Protein AF-A0A958VM41-F1 (afdb_monomer_lite)

Radius of gyration: 33.28 Å; chains: 1; bounding box: 67×52×119 Å

Foldseek 3Di:
DEKEKDFQWLAQFLDPPDDLQPLVRATATQKIWIWAADLLLHTDDTDIFGEQDDPFFRFQQSCVLQVAGNLNCNVGGDHPVVVVVVVVVRVVVHQEYEAAVCVSVLSNVQSVCVVVVHHSPSVVHQYHHCFDLLLQVQLVDPDDPPPGGDGDDLQSLLCSQPVDGDPSLSHRRSRSQSRSLSRLQCLLVVSDDCVRSVHDPVSSVSSNVSDVDRRDGPPDVDDRNPPVNSVVSVPVVDDPLQAFQDDPPDDDDLVPFAFEAAAAEDCVLPLQFPHDLLVQLLLCLVLVHQAYEYARALDQVCVQVNCVNNVVSNHFYWYKYFAKEFACLQDADADSSRHGDIFTKIKIALEPLSVVLRVQQSVCQVPRRDYPNHRYGYPVSCLVSVPRIAIEAFDCRGPLNVCNNRTHLVVSLVVLVSVCVSNPLSYAYEQECPPDPSSVVRVVSSSNSSSVPVHGYAYHHNAREADLVCQVVSLVSQCVVVVHDSPQDDDDDPSHGHGDPGSRRHPDRSVVSSVRCVSHSSNRNVNVVNVVSRDDDHPDDPDDFDDDDDDPPDPDLLRVLLVVLVVVCVVVDVDCDPVNVVVSVVVSVVCVVVVNSSVVVVD

Secondary structure (DSSP, 8-state):
-EEEEEEEESS--S-TTS-TT-TTTSPPEEEEEEEEE-TTS-EEEEEEEEBPPSS----HHHHHHH---HHHHHHHPBPHHHHHHHHHHHHTT-SEEEESSHHHHHHHHHHHHHHTT----GGGS-EEESSSHHHHHHH-BS--GGGPPBPPPHHHHHHHHHSSPPP----HHHHHHHHHHHHHHHHHTT-S-HHHH---HHHHHHHHHH--SPPPP---------HHHHHHHHHHT----PPPP--TT----GGG------SB--TTSTTT----HHHHHHHHHHTT-SEEEE--BT--TTHHHHHHHHHHTT-EEEEEEEEEE-TTTT-----SSS----EEEEEEESSHHHHHHHHHHHHHHHHTS-BTTB-EE-HHHHHHT-TTEEEEEETTTSHHHHHHHHT-HHHHHHHHHHHHHHHGGGEEEEEE-SS-HHHHHHHHHHHHHHHHHT--EEEE--BSBSSGGGHHHHHHHHHHHHT--TTSPBSSSTT-B---SSS--B---HHHHHHHTTT-HHHHHHHHHHHHHS----------PPPP-PPTT-SSHHHHHHHHHHHHHHHH-SS--HHHHHHHHHHHHHHHHHT-HHHHHH-

Sequence (603 aa):
MFLIFDTETTGLPQKYDAPLTDFDNWPRVVQLAWQLHDSAGGLLSVHNYIIKPDGFDIPFNASKIHGITTERAMQQGLPLKEVLEKFLTDVDKAGILAGHNVGFDINIVGCELLRLERKNILAEFPVLDSNGEKTAELCRLPGGRGGKFKFPKLNELHEHLFGEKFGEAHNAAADVEATARCILELIRQDVFTSKETGLSKPELAAFKVANPLPVVAIGLNVKSYDDAELEESEAKTGGNSYSIPVDPSYDKPLDDLSFVHLHNHSRFSVLQSTTDLKQLAQTAAKMEMGAVALTDNGNMFAVFQFMKVAIEEGVKPIVGCEVMVADHYEQLQFTREAPDRRFPLVLLARNKQGYHNLVKIVSVGFMKGYYGGIPRVGEDVIRQYSDNLICLCGGTRSEVGFLALNVGEAQAEECLLKWRTIFGEDFYIELVDHGLDDEKHLNEFLVRMAHKHGIKAVATNDTFYLREDNANAHDILLCVKDGEKQKTPIGRGYGHRNGMPNSNYYFKPPDEMKALFARWPQAIANTMEVADKVEPYQLSRPPILPLFKLPEGFEDQNDYLRHLTFEGARQRYKEITKELEDRLDYELKVIKDTGYPGYFLIV

pLDDT: mean 91.53, std 10.57, range [37.38, 98.94]

Structure (mmCIF, N/CA/C/O backbone):
data_AF-A0A958VM41-F1
#
_entry.id   AF-A0A958VM41-F1
#
loop_
_atom_site.group_PDB
_atom_site.id
_atom_site.type_symbol
_atom_site.label_atom_id
_atom_site.label_alt_id
_atom_site.label_comp_id
_atom_site.label_asym_id
_atom_site.label_entity_id
_atom_site.label_seq_id
_atom_site.pdbx_PDB_ins_code
_atom_site.Cartn_x
_atom_site.Cartn_y
_atom_site.Cartn_z
_atom_site.occupancy
_atom_site.B_iso_or_equiv
_atom_site.auth_seq_id
_atom_site.auth_comp_id
_atom_site.auth_asym_id
_atom_site.auth_atom_id
_atom_site.pdbx_PDB_model_num
ATOM 1 N N . MET A 1 1 ? 29.829 -0.016 -37.681 1.00 92.38 1 MET A N 1
ATOM 2 C CA . MET A 1 1 ? 28.435 -0.505 -37.650 1.00 92.38 1 MET A CA 1
ATOM 3 C C . MET A 1 1 ? 27.844 -0.129 -36.311 1.00 92.38 1 MET A C 1
ATOM 5 O O . MET A 1 1 ? 28.568 -0.215 -35.322 1.00 92.38 1 MET A O 1
ATOM 9 N N . PHE A 1 2 ? 26.589 0.302 -36.300 1.00 93.69 2 PHE A N 1
ATOM 10 C CA . PHE A 1 2 ? 25.868 0.730 -35.104 1.00 93.69 2 PHE A CA 1
ATOM 11 C C . PHE A 1 2 ? 24.863 -0.352 -34.731 1.00 93.69 2 PHE A C 1
ATOM 13 O O . PHE A 1 2 ? 24.063 -0.730 -35.583 1.00 93.69 2 PHE A O 1
ATOM 20 N N . LEU A 1 3 ? 24.900 -0.848 -33.495 1.00 97.31 3 LEU A N 1
ATOM 21 C CA . LEU A 1 3 ? 23.833 -1.694 -32.966 1.00 97.31 3 LEU A CA 1
ATOM 22 C C . LEU A 1 3 ? 23.008 -0.872 -31.986 1.00 97.31 3 LEU A C 1
ATOM 24 O O . LEU A 1 3 ? 23.527 -0.422 -30.966 1.00 97.31 3 LEU A O 1
ATOM 28 N N . ILE A 1 4 ? 21.745 -0.653 -32.333 1.00 97.12 4 ILE A N 1
ATOM 29 C CA . ILE A 1 4 ? 20.803 0.157 -31.567 1.00 97.12 4 ILE A CA 1
ATOM 30 C C . ILE A 1 4 ? 19.801 -0.793 -30.938 1.00 97.12 4 ILE A C 1
ATOM 32 O O . ILE A 1 4 ? 19.184 -1.565 -31.666 1.00 97.12 4 ILE A O 1
ATOM 36 N N . PHE A 1 5 ? 19.670 -0.786 -29.616 1.00 96.88 5 PHE A N 1
ATOM 37 C CA . PHE A 1 5 ? 18.826 -1.745 -28.908 1.00 96.88 5 PHE A CA 1
ATOM 38 C C . PHE A 1 5 ? 18.153 -1.123 -27.691 1.00 96.88 5 PHE A C 1
ATOM 40 O O . PHE A 1 5 ? 18.613 -0.100 -27.187 1.00 96.88 5 PHE A O 1
ATOM 47 N N . ASP A 1 6 ? 17.074 -1.764 -27.260 1.00 95.50 6 ASP A N 1
ATOM 48 C CA . ASP A 1 6 ? 16.254 -1.357 -26.125 1.00 95.50 6 ASP A CA 1
ATOM 49 C C . ASP A 1 6 ? 15.650 -2.599 -25.455 1.00 95.50 6 ASP A C 1
ATOM 51 O O . ASP A 1 6 ? 15.495 -3.654 -26.098 1.00 95.50 6 ASP A O 1
ATOM 55 N N . THR A 1 7 ? 15.352 -2.490 -24.160 1.00 95.69 7 THR A N 1
ATOM 56 C CA . THR A 1 7 ? 14.774 -3.573 -23.364 1.00 95.69 7 THR A CA 1
ATOM 57 C C . THR A 1 7 ? 13.510 -3.160 -22.626 1.00 95.69 7 THR A C 1
ATOM 59 O O . THR A 1 7 ? 13.513 -2.215 -21.844 1.00 95.69 7 THR A O 1
ATOM 62 N N . GLU A 1 8 ? 12.470 -3.990 -22.739 1.00 94.69 8 GLU A N 1
ATOM 63 C CA . GLU A 1 8 ? 11.393 -3.991 -21.746 1.00 94.69 8 GLU A CA 1
ATOM 64 C C . GLU A 1 8 ? 11.768 -4.910 -20.594 1.00 94.69 8 GLU A C 1
ATOM 66 O O . GLU A 1 8 ? 12.386 -5.965 -20.788 1.00 94.69 8 GLU A O 1
ATOM 71 N N . THR A 1 9 ? 11.376 -4.534 -19.382 1.00 95.31 9 THR A N 1
ATOM 72 C CA . THR A 1 9 ? 11.792 -5.233 -18.166 1.00 95.31 9 THR A CA 1
ATOM 73 C C . THR A 1 9 ? 10.648 -5.388 -17.177 1.00 95.31 9 THR A C 1
ATOM 75 O O . THR A 1 9 ? 9.646 -4.685 -17.239 1.00 95.31 9 THR A O 1
ATOM 78 N N . THR A 1 10 ? 10.819 -6.279 -16.202 1.00 93.88 10 THR A N 1
ATOM 79 C CA . THR A 1 10 ? 9.838 -6.482 -15.123 1.00 93.88 10 THR A CA 1
ATOM 80 C C . THR A 1 10 ? 9.709 -5.293 -14.162 1.00 93.88 10 THR A C 1
ATOM 82 O O . THR A 1 10 ? 8.951 -5.372 -13.201 1.00 93.88 10 THR A O 1
ATOM 85 N N . GLY A 1 11 ? 10.453 -4.201 -14.360 1.00 91.62 11 GLY A N 1
ATOM 86 C CA . GLY A 1 11 ? 10.406 -3.016 -13.509 1.00 91.62 11 GLY A CA 1
ATOM 87 C C . GLY A 1 11 ? 11.726 -2.252 -13.496 1.00 91.62 11 GLY A C 1
ATOM 88 O O . GLY A 1 11 ? 12.527 -2.332 -14.416 1.00 91.62 11 GLY A O 1
ATOM 89 N N . LEU A 1 12 ? 11.984 -1.505 -12.426 1.00 89.94 12 LEU A N 1
ATOM 90 C CA . LEU A 1 12 ? 13.236 -0.762 -12.251 1.00 89.94 12 LEU A CA 1
ATOM 91 C C . LEU A 1 12 ? 14.129 -1.438 -11.202 1.00 89.94 12 LEU A C 1
ATOM 93 O O . LEU A 1 12 ? 13.606 -2.057 -10.272 1.00 89.94 12 LEU A O 1
ATOM 97 N N . PRO A 1 13 ? 15.465 -1.303 -11.300 1.00 88.88 13 PRO A N 1
ATOM 98 C CA . PRO A 1 13 ? 16.367 -1.825 -10.288 1.00 88.88 13 PRO A CA 1
ATOM 99 C C . PRO A 1 13 ? 16.129 -1.135 -8.946 1.00 88.88 13 PRO A C 1
ATOM 101 O O . PRO A 1 13 ? 15.888 0.074 -8.885 1.00 88.88 13 PRO A O 1
ATOM 104 N N . GLN A 1 14 ? 16.255 -1.892 -7.856 1.00 82.25 14 GLN A N 1
ATOM 105 C CA . GLN A 1 14 ? 16.081 -1.341 -6.506 1.00 82.25 14 GLN A CA 1
ATOM 106 C C . GLN A 1 14 ? 17.169 -0.298 -6.187 1.00 82.25 14 GLN A C 1
ATOM 108 O O . GLN A 1 14 ? 16.907 0.720 -5.545 1.00 82.25 14 GLN A O 1
ATOM 113 N N . LYS A 1 15 ? 18.386 -0.545 -6.681 1.00 83.25 15 LYS A N 1
ATOM 114 C CA . LYS A 1 15 ? 19.585 0.289 -6.588 1.00 83.25 15 LYS A CA 1
ATOM 115 C C . LYS A 1 15 ? 20.289 0.291 -7.942 1.00 83.25 15 LYS A C 1
ATOM 117 O O . LYS A 1 15 ? 20.705 -0.749 -8.447 1.00 83.25 15 LYS A O 1
ATOM 122 N N . TYR A 1 16 ? 20.442 1.473 -8.528 1.00 85.56 16 TYR A N 1
ATOM 123 C CA . TYR A 1 16 ? 21.060 1.631 -9.851 1.00 85.56 16 TYR A CA 1
ATOM 124 C C . TYR A 1 16 ? 22.577 1.384 -9.859 1.00 85.56 16 TYR A C 1
ATOM 126 O O . TYR A 1 16 ? 23.153 1.183 -10.922 1.00 85.56 16 TYR A O 1
ATOM 134 N N . ASP A 1 17 ? 23.228 1.441 -8.699 1.00 85.62 17 ASP A N 1
ATOM 135 C CA . ASP A 1 17 ? 24.673 1.286 -8.510 1.00 85.62 17 ASP A CA 1
ATOM 136 C C . ASP A 1 17 ? 25.072 -0.083 -7.935 1.00 85.62 17 ASP A C 1
ATOM 138 O O . ASP A 1 17 ? 26.253 -0.322 -7.674 1.00 85.62 17 ASP A O 1
ATOM 142 N N . ALA A 1 18 ? 24.112 -0.995 -7.740 1.00 89.00 18 ALA A N 1
ATOM 143 C CA . ALA A 1 18 ? 24.412 -2.339 -7.265 1.00 89.00 18 ALA A CA 1
ATOM 144 C C . ALA A 1 18 ? 25.233 -3.132 -8.299 1.00 89.00 18 ALA A C 1
ATOM 146 O O . ALA A 1 18 ? 25.028 -2.971 -9.508 1.00 89.00 18 ALA A O 1
ATOM 147 N N . PRO A 1 19 ? 26.123 -4.041 -7.854 1.00 93.38 19 PRO A N 1
ATOM 148 C CA . PRO A 1 19 ? 26.816 -4.956 -8.755 1.00 93.38 19 PRO A CA 1
ATOM 149 C C . PRO A 1 19 ? 25.829 -5.712 -9.653 1.00 93.38 19 PRO A C 1
ATOM 151 O O . PRO A 1 19 ? 24.775 -6.138 -9.190 1.00 93.38 19 PRO A O 1
ATOM 154 N N . LEU A 1 20 ? 26.178 -5.951 -10.922 1.00 94.31 20 LEU A N 1
ATOM 155 C CA . LEU A 1 20 ? 25.312 -6.707 -11.848 1.00 94.31 20 LEU A CA 1
ATOM 156 C C . LEU A 1 20 ? 25.101 -8.175 -11.432 1.00 94.31 20 LEU A C 1
ATOM 158 O O . LEU A 1 20 ? 24.230 -8.848 -11.972 1.00 94.31 20 LEU A O 1
ATOM 162 N N . THR A 1 21 ? 25.899 -8.671 -10.483 1.00 94.19 21 THR A N 1
ATOM 163 C CA . THR A 1 21 ? 25.754 -9.997 -9.864 1.00 94.19 21 THR A CA 1
ATOM 164 C C . THR A 1 21 ? 24.738 -10.026 -8.720 1.00 94.19 21 THR A C 1
ATOM 166 O O . THR A 1 21 ? 24.449 -11.100 -8.204 1.00 94.19 21 THR A O 1
ATOM 169 N N . ASP A 1 22 ? 24.220 -8.873 -8.287 1.00 93.25 22 ASP A N 1
ATOM 170 C CA . ASP A 1 22 ? 23.107 -8.786 -7.338 1.00 93.25 22 ASP A CA 1
ATOM 171 C C . ASP A 1 22 ? 21.790 -9.017 -8.092 1.00 93.25 22 ASP A C 1
ATOM 173 O O . ASP A 1 22 ? 21.092 -8.086 -8.496 1.00 93.25 22 ASP A O 1
ATOM 177 N N . PHE A 1 23 ? 21.500 -10.282 -8.393 1.00 92.88 23 PHE A N 1
ATOM 178 C CA . PHE A 1 23 ? 20.412 -10.645 -9.299 1.00 92.88 23 PHE A CA 1
ATOM 179 C C . PHE A 1 23 ? 19.016 -10.301 -8.772 1.00 92.88 23 PHE A C 1
ATOM 181 O O . PHE A 1 23 ? 18.116 -10.154 -9.597 1.00 92.88 23 PHE A O 1
ATOM 188 N N . ASP A 1 24 ? 18.853 -10.132 -7.459 1.00 86.94 24 ASP A N 1
ATOM 189 C CA . ASP A 1 24 ? 17.589 -9.738 -6.823 1.00 86.94 24 ASP A CA 1
ATOM 190 C C . ASP A 1 24 ? 17.341 -8.222 -6.928 1.00 86.94 24 ASP A C 1
ATOM 192 O O . ASP A 1 24 ? 16.206 -7.741 -6.848 1.00 86.94 24 ASP A O 1
ATOM 196 N N . ASN A 1 25 ? 18.408 -7.440 -7.121 1.00 89.38 25 ASN A N 1
ATOM 197 C CA . ASN A 1 25 ? 18.316 -6.004 -7.335 1.00 89.38 25 ASN A CA 1
ATOM 198 C C . ASN A 1 25 ? 17.840 -5.645 -8.748 1.00 89.38 25 ASN A C 1
ATOM 200 O O . ASN A 1 25 ? 17.091 -4.678 -8.910 1.00 89.38 25 ASN A O 1
ATOM 204 N N . TRP A 1 26 ? 18.336 -6.364 -9.757 1.00 93.44 26 TRP A N 1
ATOM 205 C CA . TRP A 1 26 ? 18.157 -6.025 -11.169 1.00 93.44 26 TRP A CA 1
ATOM 206 C C . TRP A 1 26 ? 16.937 -6.731 -11.774 1.00 93.44 26 TRP A C 1
ATOM 208 O O . TRP A 1 26 ? 16.794 -7.941 -11.598 1.00 93.44 26 TRP A O 1
ATOM 218 N N . PRO A 1 27 ? 16.081 -6.026 -12.536 1.00 94.69 27 PRO A N 1
ATOM 219 C CA . PRO A 1 27 ? 14.890 -6.629 -13.123 1.00 94.69 27 PRO A CA 1
ATOM 220 C C . PRO A 1 27 ? 15.251 -7.644 -14.223 1.00 94.69 27 PRO A C 1
ATOM 222 O O . PRO A 1 27 ? 16.416 -7.792 -14.620 1.00 94.69 27 PRO A O 1
ATOM 225 N N . ARG A 1 28 ? 14.245 -8.390 -14.686 1.00 95.88 28 ARG A N 1
ATOM 226 C CA . ARG A 1 28 ? 14.387 -9.381 -15.761 1.00 95.88 28 ARG A CA 1
ATOM 227 C C . ARG A 1 28 ? 14.060 -8.754 -17.108 1.00 95.88 28 ARG A C 1
ATOM 229 O O . ARG A 1 28 ? 13.163 -7.915 -17.178 1.00 95.88 28 ARG A O 1
ATOM 236 N N . VAL A 1 29 ? 14.751 -9.182 -18.165 1.00 96.94 29 VAL A N 1
ATOM 237 C CA . VAL A 1 29 ? 14.382 -8.807 -19.543 1.00 96.94 29 VAL A CA 1
ATOM 238 C C . VAL A 1 29 ? 13.075 -9.498 -19.921 1.00 96.94 29 VAL A C 1
ATOM 240 O O . VAL A 1 29 ? 12.971 -10.721 -19.845 1.00 96.94 29 VAL A O 1
ATOM 243 N N . VAL A 1 30 ? 12.105 -8.706 -20.367 1.00 96.25 30 VAL A N 1
ATOM 244 C CA . VAL A 1 30 ? 10.806 -9.147 -20.892 1.00 96.25 30 VAL A CA 1
ATOM 245 C C . VAL A 1 30 ? 10.794 -9.101 -22.413 1.00 96.25 30 VAL A C 1
ATOM 247 O O . VAL A 1 30 ? 10.265 -10.003 -23.057 1.00 96.25 30 VAL A O 1
ATOM 250 N N . GLN A 1 31 ? 11.417 -8.086 -23.002 1.00 95.44 31 GLN A N 1
ATOM 251 C CA . GLN A 1 31 ? 11.546 -7.943 -24.446 1.00 95.44 31 GLN A CA 1
ATOM 252 C C . GLN A 1 31 ? 12.933 -7.407 -24.775 1.00 95.44 31 GLN A C 1
ATOM 254 O O . GLN A 1 31 ? 13.451 -6.552 -24.063 1.00 95.44 31 GLN A O 1
ATOM 259 N N . LEU A 1 32 ? 13.523 -7.900 -25.861 1.00 96.19 32 LEU A N 1
ATOM 260 C CA . LEU A 1 32 ? 14.759 -7.364 -26.417 1.00 96.19 32 LEU A CA 1
ATOM 261 C C . LEU A 1 32 ? 14.557 -7.113 -27.908 1.00 96.19 32 LEU A C 1
ATOM 263 O O . LEU A 1 32 ? 14.276 -8.041 -28.677 1.00 96.19 32 LEU A O 1
ATOM 267 N N . ALA A 1 33 ? 14.719 -5.857 -28.308 1.00 94.25 33 ALA A N 1
ATOM 268 C CA . ALA A 1 33 ? 14.679 -5.443 -29.700 1.00 94.25 33 ALA A CA 1
ATOM 269 C C . ALA A 1 33 ? 15.995 -4.775 -30.088 1.00 94.25 33 ALA A C 1
ATOM 271 O O . ALA A 1 33 ? 16.639 -4.129 -29.263 1.00 94.25 33 ALA A O 1
ATOM 272 N N . TRP A 1 34 ? 16.412 -4.940 -31.344 1.00 95.94 34 TRP A N 1
ATOM 273 C CA . TRP A 1 34 ? 17.585 -4.251 -31.868 1.00 95.94 34 TRP A CA 1
ATOM 274 C C . TRP A 1 34 ? 17.561 -4.089 -33.387 1.00 95.94 34 TRP A C 1
ATOM 276 O O . TRP A 1 34 ? 16.916 -4.847 -34.118 1.00 95.94 34 TRP A O 1
ATOM 286 N N . GLN A 1 35 ? 18.318 -3.101 -33.853 1.00 95.50 35 GLN A N 1
ATOM 287 C CA . GLN A 1 35 ? 18.644 -2.856 -35.250 1.00 95.50 35 GLN A CA 1
ATOM 288 C C . GLN A 1 35 ? 20.161 -2.778 -35.415 1.00 95.50 35 GLN A C 1
ATOM 290 O O . GLN A 1 35 ? 20.849 -2.106 -34.644 1.00 95.50 35 GLN A O 1
ATOM 295 N N . LEU A 1 36 ? 20.688 -3.447 -36.439 1.00 96.00 36 LEU A N 1
ATOM 296 C CA . LEU A 1 36 ? 22.085 -3.323 -36.843 1.00 96.00 36 LEU A CA 1
ATOM 297 C C . LEU A 1 36 ? 22.165 -2.472 -38.107 1.00 96.00 36 LEU A C 1
ATOM 299 O O . LEU A 1 36 ? 21.536 -2.799 -39.112 1.00 96.00 36 LEU A O 1
ATOM 303 N N . HIS A 1 37 ? 22.981 -1.422 -38.079 1.00 94.88 37 HIS A N 1
ATOM 304 C CA . HIS A 1 37 ? 23.218 -0.530 -39.209 1.00 94.88 37 HIS A CA 1
ATOM 305 C C . HIS A 1 37 ? 24.680 -0.542 -39.654 1.00 94.88 37 HIS A C 1
ATOM 307 O O . HIS A 1 37 ? 25.611 -0.643 -38.844 1.00 94.88 37 HIS A O 1
ATOM 313 N N . ASP A 1 38 ? 24.899 -0.379 -40.956 1.00 93.75 38 ASP A N 1
ATOM 314 C CA . ASP A 1 38 ? 26.226 -0.160 -41.521 1.00 93.75 38 ASP A CA 1
ATOM 315 C C . ASP A 1 38 ? 26.787 1.241 -41.186 1.00 93.75 38 ASP A C 1
ATOM 317 O O . ASP A 1 38 ? 26.176 2.042 -40.477 1.00 93.75 38 ASP A O 1
ATOM 321 N N . SER A 1 39 ? 28.004 1.546 -41.647 1.00 90.88 39 SER A N 1
ATOM 322 C CA . SER A 1 39 ? 28.643 2.851 -41.407 1.00 90.88 39 SER A CA 1
ATOM 323 C C . SER A 1 39 ? 28.003 4.017 -42.169 1.00 90.88 39 SER A C 1
ATOM 325 O O . SER A 1 39 ? 28.295 5.164 -41.840 1.00 90.88 39 SER A O 1
ATOM 327 N N . ALA A 1 40 ? 27.143 3.749 -43.154 1.00 90.69 40 ALA A N 1
ATOM 328 C CA . ALA A 1 40 ? 26.364 4.741 -43.888 1.00 90.69 40 ALA A CA 1
ATOM 329 C C . ALA A 1 40 ? 24.939 4.913 -43.320 1.00 90.69 40 ALA A C 1
ATOM 331 O O . ALA A 1 40 ? 24.179 5.724 -43.843 1.00 90.69 40 ALA A O 1
ATOM 332 N N . GLY A 1 41 ? 24.583 4.189 -42.251 1.00 89.38 41 GLY A N 1
ATOM 333 C CA . GLY A 1 41 ? 23.252 4.215 -41.637 1.00 89.38 41 GLY A CA 1
ATOM 334 C C . GLY A 1 41 ? 22.244 3.256 -42.274 1.00 89.38 41 GLY A C 1
ATOM 335 O O . GLY A 1 41 ? 21.092 3.215 -41.842 1.00 89.38 41 GLY A O 1
ATOM 336 N N . GLY A 1 42 ? 22.656 2.460 -43.264 1.00 91.50 42 GLY A N 1
ATOM 337 C CA . GLY A 1 42 ? 21.812 1.453 -43.900 1.00 91.50 42 GLY A CA 1
ATOM 338 C C . GLY A 1 42 ? 21.490 0.302 -42.947 1.00 91.50 42 GLY A C 1
ATOM 339 O O . GLY A 1 42 ? 22.378 -0.204 -42.265 1.00 91.50 42 GLY A O 1
ATOM 340 N N . LEU A 1 43 ? 20.222 -0.113 -42.895 1.00 92.31 43 LEU A N 1
ATOM 341 C CA . LEU A 1 43 ? 19.763 -1.225 -42.058 1.00 92.31 43 LEU A CA 1
ATOM 342 C C . LEU A 1 43 ? 20.270 -2.572 -42.603 1.00 92.31 43 LEU A C 1
ATOM 344 O O . LEU A 1 43 ? 20.044 -2.901 -43.767 1.00 92.31 43 LEU A O 1
ATOM 348 N N . LEU A 1 44 ? 20.910 -3.365 -41.744 1.00 93.44 44 LEU A N 1
ATOM 349 C CA . LEU A 1 44 ? 21.424 -4.705 -42.044 1.00 93.44 44 LEU A CA 1
ATOM 350 C C . LEU A 1 44 ? 20.538 -5.815 -41.467 1.00 93.44 44 LEU A C 1
ATOM 352 O O . LEU A 1 44 ? 20.276 -6.806 -42.148 1.00 93.44 44 LEU A O 1
ATOM 356 N N . SER A 1 45 ? 20.085 -5.663 -40.223 1.00 90.88 45 SER A N 1
ATOM 357 C CA . SER A 1 45 ? 19.170 -6.599 -39.560 1.00 90.88 45 SER A CA 1
ATOM 358 C C . SER A 1 45 ? 18.271 -5.867 -38.570 1.00 90.88 45 SER A C 1
ATOM 360 O O . SER A 1 45 ? 18.624 -4.811 -38.044 1.00 90.88 45 SER A O 1
ATOM 362 N N . VAL A 1 46 ? 17.098 -6.447 -38.327 1.00 91.56 46 VAL A N 1
ATOM 363 C CA . VAL A 1 46 ? 16.141 -6.001 -37.317 1.00 91.56 46 VAL A CA 1
ATOM 364 C C . VAL A 1 46 ? 15.577 -7.216 -36.601 1.00 91.56 46 VAL A C 1
ATOM 366 O O . VAL A 1 46 ? 15.220 -8.216 -37.230 1.00 91.56 46 VAL A O 1
ATOM 369 N N . HIS A 1 47 ? 15.498 -7.124 -35.282 1.00 91.81 47 HIS A N 1
ATOM 370 C CA . HIS A 1 47 ? 15.030 -8.197 -34.428 1.00 91.81 47 HIS A CA 1
ATOM 371 C C . HIS A 1 47 ? 14.186 -7.645 -33.284 1.00 91.81 47 HIS A C 1
ATOM 373 O O . HIS A 1 47 ? 14.446 -6.564 -32.763 1.00 91.81 47 HIS A O 1
ATOM 379 N N . ASN A 1 48 ? 13.165 -8.410 -32.909 1.00 91.44 48 ASN A N 1
ATOM 380 C CA . ASN A 1 48 ? 12.253 -8.099 -31.820 1.00 91.44 48 ASN A CA 1
ATOM 381 C C . ASN A 1 48 ? 11.758 -9.418 -31.223 1.00 91.44 48 ASN A C 1
ATOM 383 O O . ASN A 1 48 ? 11.069 -10.176 -31.910 1.00 91.44 48 ASN A O 1
ATOM 387 N N . TYR A 1 49 ? 12.122 -9.697 -29.974 1.00 93.25 49 TYR A N 1
ATOM 388 C CA . TYR A 1 49 ? 11.747 -10.937 -29.306 1.00 93.25 49 TYR A CA 1
ATOM 389 C C . TYR A 1 49 ? 11.223 -10.672 -27.899 1.00 93.25 49 TYR A C 1
ATOM 391 O O . TYR A 1 49 ? 11.858 -9.977 -27.109 1.00 93.25 49 TYR A O 1
ATOM 399 N N . ILE A 1 50 ? 10.093 -11.301 -27.579 1.00 94.62 50 ILE A N 1
ATOM 400 C CA . ILE A 1 50 ? 9.619 -11.453 -26.204 1.00 94.62 50 ILE A CA 1
ATOM 401 C C . ILE A 1 50 ? 10.402 -12.603 -25.563 1.00 94.62 50 ILE A C 1
ATOM 403 O O . ILE A 1 50 ? 10.599 -13.656 -26.179 1.00 94.62 50 ILE A O 1
ATOM 407 N N . ILE A 1 51 ? 10.852 -12.405 -24.331 1.00 97.12 51 ILE A N 1
ATOM 408 C CA . ILE A 1 51 ? 11.528 -13.418 -23.529 1.00 97.12 51 ILE A CA 1
ATOM 409 C C . ILE A 1 51 ? 10.481 -14.232 -22.784 1.00 97.12 51 ILE A C 1
ATOM 411 O O . ILE A 1 51 ? 9.626 -13.689 -22.089 1.00 97.12 51 ILE A O 1
ATOM 415 N N . LYS A 1 52 ? 10.566 -15.555 -22.905 1.00 96.62 52 LYS A N 1
ATOM 416 C CA . LYS A 1 52 ? 9.749 -16.472 -22.119 1.00 96.62 52 LYS A CA 1
ATOM 417 C C . LYS A 1 52 ? 10.204 -16.453 -20.652 1.00 96.62 52 LYS A C 1
ATOM 419 O O . LYS A 1 52 ? 11.377 -16.764 -20.413 1.00 96.62 52 LYS A O 1
ATOM 424 N N . PRO A 1 53 ? 9.318 -16.147 -19.685 1.00 94.62 53 PRO A N 1
ATOM 425 C CA . PRO A 1 53 ? 9.682 -16.154 -18.279 1.00 94.62 53 PRO A CA 1
ATOM 426 C C . PRO A 1 53 ? 10.093 -17.549 -17.801 1.00 94.62 53 PRO A C 1
ATOM 428 O O . PRO A 1 53 ? 9.495 -18.556 -18.182 1.00 94.62 53 PRO A O 1
ATOM 431 N N . ASP A 1 54 ? 11.129 -17.597 -16.967 1.00 92.75 54 ASP A N 1
ATOM 432 C CA . ASP A 1 54 ? 11.630 -18.817 -16.329 1.00 92.75 54 ASP A CA 1
ATOM 433 C C . ASP A 1 54 ? 11.974 -18.505 -14.869 1.00 92.75 54 ASP A C 1
ATOM 435 O O . ASP A 1 54 ? 12.952 -17.803 -14.579 1.00 92.75 54 ASP A O 1
ATOM 439 N N . GLY A 1 55 ? 11.104 -18.956 -13.963 1.00 89.25 55 GLY A N 1
ATOM 440 C CA . GLY A 1 55 ? 11.207 -18.699 -12.525 1.00 89.25 55 GLY A CA 1
ATOM 441 C C . GLY A 1 55 ? 10.864 -17.268 -12.091 1.00 89.25 55 GLY A C 1
ATOM 442 O O . GLY A 1 55 ? 11.327 -16.845 -11.036 1.00 89.25 55 GLY A O 1
ATOM 443 N N . PHE A 1 56 ? 10.107 -16.507 -12.889 1.00 90.88 56 PHE A N 1
ATOM 444 C CA . PHE A 1 56 ? 9.624 -15.171 -12.523 1.00 90.88 56 PHE A CA 1
ATOM 445 C C . PHE A 1 56 ? 8.300 -14.834 -13.217 1.00 90.88 56 PHE A C 1
ATOM 447 O O . PHE A 1 56 ? 8.009 -15.384 -14.279 1.00 90.88 56 PHE A O 1
ATOM 454 N N . ASP A 1 57 ? 7.566 -13.882 -12.640 1.00 90.75 57 ASP A N 1
ATOM 455 C CA . ASP A 1 57 ? 6.365 -13.285 -13.227 1.00 90.75 57 ASP A CA 1
ATOM 456 C C . ASP A 1 57 ? 6.683 -11.889 -13.777 1.00 90.75 57 ASP A C 1
ATOM 458 O O . ASP A 1 57 ? 7.579 -11.199 -13.284 1.00 90.75 57 ASP A O 1
ATOM 462 N N . ILE A 1 58 ? 5.935 -11.454 -14.791 1.00 93.19 58 ILE A N 1
ATOM 463 C CA . ILE A 1 58 ? 5.951 -10.071 -15.265 1.00 93.19 58 ILE A CA 1
ATOM 464 C C . ILE A 1 58 ? 4.891 -9.293 -14.474 1.00 93.19 58 ILE A C 1
ATOM 466 O O . ILE A 1 58 ? 3.705 -9.603 -14.602 1.00 93.19 58 ILE A O 1
ATOM 470 N N . PRO A 1 59 ? 5.273 -8.292 -13.658 1.00 92.38 59 PRO A N 1
ATOM 471 C CA . PRO A 1 59 ? 4.316 -7.575 -12.822 1.00 92.38 59 PRO A CA 1
ATOM 472 C C . PRO A 1 59 ? 3.241 -6.858 -13.636 1.00 92.38 59 PRO A C 1
ATOM 474 O O . PRO A 1 59 ? 3.513 -6.336 -14.721 1.00 92.38 59 PRO A O 1
ATOM 477 N N . PHE A 1 60 ? 2.033 -6.755 -13.079 1.00 90.56 60 PHE A N 1
ATOM 478 C CA . PHE A 1 60 ? 0.916 -6.061 -13.723 1.00 90.56 60 PHE A CA 1
ATOM 479 C C . PHE A 1 60 ? 1.268 -4.616 -14.090 1.00 90.56 60 PHE A C 1
ATOM 481 O O . PHE A 1 60 ? 1.068 -4.200 -15.226 1.00 90.56 60 PHE A O 1
ATOM 488 N N . ASN A 1 61 ? 1.891 -3.864 -13.178 1.00 89.75 61 ASN A N 1
ATOM 489 C CA . ASN A 1 61 ? 2.261 -2.474 -13.448 1.00 89.75 61 ASN A CA 1
ATOM 490 C C . ASN A 1 61 ? 3.366 -2.326 -14.503 1.00 89.75 61 ASN A C 1
ATOM 492 O O . ASN A 1 61 ? 3.418 -1.290 -15.158 1.00 89.75 61 ASN A O 1
ATOM 496 N N . ALA A 1 62 ? 4.223 -3.336 -14.692 1.00 91.25 62 ALA A N 1
ATOM 497 C CA . ALA A 1 62 ? 5.151 -3.368 -15.824 1.00 91.25 62 ALA A CA 1
ATOM 498 C C . ALA A 1 62 ? 4.387 -3.671 -17.124 1.00 91.25 62 ALA A C 1
ATOM 500 O O . ALA A 1 62 ? 4.505 -2.939 -18.105 1.00 91.25 62 ALA A O 1
ATOM 501 N N . SER A 1 63 ? 3.492 -4.661 -17.084 1.00 90.12 63 SER A N 1
ATOM 502 C CA . SER A 1 63 ? 2.635 -5.049 -18.210 1.00 90.12 63 SER A CA 1
ATOM 503 C C . SER A 1 63 ? 1.727 -3.913 -18.694 1.00 90.12 63 SER A C 1
ATOM 505 O O . SER A 1 63 ? 1.532 -3.786 -19.894 1.00 90.12 63 SER A O 1
ATOM 507 N N . LYS A 1 64 ? 1.219 -3.047 -17.805 1.00 87.19 64 LYS A N 1
ATOM 508 C CA . LYS A 1 64 ? 0.457 -1.838 -18.182 1.00 87.19 64 LYS A CA 1
ATOM 509 C C . LYS A 1 64 ? 1.279 -0.826 -18.968 1.00 87.19 64 LYS A C 1
ATOM 511 O O . LYS A 1 64 ? 0.709 -0.020 -19.692 1.00 87.19 64 LYS A O 1
ATOM 516 N N . ILE A 1 65 ? 2.594 -0.811 -18.758 1.00 85.75 65 ILE A N 1
ATOM 517 C CA . ILE A 1 65 ? 3.489 0.071 -19.499 1.00 85.75 65 ILE A CA 1
ATOM 518 C C . ILE A 1 65 ? 3.713 -0.540 -20.875 1.00 85.75 65 ILE A C 1
ATOM 520 O O . ILE A 1 65 ? 3.396 0.113 -21.857 1.00 85.75 65 ILE A O 1
ATOM 524 N N . HIS A 1 66 ? 4.195 -1.786 -20.942 1.00 87.25 66 HIS A N 1
ATOM 525 C CA . HIS A 1 66 ? 4.716 -2.343 -22.195 1.00 87.25 66 HIS A CA 1
ATOM 526 C C . HIS A 1 66 ? 3.830 -3.372 -22.922 1.00 87.25 66 HIS A C 1
ATOM 528 O O . HIS A 1 66 ? 4.199 -3.922 -23.959 1.00 87.25 66 HIS A O 1
ATOM 534 N N . GLY A 1 67 ? 2.666 -3.710 -22.372 1.00 85.88 67 GLY A N 1
ATOM 535 C CA . GLY A 1 67 ? 1.665 -4.583 -22.999 1.00 85.88 67 GLY A CA 1
ATOM 536 C C . GLY A 1 67 ? 2.021 -6.076 -23.085 1.00 85.88 67 GLY A C 1
ATOM 537 O O . GLY A 1 67 ? 1.433 -6.808 -23.890 1.00 85.88 67 GLY A O 1
ATOM 538 N N . ILE A 1 68 ? 2.980 -6.561 -22.286 1.00 88.69 68 ILE A N 1
ATOM 539 C CA . ILE A 1 68 ? 3.425 -7.969 -22.305 1.00 88.69 68 ILE A CA 1
ATOM 540 C C . ILE A 1 68 ? 3.129 -8.624 -20.955 1.00 88.69 68 ILE A C 1
ATOM 542 O O . ILE A 1 68 ? 3.887 -8.461 -20.010 1.00 88.69 68 ILE A O 1
ATOM 546 N N . THR A 1 69 ? 2.054 -9.404 -20.874 1.00 90.38 69 THR A N 1
ATOM 547 C CA . THR A 1 69 ? 1.723 -10.188 -19.673 1.00 90.38 69 THR A CA 1
ATOM 548 C C . THR A 1 69 ? 2.586 -11.444 -19.552 1.00 90.38 69 THR A C 1
ATOM 550 O O . THR A 1 69 ? 3.154 -11.928 -20.541 1.00 90.38 69 THR A O 1
ATOM 553 N N . THR A 1 70 ? 2.644 -12.025 -18.349 1.00 91.00 70 THR A N 1
ATOM 554 C CA . THR A 1 70 ? 3.290 -13.326 -18.099 1.00 91.00 70 THR A CA 1
ATOM 555 C C . THR A 1 70 ? 2.738 -14.404 -19.031 1.00 91.00 70 THR A C 1
ATOM 557 O O . THR A 1 70 ? 3.497 -15.136 -19.666 1.00 91.00 70 THR A O 1
ATOM 560 N N . GLU A 1 71 ? 1.418 -14.470 -19.186 1.00 87.69 71 GLU A N 1
ATOM 561 C CA . GLU A 1 71 ? 0.711 -15.424 -20.040 1.00 87.69 71 GLU A CA 1
ATOM 562 C C . GLU A 1 71 ? 1.124 -15.273 -21.502 1.00 87.69 71 GLU A C 1
ATOM 564 O O . GLU A 1 71 ? 1.461 -16.257 -22.169 1.00 87.69 71 GLU A O 1
ATOM 569 N N . ARG A 1 72 ? 1.135 -14.031 -22.001 1.00 88.44 72 ARG A N 1
ATOM 570 C CA . ARG A 1 72 ? 1.552 -13.726 -23.368 1.00 88.44 72 ARG A CA 1
ATOM 571 C C . ARG A 1 72 ? 2.998 -14.141 -23.590 1.00 88.44 72 ARG A C 1
ATOM 573 O O . ARG A 1 72 ? 3.294 -14.815 -24.577 1.00 88.44 72 ARG A O 1
ATOM 580 N N . ALA A 1 73 ? 3.888 -13.776 -22.674 1.00 93.06 73 ALA A N 1
ATOM 581 C CA . ALA A 1 73 ? 5.302 -14.105 -22.765 1.00 93.06 73 ALA A CA 1
ATOM 582 C C . ALA A 1 73 ? 5.549 -15.622 -22.689 1.00 93.06 73 ALA A C 1
ATOM 584 O O . ALA A 1 73 ? 6.409 -16.148 -23.392 1.00 93.06 73 ALA A O 1
ATOM 585 N N . MET A 1 74 ? 4.736 -16.361 -21.931 1.00 93.50 74 MET A N 1
ATOM 586 C CA . MET A 1 74 ? 4.775 -17.826 -21.894 1.00 93.50 74 MET A CA 1
ATOM 587 C C . MET A 1 74 ? 4.339 -18.484 -23.211 1.00 93.50 74 MET A C 1
ATOM 589 O O . MET A 1 74 ? 4.879 -19.539 -23.566 1.00 93.50 74 MET A O 1
ATOM 593 N N . GLN A 1 75 ? 3.385 -17.879 -23.926 1.00 90.00 75 GLN A N 1
ATOM 594 C CA . GLN A 1 75 ? 2.845 -18.385 -25.195 1.00 90.00 75 GLN A CA 1
ATOM 595 C C . GLN A 1 75 ? 3.683 -17.986 -26.418 1.00 90.00 75 GLN A C 1
ATOM 597 O O . GLN A 1 75 ? 3.879 -18.802 -27.317 1.00 90.00 75 GLN A O 1
ATOM 602 N N . GLN A 1 76 ? 4.140 -16.734 -26.469 1.00 89.88 76 GLN A N 1
ATOM 603 C CA . GLN A 1 76 ? 4.772 -16.118 -27.643 1.00 89.88 76 GLN A CA 1
ATOM 604 C C . GLN A 1 76 ? 6.286 -15.930 -27.484 1.00 89.88 76 GLN A C 1
ATOM 606 O O . GLN A 1 76 ? 6.979 -15.699 -28.474 1.00 89.88 76 GLN A O 1
ATOM 611 N N . GLY A 1 77 ? 6.803 -15.998 -26.255 1.00 93.38 77 GLY A N 1
ATOM 612 C CA . GLY A 1 77 ? 8.204 -15.728 -25.962 1.00 93.38 77 GLY A CA 1
ATOM 613 C C . GLY A 1 77 ? 9.146 -16.872 -26.329 1.00 93.38 77 GLY A C 1
ATOM 614 O O . GLY A 1 77 ? 8.776 -18.049 -26.353 1.00 93.38 77 GLY A O 1
ATOM 615 N N . LEU A 1 78 ? 10.406 -16.513 -26.569 1.00 95.38 78 LEU A N 1
ATOM 616 C CA . LEU A 1 78 ? 11.508 -17.448 -26.789 1.00 95.38 78 LEU A CA 1
ATOM 617 C C . LEU A 1 78 ? 12.376 -17.584 -25.530 1.00 95.38 78 LEU A C 1
ATOM 619 O O . LEU A 1 78 ? 12.449 -16.647 -24.732 1.00 95.38 78 LEU A O 1
ATOM 623 N N . PRO A 1 79 ? 13.075 -18.717 -25.338 1.00 97.62 79 PRO A N 1
ATOM 624 C CA . PRO A 1 79 ? 14.017 -18.861 -24.235 1.00 97.62 79 PRO A CA 1
ATOM 625 C C . PRO A 1 79 ? 15.089 -17.764 -24.261 1.00 97.62 79 PRO A C 1
ATOM 627 O O . PRO A 1 79 ? 15.721 -17.538 -2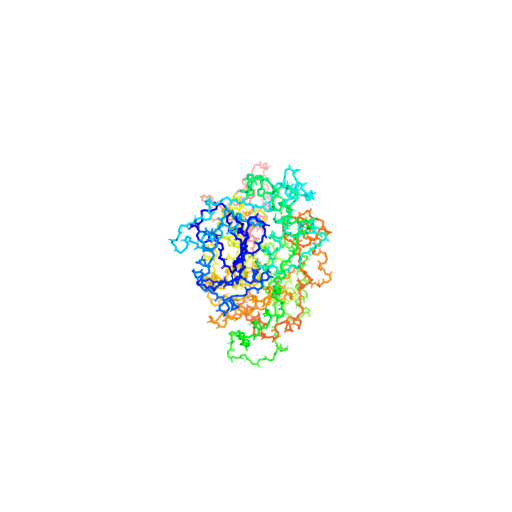5.295 1.00 97.62 79 PRO A O 1
ATOM 630 N N . LEU A 1 80 ? 15.350 -17.146 -23.103 1.00 97.31 80 LEU A N 1
ATOM 631 C CA . LEU A 1 80 ? 16.332 -16.064 -22.936 1.00 97.31 80 LEU A CA 1
ATOM 632 C C . LEU A 1 80 ? 17.673 -16.365 -23.618 1.00 97.31 80 LEU A C 1
ATOM 634 O O . LEU A 1 80 ? 18.206 -15.542 -24.358 1.00 97.31 80 LEU A O 1
ATOM 638 N N . LYS A 1 81 ? 18.199 -17.574 -23.400 1.00 97.31 81 LYS A N 1
ATOM 639 C CA . LYS A 1 81 ? 19.473 -18.016 -23.972 1.00 97.31 81 LYS A CA 1
ATOM 640 C C . LYS A 1 81 ? 19.491 -17.937 -25.502 1.00 97.31 81 LYS A C 1
ATOM 642 O O . LYS A 1 81 ? 20.483 -17.487 -26.062 1.00 97.31 81 LYS A O 1
ATOM 647 N N . GLU A 1 82 ? 18.411 -18.349 -26.167 1.00 97.12 82 GLU A N 1
ATOM 648 C CA . GLU A 1 82 ? 18.329 -18.314 -27.630 1.00 97.12 82 GLU A CA 1
ATOM 649 C C . GLU A 1 82 ? 18.321 -16.870 -28.145 1.00 97.12 82 GLU A C 1
ATOM 651 O O . GLU A 1 82 ? 19.017 -16.547 -29.107 1.00 97.12 82 GLU A O 1
ATOM 656 N N . VAL A 1 83 ? 17.563 -15.988 -27.489 1.00 97.06 83 VAL A N 1
ATOM 657 C CA . VAL A 1 83 ? 17.484 -14.574 -27.874 1.00 97.06 83 VAL A CA 1
ATOM 658 C C . VAL A 1 83 ? 18.833 -13.881 -27.683 1.00 97.06 83 VAL A C 1
ATOM 660 O O . VAL A 1 83 ? 19.287 -13.180 -28.587 1.00 97.06 83 VAL A O 1
ATOM 663 N N . LEU A 1 84 ? 19.519 -14.136 -26.564 1.00 97.88 84 LEU A N 1
ATOM 664 C CA . LEU A 1 84 ? 20.852 -13.587 -26.315 1.00 97.88 84 LEU A CA 1
ATOM 665 C C . LEU A 1 84 ? 21.894 -14.105 -27.312 1.00 97.88 84 LEU A C 1
ATOM 667 O O . LEU A 1 84 ? 22.734 -13.330 -27.750 1.00 97.88 84 LEU A O 1
ATOM 671 N N . GLU A 1 85 ? 21.843 -15.370 -27.734 1.00 97.25 85 GLU A N 1
ATOM 672 C CA . GLU A 1 85 ? 22.748 -15.885 -28.775 1.00 97.25 85 GLU A CA 1
ATOM 673 C C . GLU A 1 85 ? 22.550 -15.163 -30.122 1.00 97.25 85 GLU A C 1
ATOM 675 O O . GLU A 1 85 ? 23.529 -14.806 -30.787 1.00 97.25 85 GLU A O 1
ATOM 680 N N . LYS A 1 86 ? 21.296 -14.874 -30.503 1.00 96.62 86 LYS A N 1
ATOM 681 C CA . LYS A 1 86 ? 20.994 -14.062 -31.697 1.00 96.62 86 LYS A CA 1
ATOM 682 C C . LYS A 1 86 ? 21.494 -12.624 -31.540 1.00 96.62 86 LYS A C 1
ATOM 684 O O . LYS A 1 86 ? 22.119 -12.105 -32.460 1.00 96.62 86 LYS A O 1
ATOM 689 N N . PHE A 1 87 ? 21.262 -12.009 -30.382 1.00 97.62 87 PHE A N 1
ATOM 690 C CA . PHE A 1 87 ? 21.718 -10.652 -30.079 1.00 97.62 87 PHE A CA 1
ATOM 691 C C . PHE A 1 87 ? 23.245 -10.538 -30.151 1.00 97.62 87 PHE A C 1
ATOM 693 O O . PHE A 1 87 ? 23.773 -9.694 -30.872 1.00 97.62 87 PHE A O 1
ATOM 700 N N . LEU A 1 88 ? 23.964 -11.446 -29.484 1.00 97.00 88 LEU A N 1
ATOM 701 C CA . LEU A 1 88 ? 25.428 -11.458 -29.459 1.00 97.00 88 LEU A CA 1
ATOM 702 C C . LEU A 1 88 ? 26.038 -11.646 -30.858 1.00 97.00 88 LEU A C 1
ATOM 704 O O . LEU A 1 88 ? 27.067 -11.049 -31.157 1.00 97.00 88 LEU A O 1
ATOM 708 N N . THR A 1 89 ? 25.372 -12.394 -31.744 1.00 96.50 89 THR A N 1
ATOM 709 C CA . THR A 1 89 ? 25.805 -12.557 -33.145 1.00 96.50 89 THR A CA 1
ATOM 710 C C . THR A 1 89 ? 25.846 -11.226 -33.910 1.00 96.50 89 THR A C 1
ATOM 712 O O . THR A 1 89 ? 26.697 -11.040 -34.783 1.00 96.50 89 THR A O 1
ATOM 715 N N . ASP A 1 90 ? 24.932 -10.298 -33.615 1.00 96.12 90 ASP A N 1
ATOM 716 C CA . ASP A 1 90 ? 24.939 -8.959 -34.214 1.00 96.12 90 ASP A CA 1
ATOM 717 C C . ASP A 1 90 ? 25.832 -7.981 -33.437 1.00 96.12 90 ASP A C 1
ATOM 719 O O . ASP A 1 90 ? 26.468 -7.128 -34.060 1.00 96.12 90 ASP A O 1
ATOM 723 N N . VAL A 1 91 ? 25.969 -8.145 -32.116 1.00 96.50 91 VAL A N 1
ATOM 724 C CA . VAL A 1 91 ? 26.950 -7.403 -31.299 1.00 96.50 91 VAL A CA 1
ATOM 725 C C . VAL A 1 91 ? 28.376 -7.638 -31.800 1.00 96.50 91 VAL A C 1
ATOM 727 O O . VAL A 1 91 ? 29.127 -6.677 -31.931 1.00 96.50 91 VAL A O 1
ATOM 730 N N . ASP A 1 92 ? 28.733 -8.868 -32.179 1.00 95.06 92 ASP A N 1
ATOM 731 C CA . ASP A 1 92 ? 30.060 -9.197 -32.727 1.00 95.06 92 ASP A CA 1
ATOM 732 C C . ASP A 1 92 ? 30.378 -8.464 -34.047 1.00 95.06 92 ASP A C 1
ATOM 734 O O . ASP A 1 92 ? 31.544 -8.310 -34.419 1.00 95.06 92 ASP A O 1
ATOM 738 N N . LYS A 1 93 ? 29.353 -7.996 -34.773 1.00 95.00 93 LYS A N 1
ATOM 739 C CA . LYS A 1 93 ? 29.503 -7.179 -35.992 1.00 95.00 93 LYS A CA 1
ATOM 740 C C . LYS A 1 93 ? 29.526 -5.681 -35.682 1.00 95.00 93 LYS A C 1
ATOM 742 O O . LYS A 1 93 ? 29.938 -4.880 -36.528 1.00 95.00 93 LYS A O 1
ATOM 747 N N . ALA A 1 94 ? 29.040 -5.283 -34.510 1.00 94.38 94 ALA A N 1
ATOM 748 C CA . ALA A 1 94 ? 28.921 -3.893 -34.111 1.00 94.38 94 ALA A CA 1
ATOM 749 C C . ALA A 1 94 ? 30.297 -3.301 -33.775 1.00 94.38 94 ALA A C 1
ATOM 751 O O . ALA A 1 94 ? 31.162 -3.951 -33.198 1.00 94.38 94 ALA A O 1
ATOM 752 N N . GLY A 1 95 ? 30.501 -2.033 -34.129 1.00 91.44 95 GLY A N 1
ATOM 753 C CA . GLY A 1 95 ? 31.644 -1.255 -33.634 1.00 91.44 95 GLY A CA 1
ATOM 754 C C . GLY A 1 95 ? 31.275 -0.369 -32.445 1.00 91.44 95 GLY A C 1
ATOM 755 O O . GLY A 1 95 ? 32.153 0.101 -31.727 1.00 91.44 95 GLY A O 1
ATOM 756 N N . ILE A 1 96 ? 29.978 -0.118 -32.266 1.00 94.50 96 ILE A N 1
ATOM 757 C CA . ILE A 1 96 ? 29.427 0.772 -31.253 1.00 94.50 96 ILE A CA 1
ATOM 758 C C . ILE A 1 96 ? 28.025 0.300 -30.874 1.00 94.50 96 ILE A C 1
ATOM 760 O O . ILE A 1 96 ? 27.238 -0.087 -31.747 1.00 94.50 96 ILE A O 1
ATOM 764 N N . LEU A 1 97 ? 27.736 0.337 -29.577 1.00 97.00 97 LEU A N 1
ATOM 765 C CA . LEU A 1 97 ? 26.396 0.140 -29.040 1.00 97.00 97 LEU A CA 1
ATOM 766 C C . LEU A 1 97 ? 25.727 1.498 -28.886 1.00 97.00 97 LEU A C 1
ATOM 768 O O . LEU A 1 97 ? 26.364 2.475 -28.500 1.00 97.00 97 LEU A O 1
ATOM 772 N N . ALA A 1 98 ? 24.451 1.581 -29.212 1.00 96.38 98 ALA A N 1
ATOM 773 C CA . ALA A 1 98 ? 23.746 2.842 -29.284 1.00 96.38 98 ALA A CA 1
ATOM 774 C C . ALA A 1 98 ? 22.324 2.696 -28.738 1.00 96.38 98 ALA A C 1
ATOM 776 O O . ALA A 1 98 ? 21.742 1.617 -28.794 1.00 96.38 98 ALA A O 1
ATOM 777 N N . GLY A 1 99 ? 21.764 3.771 -28.191 1.00 95.62 99 GLY A N 1
ATOM 778 C CA . GLY A 1 99 ? 20.399 3.740 -27.672 1.00 95.62 99 GLY A CA 1
ATOM 779 C C . GLY A 1 99 ? 19.963 5.054 -27.020 1.00 95.62 99 GLY A C 1
ATOM 780 O O . GLY A 1 99 ? 20.603 6.099 -27.189 1.00 95.62 99 GLY A O 1
ATOM 781 N N . HIS A 1 100 ? 18.855 5.015 -26.286 1.00 94.44 100 HIS A N 1
ATOM 782 C CA . HIS A 1 100 ? 18.354 6.140 -25.503 1.00 94.44 100 HIS A CA 1
ATOM 783 C C . HIS A 1 100 ? 18.393 5.760 -24.027 1.00 94.44 100 HIS A C 1
ATOM 785 O O . HIS A 1 100 ? 17.578 4.971 -23.582 1.00 94.44 100 HIS A O 1
ATOM 791 N N . ASN A 1 101 ? 19.339 6.318 -23.266 1.00 92.38 101 ASN A N 1
ATOM 792 C CA . ASN A 1 101 ? 19.700 5.834 -21.929 1.00 92.38 101 ASN A CA 1
ATOM 793 C C . ASN A 1 101 ? 20.290 4.408 -21.936 1.00 92.38 101 ASN A C 1
ATOM 795 O O . ASN A 1 101 ? 20.133 3.660 -20.972 1.00 92.38 101 ASN A O 1
ATOM 799 N N . VAL A 1 102 ? 21.020 4.052 -22.995 1.00 94.31 102 VAL A N 1
ATOM 800 C CA . VAL A 1 102 ? 21.479 2.680 -23.298 1.00 94.31 102 VAL A CA 1
ATOM 801 C C . VAL A 1 102 ? 22.366 2.059 -22.217 1.00 94.31 102 VAL A C 1
ATOM 803 O O . VAL A 1 102 ? 22.513 0.842 -22.140 1.00 94.31 102 VAL A O 1
ATOM 806 N N . GLY A 1 103 ? 22.964 2.872 -21.340 1.00 93.88 103 GLY A N 1
ATOM 807 C CA . GLY A 1 103 ? 23.671 2.361 -20.164 1.00 93.88 103 GLY A CA 1
ATOM 808 C C . GLY A 1 103 ? 22.773 1.506 -19.258 1.00 93.88 103 GLY A C 1
ATOM 809 O O . GLY A 1 103 ? 23.258 0.562 -18.635 1.00 93.88 103 GLY A O 1
ATOM 810 N N . PHE A 1 104 ? 21.471 1.803 -19.210 1.00 93.25 104 PHE A N 1
ATOM 811 C CA . PHE A 1 104 ? 20.481 0.974 -18.531 1.00 93.25 104 PHE A CA 1
ATOM 812 C C . PHE A 1 104 ? 20.352 -0.393 -19.210 1.00 93.25 104 PHE A C 1
ATOM 814 O O . PHE A 1 104 ? 20.595 -1.409 -18.561 1.00 93.25 104 PHE A O 1
ATOM 821 N N . ASP A 1 105 ? 20.087 -0.427 -20.514 1.00 95.62 105 ASP A N 1
ATOM 822 C CA . ASP A 1 105 ? 19.896 -1.661 -21.288 1.00 95.62 105 ASP A CA 1
ATOM 823 C C . ASP A 1 105 ? 21.152 -2.541 -21.309 1.00 95.62 105 ASP A C 1
ATOM 825 O O . ASP A 1 105 ? 21.072 -3.762 -21.174 1.00 95.62 105 ASP A O 1
ATOM 829 N N . ILE A 1 106 ? 22.341 -1.931 -21.383 1.00 96.62 106 ILE A N 1
ATOM 830 C CA . ILE A 1 106 ? 23.629 -2.631 -21.256 1.00 96.62 106 ILE A CA 1
ATOM 831 C C . ILE A 1 106 ? 23.727 -3.354 -19.910 1.00 96.62 106 ILE A C 1
ATOM 833 O O . ILE A 1 106 ? 24.177 -4.501 -19.859 1.00 96.62 106 ILE A O 1
ATOM 837 N N . ASN A 1 107 ? 23.318 -2.706 -18.818 1.00 96.19 107 ASN A N 1
ATOM 838 C CA . ASN A 1 107 ? 23.340 -3.317 -17.491 1.00 96.19 107 ASN A CA 1
ATOM 839 C C . ASN A 1 107 ? 22.305 -4.437 -17.371 1.00 96.19 107 ASN A C 1
ATOM 841 O O . ASN A 1 107 ? 22.617 -5.489 -16.816 1.00 96.19 107 ASN A O 1
ATOM 845 N N . ILE A 1 108 ? 21.111 -4.237 -17.928 1.00 96.69 108 ILE A N 1
ATOM 846 C CA . ILE A 1 108 ? 20.032 -5.226 -17.951 1.00 96.69 108 ILE A CA 1
ATOM 847 C C . ILE A 1 108 ? 20.454 -6.491 -18.710 1.00 96.69 108 ILE A C 1
ATOM 849 O O . ILE A 1 108 ? 20.470 -7.583 -18.137 1.00 96.69 108 ILE A O 1
ATOM 853 N N . VAL A 1 109 ? 20.881 -6.356 -19.969 1.00 97.31 109 VAL A N 1
ATOM 854 C CA . VAL A 1 109 ? 21.347 -7.496 -20.774 1.00 97.31 109 VAL A CA 1
ATOM 855 C C . VAL A 1 109 ? 22.623 -8.091 -20.175 1.00 97.31 109 VAL A C 1
ATOM 857 O O . VAL A 1 109 ? 22.787 -9.309 -20.130 1.00 97.31 109 VAL A O 1
ATOM 860 N N . GLY A 1 110 ? 23.513 -7.248 -19.649 1.00 97.06 110 GLY A N 1
ATOM 861 C CA . GLY A 1 110 ? 24.710 -7.674 -18.930 1.00 97.06 110 GLY A CA 1
ATOM 862 C C . GLY A 1 110 ? 24.399 -8.547 -17.713 1.00 97.06 110 GLY A C 1
ATOM 863 O O . GLY A 1 110 ? 25.083 -9.544 -17.489 1.00 97.06 110 GLY A O 1
ATOM 864 N N . CYS A 1 111 ? 23.353 -8.213 -16.958 1.00 96.75 111 CYS A N 1
ATOM 865 C CA . CYS A 1 111 ? 22.869 -9.010 -15.836 1.00 96.75 111 CYS A CA 1
ATOM 866 C C . CYS A 1 111 ? 22.339 -10.373 -16.310 1.00 96.75 111 CYS A C 1
ATOM 868 O O . CYS A 1 111 ? 22.724 -11.401 -15.755 1.00 96.75 111 CYS A O 1
ATOM 870 N N . GLU A 1 112 ? 21.548 -10.416 -17.388 1.00 97.38 112 GLU A N 1
ATOM 871 C CA . GLU A 1 112 ? 21.066 -11.683 -17.960 1.00 97.38 112 GLU A CA 1
ATOM 872 C C . GLU A 1 112 ? 22.202 -12.569 -18.501 1.00 97.38 112 GLU A C 1
ATOM 874 O O . GLU A 1 112 ? 22.176 -13.789 -18.330 1.00 97.38 112 GLU A O 1
ATOM 879 N N . LEU A 1 113 ? 23.252 -11.982 -19.088 1.00 97.38 113 LEU A N 1
ATOM 880 C CA . LEU A 1 113 ? 24.454 -12.729 -19.473 1.00 97.38 113 LEU A CA 1
ATOM 881 C C . LEU A 1 113 ? 25.127 -13.370 -18.255 1.00 97.38 113 LEU A C 1
ATOM 883 O O . LEU A 1 113 ? 25.482 -14.548 -18.304 1.00 97.38 113 LEU A O 1
ATOM 887 N N . LEU A 1 114 ? 25.265 -12.623 -17.157 1.00 97.00 114 LEU A N 1
ATOM 888 C CA . LEU A 1 114 ? 25.861 -13.126 -15.918 1.00 97.00 114 LEU A CA 1
ATOM 889 C C . LEU A 1 114 ? 25.001 -14.215 -15.258 1.00 97.00 114 LEU A C 1
ATOM 891 O O . LEU A 1 114 ? 25.564 -15.181 -14.747 1.00 97.00 114 LEU A O 1
ATOM 895 N N . ARG A 1 115 ? 23.663 -14.115 -15.322 1.00 95.12 115 ARG A N 1
ATOM 896 C CA . ARG A 1 115 ? 22.737 -15.177 -14.873 1.00 95.12 115 ARG A CA 1
ATOM 897 C C . ARG A 1 115 ? 22.925 -16.482 -15.651 1.00 95.12 115 ARG A C 1
ATOM 899 O O . ARG A 1 115 ? 22.735 -17.557 -15.096 1.00 95.12 115 ARG A O 1
ATOM 906 N N . LEU A 1 116 ? 23.341 -16.396 -16.916 1.00 95.38 116 LEU A N 1
ATOM 907 C CA . LEU A 1 116 ? 23.708 -17.544 -17.754 1.00 95.38 116 LEU A CA 1
ATOM 908 C C . LEU A 1 116 ? 25.194 -17.932 -17.645 1.00 95.38 116 LEU A C 1
ATOM 910 O O . LEU A 1 116 ? 25.709 -18.626 -18.525 1.00 95.38 116 LEU A O 1
ATOM 914 N N . GLU A 1 117 ? 25.891 -17.457 -16.608 1.00 95.69 117 GLU A N 1
ATOM 915 C CA . GLU A 1 117 ? 27.322 -17.688 -16.370 1.00 95.69 117 GLU A CA 1
ATOM 916 C C . GLU A 1 117 ? 28.211 -17.267 -17.556 1.00 95.69 117 GLU A C 1
ATOM 918 O O . GLU A 1 117 ? 29.272 -17.840 -17.822 1.00 95.69 117 GLU A O 1
ATOM 923 N N . ARG A 1 118 ? 27.785 -16.243 -18.305 1.00 94.69 118 ARG A N 1
ATOM 924 C CA . ARG A 1 118 ? 28.549 -15.660 -19.410 1.00 94.69 118 ARG A CA 1
ATOM 925 C C . ARG A 1 118 ? 29.156 -14.322 -19.012 1.00 94.69 118 ARG A C 1
ATOM 927 O O . ARG A 1 118 ? 28.610 -13.569 -18.213 1.00 94.69 118 ARG A O 1
ATOM 934 N N . LYS A 1 119 ? 30.305 -14.001 -19.611 1.00 93.44 119 LYS A N 1
ATOM 935 C CA . LYS A 1 119 ? 30.952 -12.696 -19.436 1.00 93.44 119 LYS A CA 1
ATOM 936 C C . LYS A 1 119 ? 30.060 -11.598 -20.027 1.00 93.44 119 LYS A C 1
ATOM 938 O O . LYS A 1 119 ? 29.619 -11.721 -21.168 1.00 93.44 119 LYS A O 1
ATOM 943 N N . ASN A 1 120 ? 29.864 -10.503 -19.292 1.00 93.81 120 ASN A N 1
ATOM 944 C CA . ASN A 1 120 ? 29.257 -9.294 -19.842 1.00 93.81 120 ASN A CA 1
ATOM 945 C C . ASN A 1 120 ? 30.245 -8.607 -20.800 1.00 93.81 120 ASN A C 1
ATOM 947 O O . ASN A 1 120 ? 31.101 -7.835 -20.368 1.00 93.81 120 ASN A O 1
ATOM 951 N N . ILE A 1 121 ? 30.144 -8.917 -22.093 1.00 93.00 121 ILE A N 1
ATOM 952 C CA . ILE A 1 121 ? 30.988 -8.306 -23.128 1.00 93.00 121 ILE A CA 1
ATOM 953 C C . ILE A 1 121 ? 30.542 -6.883 -23.491 1.00 93.00 121 ILE A C 1
ATOM 955 O O . ILE A 1 121 ? 31.345 -6.112 -24.002 1.00 93.00 121 ILE A O 1
ATOM 959 N N . LEU A 1 122 ? 29.288 -6.513 -23.204 1.00 94.69 122 LEU A N 1
ATOM 960 C CA . LEU A 1 122 ? 28.701 -5.234 -23.623 1.00 94.69 122 LEU A CA 1
ATOM 961 C C . LEU A 1 122 ? 29.354 -4.039 -22.926 1.00 94.69 122 LEU A C 1
ATOM 963 O O . LEU A 1 122 ? 29.487 -2.975 -23.521 1.00 94.69 122 LEU A O 1
ATOM 967 N N . ALA A 1 123 ? 29.819 -4.230 -21.689 1.00 90.75 123 ALA A N 1
ATOM 968 C CA . ALA A 1 123 ? 30.495 -3.196 -20.906 1.00 90.75 123 ALA A CA 1
ATOM 969 C C . ALA A 1 123 ? 31.822 -2.710 -21.526 1.00 90.75 123 ALA A C 1
ATOM 971 O O . ALA A 1 123 ? 32.340 -1.671 -21.121 1.00 90.75 123 ALA A O 1
ATOM 972 N N . GLU A 1 124 ? 32.389 -3.457 -22.479 1.00 90.88 124 GLU A N 1
ATOM 973 C CA . GLU A 1 124 ? 33.656 -3.124 -23.143 1.00 90.88 124 GLU A CA 1
ATOM 974 C C . GLU A 1 124 ? 33.455 -2.315 -24.438 1.00 90.88 124 GLU A C 1
ATOM 976 O O . GLU A 1 124 ? 34.424 -1.784 -24.987 1.00 90.88 124 GLU A O 1
ATOM 981 N N . PHE A 1 125 ? 32.217 -2.196 -24.931 1.00 93.50 125 PHE A N 1
ATOM 982 C CA . PHE A 1 125 ? 31.933 -1.501 -26.183 1.00 93.50 125 PHE A CA 1
ATOM 983 C C . PHE A 1 125 ? 31.896 0.024 -26.003 1.00 93.50 125 PHE A C 1
ATOM 985 O O . PHE A 1 125 ? 31.395 0.526 -24.994 1.00 93.50 125 PHE A O 1
ATOM 992 N N . PRO A 1 126 ? 32.356 0.795 -27.006 1.00 93.69 126 PRO A N 1
ATOM 993 C CA . PRO A 1 126 ? 32.003 2.203 -27.119 1.00 93.69 126 PRO A CA 1
ATOM 994 C C . PRO A 1 126 ? 30.481 2.372 -27.180 1.00 93.69 126 PRO A C 1
ATOM 996 O O . PRO A 1 126 ? 29.784 1.549 -27.780 1.00 93.69 126 PRO A O 1
ATOM 999 N N . VAL A 1 127 ? 29.986 3.461 -26.591 1.00 94.50 127 VAL A N 1
ATOM 1000 C CA . VAL A 1 127 ? 28.553 3.740 -26.470 1.00 94.50 127 VAL A CA 1
ATOM 1001 C C . VAL A 1 127 ? 28.201 5.089 -27.097 1.00 94.50 127 VAL A C 1
ATOM 1003 O O . VAL A 1 127 ? 28.885 6.083 -26.846 1.00 94.50 127 VAL A O 1
ATOM 1006 N N . LEU A 1 128 ? 27.112 5.128 -27.867 1.00 94.62 128 LEU A N 1
ATOM 1007 C CA . LEU A 1 128 ? 26.495 6.346 -28.391 1.00 94.62 128 LEU A CA 1
ATOM 1008 C C . LEU A 1 128 ? 25.083 6.516 -27.822 1.00 94.62 128 LEU A C 1
ATOM 1010 O O . LEU A 1 128 ? 24.147 5.843 -28.246 1.00 94.62 128 LEU A O 1
ATOM 1014 N N . ASP A 1 129 ? 24.931 7.430 -26.868 1.00 94.62 129 ASP A N 1
ATOM 1015 C CA . ASP A 1 129 ? 23.659 7.653 -26.179 1.00 94.62 129 ASP A CA 1
ATOM 1016 C C . ASP A 1 129 ? 22.971 8.936 -26.669 1.00 94.62 129 ASP A C 1
ATOM 1018 O O . ASP A 1 129 ? 23.555 10.025 -26.660 1.00 94.62 129 ASP A O 1
ATOM 1022 N N . SER A 1 130 ? 21.715 8.810 -27.097 1.00 93.69 130 SER A N 1
ATOM 1023 C CA . SER A 1 130 ? 20.864 9.946 -27.470 1.00 93.69 130 SER A CA 1
ATOM 1024 C C . SER A 1 130 ? 20.310 10.706 -26.258 1.00 93.69 130 SER A C 1
ATOM 1026 O O . SER A 1 130 ? 19.818 11.826 -26.402 1.00 93.69 130 SER A O 1
ATOM 1028 N N . ASN A 1 131 ? 20.430 10.151 -25.054 1.00 92.19 131 ASN A N 1
ATOM 1029 C CA . ASN A 1 131 ? 20.105 10.785 -23.786 1.00 92.19 131 ASN A CA 1
ATOM 1030 C C . ASN A 1 131 ? 21.382 11.336 -23.119 1.00 92.19 131 ASN A C 1
ATOM 1032 O O . ASN A 1 131 ? 22.026 10.664 -22.314 1.00 92.19 131 ASN A O 1
ATOM 1036 N N . GLY A 1 132 ? 21.779 12.568 -23.450 1.00 91.38 132 GLY A N 1
ATOM 1037 C CA . GLY A 1 132 ? 23.017 13.144 -22.923 1.00 91.38 132 GLY A CA 1
ATOM 1038 C C . GLY A 1 132 ? 23.065 14.668 -22.952 1.00 91.38 132 GLY A C 1
ATOM 1039 O O . GLY A 1 132 ? 22.127 15.343 -23.372 1.00 91.38 132 GLY A O 1
ATOM 1040 N N . GLU A 1 133 ? 24.194 15.238 -22.517 1.00 91.56 133 GLU A N 1
ATOM 1041 C CA . GLU A 1 133 ? 24.348 16.698 -22.401 1.00 91.56 133 GLU A CA 1
ATOM 1042 C C . GLU A 1 133 ? 24.151 17.420 -23.742 1.00 91.56 133 GLU A C 1
ATOM 1044 O O . GLU A 1 133 ? 23.509 18.465 -23.784 1.00 91.56 133 GLU A O 1
ATOM 1049 N N . LYS A 1 134 ? 24.613 16.831 -24.852 1.00 92.94 134 LYS A N 1
ATOM 1050 C CA . LYS A 1 134 ? 24.452 17.410 -26.194 1.00 92.94 134 LYS A CA 1
ATOM 1051 C C . LYS A 1 134 ? 22.995 17.510 -26.629 1.00 92.94 134 LYS A C 1
ATOM 1053 O O . LYS A 1 134 ? 22.586 18.535 -27.167 1.00 92.94 134 LYS A O 1
ATOM 1058 N N . THR A 1 135 ? 22.201 16.467 -26.391 1.00 92.94 135 THR A N 1
ATOM 1059 C CA . THR A 1 135 ? 20.774 16.484 -26.736 1.00 92.94 135 THR A CA 1
ATOM 1060 C C . THR A 1 135 ? 19.975 17.343 -25.760 1.00 92.94 135 THR A C 1
ATOM 1062 O O . THR A 1 135 ? 19.016 17.992 -26.172 1.00 92.94 135 THR A O 1
ATOM 1065 N N . ALA A 1 136 ? 20.413 17.462 -24.504 1.00 93.00 136 ALA A N 1
ATOM 1066 C CA . ALA A 1 136 ? 19.862 18.424 -23.552 1.00 93.00 136 ALA A CA 1
ATOM 1067 C C . ALA A 1 136 ? 20.119 19.882 -23.973 1.00 93.00 136 ALA A C 1
ATOM 1069 O O . ALA A 1 136 ? 19.212 20.712 -23.905 1.00 93.00 136 ALA A O 1
ATOM 1070 N N . GLU A 1 137 ? 21.327 20.203 -24.444 1.00 93.62 137 GLU A N 1
ATOM 1071 C CA . GLU A 1 137 ? 21.670 21.526 -24.986 1.00 93.62 137 GLU A CA 1
ATOM 1072 C C . GLU A 1 137 ? 20.948 21.843 -26.297 1.00 93.62 137 GLU A C 1
ATOM 1074 O O . GLU A 1 137 ? 20.616 23.008 -26.541 1.00 93.62 137 GLU A O 1
ATOM 1079 N N . LEU A 1 138 ? 20.694 20.820 -27.117 1.00 93.69 138 LEU A N 1
ATOM 1080 C CA . LEU A 1 138 ? 19.916 20.922 -28.346 1.00 93.69 138 LEU A CA 1
ATOM 1081 C C . LEU A 1 138 ? 18.442 21.233 -28.039 1.00 93.69 138 LEU A C 1
ATOM 1083 O O . LEU A 1 138 ? 17.901 22.217 -28.541 1.00 93.69 138 LEU A O 1
ATOM 1087 N N . CYS A 1 139 ? 17.814 20.454 -27.151 1.00 93.06 139 CYS A N 1
ATOM 1088 C CA . CYS A 1 139 ? 16.385 20.581 -26.847 1.00 93.06 139 CYS A CA 1
ATOM 1089 C C . CYS A 1 139 ? 16.063 21.743 -25.892 1.00 93.06 139 CYS A C 1
ATOM 1091 O O . CYS A 1 139 ? 14.958 22.281 -25.925 1.00 93.06 139 CYS A O 1
ATOM 1093 N N . ARG A 1 140 ? 17.011 22.130 -25.026 1.00 93.31 140 ARG A N 1
ATOM 1094 C CA . ARG A 1 140 ? 16.892 23.217 -24.033 1.00 93.31 140 ARG A CA 1
ATOM 1095 C C . ARG A 1 140 ? 15.658 23.130 -23.134 1.00 93.31 140 ARG A C 1
ATOM 1097 O O . ARG A 1 140 ? 15.047 24.142 -22.787 1.00 93.31 140 ARG A O 1
ATOM 1104 N N . LEU A 1 141 ? 15.299 21.916 -22.730 1.00 89.31 141 LEU A N 1
ATOM 1105 C CA . LEU A 1 141 ? 14.123 21.684 -21.900 1.00 89.31 141 LEU A CA 1
ATOM 1106 C C . LEU A 1 141 ? 14.338 22.223 -20.472 1.00 89.31 141 LEU A C 1
ATOM 1108 O O . LEU A 1 141 ? 15.412 22.023 -19.890 1.00 89.31 141 LEU A O 1
ATOM 1112 N N . PRO A 1 142 ? 13.337 22.892 -19.870 1.00 87.38 142 PRO A N 1
ATOM 1113 C CA . PRO A 1 142 ? 13.437 23.385 -18.500 1.00 87.38 142 PRO A CA 1
ATOM 1114 C C . PRO A 1 142 ? 13.393 22.238 -17.474 1.00 87.38 142 PRO A C 1
ATOM 1116 O O . PRO A 1 142 ? 12.890 21.151 -17.750 1.00 87.38 142 PRO A O 1
ATOM 1119 N N . GLY A 1 143 ? 13.884 22.499 -16.255 1.00 81.25 143 GLY A N 1
ATOM 1120 C CA . GLY A 1 143 ? 13.757 21.574 -15.117 1.00 81.25 143 GLY A CA 1
ATOM 1121 C C . GLY A 1 143 ? 14.923 20.598 -14.907 1.00 81.25 143 GLY A C 1
ATOM 1122 O O . GLY A 1 143 ? 14.773 19.628 -14.166 1.00 81.25 143 GLY A O 1
ATOM 1123 N N . GLY A 1 144 ? 16.083 20.828 -15.529 1.00 81.31 144 GLY A N 1
ATOM 1124 C CA . GLY A 1 144 ? 17.280 20.028 -15.263 1.00 81.31 144 GLY A CA 1
ATOM 1125 C C . GLY A 1 144 ? 17.912 20.333 -13.899 1.00 81.31 144 GLY A C 1
ATOM 1126 O O . GLY A 1 144 ? 17.742 21.405 -13.310 1.00 81.31 144 GLY A O 1
ATOM 1127 N N . ARG A 1 145 ? 18.655 19.358 -13.361 1.00 76.75 145 ARG A N 1
ATOM 1128 C CA . ARG A 1 145 ? 19.313 19.481 -12.051 1.00 76.75 145 ARG A CA 1
ATOM 1129 C C . ARG A 1 145 ? 20.474 20.477 -12.102 1.00 76.75 145 ARG A C 1
ATOM 1131 O O . ARG A 1 145 ? 21.214 20.535 -13.079 1.00 76.75 145 ARG A O 1
ATOM 1138 N N . GLY A 1 146 ? 20.657 21.237 -11.021 1.00 81.38 146 GLY A N 1
ATOM 1139 C CA . GLY A 1 146 ? 21.792 22.155 -10.875 1.00 81.38 146 GLY A CA 1
ATOM 1140 C C . GLY A 1 146 ? 21.802 23.322 -11.871 1.00 81.38 146 GLY A C 1
ATOM 1141 O O . GLY A 1 146 ? 22.871 23.832 -12.183 1.00 81.38 146 GLY A O 1
ATOM 1142 N N . GLY A 1 147 ? 20.637 23.717 -12.401 1.00 80.25 147 GLY A N 1
ATOM 1143 C CA . GLY A 1 147 ? 20.517 24.802 -13.384 1.00 80.25 147 GLY A CA 1
ATOM 1144 C C . GLY A 1 147 ? 20.857 24.406 -14.826 1.00 80.25 147 GLY A C 1
ATOM 1145 O O . GLY A 1 147 ? 20.857 25.271 -15.698 1.00 80.25 147 GLY A O 1
ATOM 1146 N N . LYS A 1 148 ? 21.132 23.120 -15.090 1.00 88.75 148 LYS A N 1
ATOM 1147 C CA . LYS A 1 148 ? 21.301 22.579 -16.447 1.00 88.75 148 LYS A CA 1
ATOM 1148 C C . LYS A 1 148 ? 19.947 22.364 -17.137 1.00 88.75 148 LYS A C 1
ATOM 1150 O O . LYS A 1 148 ? 18.900 22.360 -16.488 1.00 88.75 148 LYS A O 1
ATOM 1155 N N . PHE A 1 149 ? 19.972 22.141 -18.451 1.00 91.50 149 PHE A N 1
ATOM 1156 C CA . PHE A 1 149 ? 18.793 21.684 -19.189 1.00 91.50 149 PHE A CA 1
ATOM 1157 C C . PHE A 1 149 ? 18.414 20.255 -18.796 1.00 91.50 149 PHE A C 1
ATOM 1159 O O . PHE A 1 149 ? 19.268 19.434 -18.453 1.00 91.50 149 PHE A O 1
ATOM 1166 N N . LYS A 1 150 ? 17.112 19.969 -18.816 1.00 90.94 150 LYS A N 1
ATOM 1167 C CA . LYS A 1 150 ? 16.581 18.621 -18.625 1.00 90.94 150 LYS A CA 1
ATOM 1168 C C . LYS A 1 150 ? 16.982 17.770 -19.832 1.00 90.94 150 LYS A C 1
ATOM 1170 O O . LYS A 1 150 ? 16.890 18.217 -20.973 1.00 90.94 150 LYS A O 1
ATOM 1175 N N . PHE A 1 151 ? 17.406 16.544 -19.563 1.00 92.56 151 PHE A N 1
ATOM 1176 C CA . PHE A 1 151 ? 17.648 15.556 -20.603 1.00 92.56 151 PHE A CA 1
ATOM 1177 C C . PHE A 1 151 ? 16.316 15.157 -21.267 1.00 92.56 151 PHE A C 1
ATOM 1179 O O . PHE A 1 151 ? 15.345 14.906 -20.542 1.00 92.56 151 PHE A O 1
ATOM 1186 N N . PRO A 1 152 ? 16.225 15.157 -22.609 1.00 92.12 152 PRO A N 1
ATOM 1187 C CA . PRO A 1 152 ? 14.968 14.892 -23.293 1.00 92.12 152 PRO A CA 1
ATOM 1188 C C . PRO A 1 152 ? 14.571 13.424 -23.148 1.00 92.12 152 PRO A C 1
ATOM 1190 O O . PRO A 1 152 ? 15.412 12.542 -23.292 1.00 92.12 152 PRO A O 1
ATOM 1193 N N . LYS A 1 153 ? 13.281 13.159 -22.915 1.00 92.06 153 LYS A N 1
ATOM 1194 C CA . LYS A 1 153 ? 12.696 11.839 -23.193 1.00 92.06 153 LYS A CA 1
ATOM 1195 C C . LYS A 1 153 ? 12.796 11.544 -24.693 1.00 92.06 153 LYS A C 1
ATOM 1197 O O . LYS A 1 153 ? 12.811 12.481 -25.494 1.00 92.06 153 LYS A O 1
ATOM 1202 N N . LEU A 1 154 ? 12.753 10.271 -25.084 1.00 92.31 154 LEU A N 1
ATOM 1203 C CA . LEU A 1 154 ? 12.823 9.866 -26.491 1.00 92.31 154 LEU A CA 1
ATOM 1204 C C . LEU A 1 154 ? 11.780 10.584 -27.364 1.00 92.31 154 LEU A C 1
ATOM 1206 O O . LEU A 1 154 ? 12.132 11.134 -28.403 1.00 92.31 154 LEU A O 1
ATOM 1210 N N . ASN A 1 155 ? 10.532 10.695 -26.895 1.00 90.38 155 ASN A N 1
ATOM 1211 C CA . ASN A 1 155 ? 9.481 11.455 -27.585 1.00 90.38 155 ASN A CA 1
ATOM 1212 C C . ASN A 1 155 ? 9.775 12.953 -27.714 1.00 90.38 155 ASN A C 1
ATOM 1214 O O . ASN A 1 155 ? 9.505 13.539 -28.758 1.00 90.38 155 ASN A O 1
ATOM 1218 N N . GLU A 1 156 ? 10.337 13.575 -26.673 1.00 93.00 156 GLU A N 1
ATOM 1219 C CA . GLU A 1 156 ? 10.701 14.999 -26.699 1.00 93.00 156 GLU A CA 1
ATOM 1220 C C . GLU A 1 156 ? 11.836 15.244 -27.709 1.00 93.00 156 GLU A C 1
ATOM 1222 O O . GLU A 1 156 ? 11.814 16.230 -28.444 1.00 93.00 156 GLU A O 1
ATOM 1227 N N . LEU A 1 157 ? 12.810 14.327 -27.777 1.00 94.88 157 LEU A N 1
ATOM 1228 C CA . LEU A 1 157 ? 13.899 14.381 -28.751 1.00 94.88 157 LEU A CA 1
ATOM 1229 C C . LEU A 1 157 ? 13.394 14.144 -30.180 1.00 94.88 157 LEU A C 1
ATOM 1231 O O . LEU A 1 157 ? 13.772 14.880 -31.090 1.00 94.88 157 LEU A O 1
ATOM 1235 N N . HIS A 1 158 ? 12.531 13.148 -30.378 1.00 93.88 158 HIS A N 1
ATOM 1236 C CA . HIS A 1 158 ? 11.952 12.839 -31.683 1.00 93.88 158 HIS A CA 1
ATOM 1237 C C . HIS A 1 158 ? 11.117 14.016 -32.213 1.00 93.88 158 HIS A C 1
ATOM 1239 O O . HIS A 1 158 ? 11.307 14.447 -33.349 1.00 93.88 158 HIS A O 1
ATOM 1245 N N . GLU A 1 159 ? 10.263 14.610 -31.373 1.00 93.56 159 GLU A N 1
ATOM 1246 C CA . GLU A 1 159 ? 9.490 15.809 -31.722 1.00 93.56 159 GLU A CA 1
ATOM 1247 C C . GLU A 1 159 ? 10.397 16.989 -32.081 1.00 93.56 159 GLU A C 1
ATOM 1249 O O . GLU A 1 159 ? 10.138 17.690 -33.059 1.00 93.56 159 GLU A O 1
ATOM 1254 N N . HIS A 1 160 ? 11.498 17.180 -31.351 1.00 94.25 160 HIS A N 1
ATOM 1255 C CA . HIS A 1 160 ? 12.464 18.230 -31.660 1.00 94.25 160 HIS A CA 1
ATOM 1256 C C . HIS A 1 160 ? 13.141 18.031 -33.026 1.00 94.25 160 HIS A C 1
ATOM 1258 O O . HIS A 1 160 ? 13.320 18.995 -33.769 1.00 94.25 160 HIS A O 1
ATOM 1264 N N . LEU A 1 161 ? 13.530 16.797 -33.361 1.00 94.38 161 LEU A N 1
ATOM 1265 C CA . LEU A 1 161 ? 14.264 16.493 -34.593 1.00 94.38 161 LEU A CA 1
ATOM 1266 C C . LEU A 1 161 ? 13.364 16.438 -35.836 1.00 94.38 161 LEU A C 1
ATOM 1268 O O . LEU A 1 161 ? 13.808 16.820 -36.919 1.00 94.38 161 LEU A O 1
ATOM 1272 N N . PHE A 1 162 ? 12.117 15.979 -35.692 1.00 93.81 162 PHE A N 1
ATOM 1273 C CA . PHE A 1 162 ? 11.240 15.666 -36.828 1.00 93.81 162 PHE A CA 1
ATOM 1274 C C . PHE A 1 162 ? 9.941 16.483 -36.872 1.00 93.81 162 PHE A C 1
ATOM 1276 O O . PHE A 1 162 ? 9.226 16.424 -37.869 1.00 93.81 162 PHE A O 1
ATOM 1283 N N . GLY A 1 163 ? 9.633 17.268 -35.835 1.00 90.81 163 GLY A N 1
ATOM 1284 C CA . GLY A 1 163 ? 8.400 18.062 -35.750 1.00 90.81 163 GLY A CA 1
ATOM 1285 C C . GLY A 1 163 ? 7.138 17.240 -35.466 1.00 90.81 163 GLY A C 1
ATOM 1286 O O . GLY A 1 163 ? 6.033 17.774 -35.536 1.00 90.81 163 GLY A O 1
ATOM 1287 N N . GLU A 1 164 ? 7.294 15.954 -35.153 1.00 87.81 164 GLU A N 1
ATOM 1288 C CA . GLU A 1 164 ? 6.217 15.016 -34.847 1.00 87.81 164 GLU A CA 1
ATOM 1289 C C . GLU A 1 164 ? 6.634 14.103 -33.688 1.00 87.81 164 GLU A C 1
ATOM 1291 O O . GLU A 1 164 ? 7.798 13.711 -33.577 1.00 87.81 164 GLU A O 1
ATOM 1296 N N . LYS A 1 165 ? 5.686 13.738 -32.826 1.00 84.56 165 LYS A N 1
ATOM 1297 C CA . LYS A 1 165 ? 5.884 12.646 -31.863 1.00 84.56 165 LYS A CA 1
ATOM 1298 C C . LYS A 1 165 ? 5.718 11.310 -32.583 1.00 84.56 165 LYS A C 1
ATOM 1300 O O . LYS A 1 165 ? 4.933 11.232 -33.528 1.00 84.56 165 LYS A O 1
ATOM 1305 N N . PHE A 1 166 ? 6.422 10.271 -32.141 1.00 81.50 166 PHE A N 1
ATOM 1306 C CA . PHE A 1 166 ? 6.118 8.913 -32.593 1.00 81.50 166 PHE A CA 1
ATOM 1307 C C . PHE A 1 166 ? 5.010 8.318 -31.712 1.00 81.50 166 PHE A C 1
ATOM 1309 O O . PHE A 1 166 ? 4.741 8.819 -30.619 1.00 81.50 166 PHE A O 1
ATOM 1316 N N . GLY A 1 167 ? 4.300 7.306 -32.216 1.00 65.75 167 GLY A N 1
ATOM 1317 C CA . GLY A 1 167 ? 3.252 6.644 -31.440 1.00 65.75 167 GLY A CA 1
ATOM 1318 C C . GLY A 1 167 ? 3.850 6.000 -30.190 1.00 65.75 167 GLY A C 1
ATOM 1319 O O . GLY A 1 167 ? 4.749 5.172 -30.313 1.00 65.75 167 GLY A O 1
ATOM 1320 N N . GLU A 1 168 ? 3.370 6.388 -29.006 1.00 57.44 168 GLU A N 1
ATOM 1321 C CA . GLU A 1 168 ? 3.747 5.785 -27.720 1.00 57.44 168 GLU A CA 1
ATOM 1322 C C . GLU A 1 168 ? 3.226 4.346 -27.658 1.00 57.44 168 GLU A C 1
ATOM 1324 O O . GLU A 1 168 ? 2.149 4.086 -27.136 1.00 57.44 168 GLU A O 1
ATOM 1329 N N . ALA A 1 169 ? 3.972 3.409 -28.243 1.00 53.69 169 ALA A N 1
ATOM 1330 C CA . ALA A 1 169 ? 3.655 1.987 -28.165 1.00 53.69 169 ALA A CA 1
ATOM 1331 C C . ALA A 1 169 ? 4.256 1.309 -26.923 1.00 53.69 169 ALA A C 1
ATOM 1333 O O . ALA A 1 169 ? 3.908 0.156 -26.688 1.00 53.69 169 ALA A O 1
ATOM 1334 N N . HIS A 1 170 ? 5.149 1.999 -26.182 1.00 62.75 170 HIS A N 1
ATOM 1335 C CA . HIS A 1 170 ? 5.905 1.469 -25.033 1.00 62.75 170 HIS A CA 1
ATOM 1336 C C . HIS A 1 170 ? 6.362 0.025 -25.277 1.00 62.75 170 HIS A C 1
ATOM 1338 O O . HIS A 1 170 ? 6.053 -0.901 -24.545 1.00 62.75 170 HIS A O 1
ATOM 1344 N N . ASN A 1 171 ? 6.989 -0.180 -26.425 1.00 73.75 171 ASN A N 1
ATOM 1345 C CA . ASN A 1 171 ? 7.424 -1.481 -26.888 1.00 73.75 171 ASN A CA 1
ATOM 1346 C C . ASN A 1 171 ? 8.833 -1.272 -27.412 1.00 73.75 171 ASN A C 1
ATOM 1348 O O . ASN A 1 171 ? 9.018 -0.449 -28.317 1.00 73.75 171 ASN A O 1
ATOM 1352 N N . ALA A 1 172 ? 9.786 -2.056 -26.907 1.00 76.38 172 ALA A N 1
ATOM 1353 C CA . ALA A 1 172 ? 11.198 -1.960 -27.262 1.00 76.38 172 ALA A CA 1
ATOM 1354 C C . ALA A 1 172 ? 11.436 -1.852 -28.778 1.00 76.38 172 ALA A C 1
ATOM 1356 O O . ALA A 1 172 ? 12.348 -1.166 -29.220 1.00 76.38 172 ALA A O 1
ATOM 1357 N N . ALA A 1 173 ? 10.618 -2.481 -29.630 1.00 82.44 173 ALA A N 1
ATOM 1358 C CA . ALA A 1 173 ? 10.786 -2.367 -31.081 1.00 82.44 173 ALA A CA 1
ATOM 1359 C C . ALA A 1 173 ? 10.460 -0.973 -31.645 1.00 82.44 173 ALA A C 1
ATOM 1361 O O . ALA A 1 173 ? 11.164 -0.507 -32.544 1.00 82.44 173 ALA A O 1
ATOM 1362 N N . ALA A 1 174 ? 9.418 -0.314 -31.131 1.00 84.31 174 ALA A N 1
ATOM 1363 C CA . ALA A 1 174 ? 9.072 1.053 -31.517 1.00 84.31 174 ALA A CA 1
ATOM 1364 C C . ALA A 1 174 ? 10.118 2.044 -30.987 1.00 84.31 174 ALA A C 1
ATOM 1366 O O . ALA A 1 174 ? 10.553 2.935 -31.721 1.00 84.31 174 ALA A O 1
ATOM 1367 N N . ASP A 1 175 ? 10.586 1.830 -29.756 1.00 88.19 175 ASP A N 1
ATOM 1368 C CA . ASP A 1 175 ? 11.613 2.665 -29.137 1.00 88.19 175 ASP A CA 1
ATOM 1369 C C . ASP A 1 175 ? 12.971 2.499 -29.827 1.00 88.19 175 ASP A C 1
ATOM 1371 O O . ASP A 1 175 ? 13.647 3.496 -30.086 1.00 88.19 175 ASP A O 1
ATOM 1375 N N . VAL A 1 176 ? 13.340 1.288 -30.261 1.00 91.56 176 VAL A N 1
ATOM 1376 C CA . VAL A 1 176 ? 14.522 1.064 -31.110 1.00 91.56 176 VAL A CA 1
ATOM 1377 C C . VAL A 1 176 ? 14.399 1.791 -32.442 1.00 91.56 176 VAL A C 1
ATOM 1379 O O . VAL A 1 176 ? 15.376 2.395 -32.879 1.00 91.56 176 VAL A O 1
ATOM 1382 N N . GLU A 1 177 ? 13.237 1.773 -33.098 1.00 90.81 177 GLU A N 1
ATOM 1383 C CA . GLU A 1 177 ? 13.056 2.479 -34.372 1.00 90.81 177 GLU A CA 1
ATOM 1384 C C . GLU A 1 177 ? 13.164 3.998 -34.208 1.00 90.81 177 GLU A C 1
ATOM 1386 O O . GLU A 1 177 ? 13.917 4.649 -34.940 1.00 90.81 177 GLU A O 1
ATOM 1391 N N . ALA A 1 178 ? 12.470 4.563 -33.218 1.00 91.69 178 ALA A N 1
ATOM 1392 C CA . ALA A 1 178 ? 12.548 5.986 -32.911 1.00 91.69 178 ALA A CA 1
ATOM 1393 C C . ALA A 1 178 ? 13.972 6.393 -32.504 1.00 91.69 178 ALA A C 1
ATOM 1395 O O . ALA A 1 178 ? 14.490 7.416 -32.962 1.00 91.69 178 ALA A O 1
ATOM 1396 N N . THR A 1 179 ? 14.643 5.570 -31.699 1.00 94.06 179 THR A N 1
ATOM 1397 C CA . THR A 1 179 ? 16.023 5.801 -31.263 1.00 94.06 179 THR A CA 1
ATOM 1398 C C . THR A 1 179 ? 17.005 5.706 -32.420 1.00 94.06 179 THR A C 1
ATOM 1400 O O . THR A 1 179 ? 17.872 6.572 -32.548 1.00 94.06 179 THR A O 1
ATOM 1403 N N . ALA A 1 180 ? 16.855 4.716 -33.301 1.00 94.31 180 ALA A N 1
ATOM 1404 C CA . ALA A 1 180 ? 17.681 4.576 -34.493 1.00 94.31 180 ALA A CA 1
ATOM 1405 C C . ALA A 1 180 ? 17.557 5.812 -35.384 1.00 94.31 180 ALA A C 1
ATOM 1407 O O . ALA A 1 180 ? 18.564 6.419 -35.757 1.00 94.31 180 ALA A O 1
ATOM 1408 N N . ARG A 1 181 ? 16.319 6.253 -35.632 1.00 93.94 181 ARG A N 1
ATOM 1409 C CA . ARG A 1 181 ? 16.027 7.471 -36.392 1.00 93.94 181 ARG A CA 1
ATOM 1410 C C . ARG A 1 181 ? 16.688 8.699 -35.755 1.00 93.94 181 ARG A C 1
ATOM 1412 O O . ARG A 1 181 ? 17.387 9.438 -36.446 1.00 93.94 181 ARG A O 1
ATOM 1419 N N . CYS A 1 182 ? 16.531 8.887 -34.442 1.00 95.62 182 CYS A N 1
ATOM 1420 C CA . CYS A 1 182 ? 17.143 9.988 -33.694 1.00 95.62 182 CYS A CA 1
ATOM 1421 C C . CYS A 1 182 ? 18.676 9.964 -33.766 1.00 95.62 182 CYS A C 1
ATOM 1423 O O . CYS A 1 182 ? 19.289 10.985 -34.064 1.00 95.62 182 CYS A O 1
ATOM 1425 N N . ILE A 1 183 ? 19.319 8.820 -33.521 1.00 95.62 183 ILE A N 1
ATOM 1426 C CA . ILE A 1 183 ? 20.784 8.715 -33.519 1.00 95.62 183 ILE A CA 1
ATOM 1427 C C . ILE A 1 183 ? 21.361 9.010 -34.900 1.00 95.62 183 ILE A C 1
ATOM 1429 O O . ILE A 1 183 ? 22.284 9.818 -35.013 1.00 95.62 183 ILE A O 1
ATOM 1433 N N . LEU A 1 184 ? 20.805 8.408 -35.951 1.00 95.19 184 LEU A N 1
ATOM 1434 C CA . LEU A 1 184 ? 21.260 8.641 -37.320 1.00 95.19 184 LEU A CA 1
ATOM 1435 C C . LEU A 1 184 ? 21.065 10.109 -37.733 1.00 95.19 184 LEU A C 1
ATOM 1437 O O . LEU A 1 184 ? 21.935 10.690 -38.385 1.00 95.19 184 LEU A O 1
ATOM 1441 N N . GLU A 1 185 ? 19.978 10.744 -37.294 1.00 96.19 185 GLU A N 1
ATOM 1442 C CA . GLU A 1 185 ? 19.719 12.164 -37.541 1.00 96.19 185 GLU A CA 1
ATOM 1443 C C . GLU A 1 185 ? 20.694 13.080 -36.782 1.00 96.19 185 GLU A C 1
ATOM 1445 O O . GLU A 1 185 ? 21.212 14.042 -37.350 1.00 96.19 185 GLU A O 1
ATOM 1450 N N . LEU A 1 186 ? 21.030 12.759 -35.530 1.00 96.00 186 LEU A N 1
ATOM 1451 C CA . LEU A 1 186 ? 22.037 13.491 -34.754 1.00 96.00 186 LEU A CA 1
ATOM 1452 C C . LEU A 1 186 ? 23.438 13.379 -35.379 1.00 96.00 186 LEU A C 1
ATOM 1454 O O . LEU A 1 186 ? 24.203 14.347 -35.357 1.00 96.00 186 LEU A O 1
ATOM 1458 N N . ILE A 1 187 ? 23.774 12.229 -35.977 1.00 94.62 187 ILE A N 1
ATOM 1459 C CA . ILE A 1 187 ? 25.000 12.063 -36.774 1.00 94.62 187 ILE A CA 1
ATOM 1460 C C . ILE A 1 187 ? 24.936 12.948 -38.028 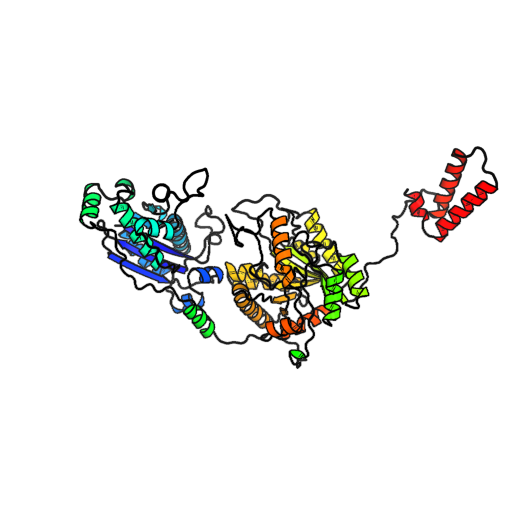1.00 94.62 187 ILE A C 1
ATOM 1462 O O . ILE A 1 187 ? 25.893 13.665 -38.328 1.00 94.62 187 ILE A O 1
ATOM 1466 N N . ARG A 1 188 ? 23.800 12.950 -38.739 1.00 95.12 188 ARG A N 1
ATOM 1467 C CA . ARG A 1 188 ? 23.583 13.762 -39.950 1.00 95.12 188 ARG A CA 1
ATOM 1468 C C . ARG A 1 188 ? 23.730 15.265 -39.682 1.00 95.12 188 ARG A C 1
ATOM 1470 O O . ARG A 1 188 ? 24.278 15.976 -40.523 1.00 95.12 188 ARG A O 1
ATOM 1477 N N . GLN A 1 189 ? 23.265 15.735 -38.522 1.00 94.50 189 GLN A N 1
ATOM 1478 C CA . GLN A 1 189 ? 23.321 17.138 -38.090 1.00 94.50 189 GLN A CA 1
ATOM 1479 C C . GLN A 1 189 ? 24.649 17.543 -37.416 1.00 94.50 189 GLN A C 1
ATOM 1481 O O . GLN A 1 189 ? 24.739 18.635 -36.859 1.00 94.50 189 GLN A O 1
ATOM 1486 N N . ASP A 1 190 ? 25.685 16.693 -37.460 1.00 92.19 190 ASP A N 1
ATOM 1487 C CA . ASP A 1 190 ? 26.999 16.938 -36.841 1.00 92.19 190 ASP A CA 1
ATOM 1488 C C . ASP A 1 190 ? 26.943 17.166 -35.308 1.00 92.19 190 ASP A C 1
ATOM 1490 O O . ASP A 1 190 ? 27.852 17.760 -34.721 1.00 92.19 190 ASP A O 1
ATOM 1494 N N . VAL A 1 191 ? 25.903 16.664 -34.625 1.00 93.75 191 VAL A N 1
ATOM 1495 C CA . VAL A 1 191 ? 25.803 16.729 -33.154 1.00 93.75 191 VAL A CA 1
ATOM 1496 C C . VAL A 1 191 ? 26.828 15.788 -32.510 1.00 93.75 191 VAL A C 1
ATOM 1498 O O . VAL A 1 191 ? 27.501 16.147 -31.534 1.00 93.75 191 VAL A O 1
ATOM 1501 N N . PHE A 1 192 ? 27.009 14.595 -33.081 1.00 92.88 192 PHE A N 1
ATOM 1502 C CA . PHE A 1 192 ? 28.034 13.637 -32.663 1.00 92.88 192 PHE A CA 1
ATOM 1503 C C . PHE A 1 192 ? 29.298 13.728 -33.526 1.00 92.88 192 PHE A C 1
ATOM 1505 O O . PHE A 1 192 ? 29.251 13.874 -34.743 1.00 92.88 192 PHE A O 1
ATOM 1512 N N . THR A 1 193 ? 30.460 13.627 -32.883 1.00 89.81 193 THR A N 1
ATOM 1513 C CA . THR A 1 193 ? 31.777 13.739 -33.523 1.00 89.81 193 THR A CA 1
ATOM 1514 C C . THR A 1 193 ? 32.294 12.392 -34.034 1.00 89.81 193 THR A C 1
ATOM 1516 O O . THR A 1 193 ? 31.811 11.328 -33.650 1.00 89.81 193 THR A O 1
ATOM 1519 N N . SER A 1 194 ? 33.367 12.412 -34.835 1.00 86.06 194 SER A N 1
ATOM 1520 C CA . SER A 1 194 ? 34.086 11.198 -35.275 1.00 86.06 194 SER A CA 1
ATOM 1521 C C . SER A 1 194 ? 34.582 10.335 -34.114 1.00 86.06 194 SER A C 1
ATOM 1523 O O . SER A 1 194 ? 34.665 9.118 -34.221 1.00 86.06 194 SER A O 1
ATOM 1525 N N . LYS A 1 195 ? 34.923 10.967 -32.982 1.00 86.94 195 LYS A N 1
ATOM 1526 C CA . LYS A 1 195 ? 35.378 10.253 -31.787 1.00 86.94 195 LYS A CA 1
ATOM 1527 C C . LYS A 1 195 ? 34.231 9.497 -31.113 1.00 86.94 195 LYS A C 1
ATOM 1529 O O . LYS A 1 195 ? 34.453 8.399 -30.627 1.00 86.94 195 LYS A O 1
ATOM 1534 N N . GLU A 1 196 ? 33.042 10.092 -31.071 1.00 88.81 196 GLU A N 1
ATOM 1535 C CA . GLU A 1 196 ? 31.866 9.496 -30.422 1.00 88.81 196 GLU A CA 1
ATOM 1536 C C . GLU A 1 196 ? 31.209 8.439 -31.303 1.00 88.81 196 GLU A C 1
ATOM 1538 O O . GLU A 1 196 ? 30.815 7.398 -30.808 1.00 88.81 196 GLU A O 1
ATOM 1543 N N . THR A 1 197 ? 31.127 8.678 -32.610 1.00 88.06 197 THR A N 1
ATOM 1544 C CA . THR A 1 197 ? 30.489 7.750 -33.560 1.00 88.06 197 THR A CA 1
ATOM 1545 C C . THR A 1 197 ? 31.367 6.556 -33.935 1.00 88.06 197 THR A C 1
ATOM 1547 O O . THR A 1 197 ? 30.878 5.607 -34.540 1.00 88.06 197 THR A O 1
ATOM 1550 N N . GLY A 1 198 ? 32.672 6.616 -33.650 1.00 87.12 198 GLY A N 1
ATOM 1551 C CA . GLY A 1 198 ? 33.650 5.635 -34.126 1.00 87.12 198 GLY A CA 1
ATOM 1552 C C . GLY A 1 198 ? 33.919 5.696 -35.637 1.00 87.12 198 GLY A C 1
ATOM 1553 O O . GLY A 1 198 ? 34.724 4.916 -36.138 1.00 87.12 198 GLY A O 1
ATOM 1554 N N . LEU A 1 199 ? 33.282 6.623 -36.362 1.00 89.00 199 LEU A N 1
ATOM 1555 C CA . LEU A 1 199 ? 33.480 6.839 -37.793 1.00 89.00 199 LEU A CA 1
ATOM 1556 C C . LEU A 1 199 ? 34.641 7.805 -38.040 1.00 89.00 199 LEU A C 1
ATOM 1558 O O . LEU A 1 199 ? 34.756 8.854 -37.403 1.00 89.00 199 LEU A O 1
ATOM 1562 N N . SER A 1 200 ? 35.483 7.511 -39.025 1.00 89.88 200 SER A N 1
ATOM 1563 C CA . SER A 1 200 ? 36.492 8.454 -39.505 1.00 89.88 200 SER A CA 1
ATOM 1564 C C . SER A 1 200 ? 35.846 9.692 -40.147 1.00 89.88 200 SER A C 1
ATOM 1566 O O . SER A 1 200 ? 34.694 9.681 -40.578 1.00 89.88 200 SER A O 1
ATOM 1568 N N . LYS A 1 201 ? 36.595 10.799 -40.252 1.00 89.50 201 LYS A N 1
ATOM 1569 C CA . LYS A 1 201 ? 36.090 12.021 -40.912 1.00 89.50 201 LYS A CA 1
ATOM 1570 C C . LYS A 1 201 ? 35.592 11.772 -42.350 1.00 89.50 201 LYS A C 1
ATOM 1572 O O . LYS A 1 201 ? 34.546 12.323 -42.690 1.00 89.50 201 LYS A O 1
ATOM 1577 N N . PRO A 1 202 ? 36.283 10.970 -43.190 1.00 91.50 202 PRO A N 1
ATOM 1578 C CA . PRO A 1 202 ? 35.757 10.593 -44.500 1.00 91.50 202 PRO A CA 1
ATOM 1579 C C . PRO A 1 202 ? 34.455 9.787 -44.426 1.00 91.50 202 PRO A C 1
ATOM 1581 O O . PRO A 1 202 ? 33.559 10.036 -45.225 1.00 91.50 202 PRO A O 1
ATOM 1584 N N . GLU A 1 203 ? 34.319 8.871 -43.464 1.00 90.25 203 GLU A N 1
ATOM 1585 C CA . GLU A 1 203 ? 33.095 8.075 -43.287 1.00 90.25 203 GLU A CA 1
ATOM 1586 C C . GLU A 1 203 ? 31.910 8.933 -42.837 1.00 90.25 203 GLU A C 1
ATOM 1588 O O . GLU A 1 203 ? 30.828 8.784 -43.388 1.00 90.25 203 GLU A O 1
ATOM 1593 N N . LEU A 1 204 ? 32.104 9.898 -41.930 1.00 90.31 204 LEU A N 1
ATOM 1594 C CA . LEU A 1 204 ? 31.054 10.865 -41.574 1.00 90.31 204 LEU A CA 1
ATOM 1595 C C . LEU A 1 204 ? 30.637 11.743 -42.757 1.00 90.31 204 LEU A C 1
ATOM 1597 O O . LEU A 1 204 ? 29.458 12.044 -42.935 1.00 90.31 204 LEU A O 1
ATOM 1601 N N . ALA A 1 205 ? 31.595 12.164 -43.585 1.00 89.50 205 ALA A N 1
ATOM 1602 C CA . ALA A 1 205 ? 31.278 12.889 -44.810 1.00 89.50 205 ALA A CA 1
ATOM 1603 C C . ALA A 1 205 ? 30.471 12.008 -45.780 1.00 89.50 205 ALA A C 1
ATOM 1605 O O . ALA A 1 205 ? 29.467 12.468 -46.321 1.00 89.50 205 ALA A O 1
ATOM 1606 N N . ALA A 1 206 ? 30.860 10.741 -45.950 1.00 90.94 206 ALA A N 1
ATOM 1607 C CA . ALA A 1 206 ? 30.138 9.776 -46.776 1.00 90.94 206 ALA A CA 1
ATOM 1608 C C . ALA A 1 206 ? 28.730 9.482 -46.234 1.00 90.94 206 ALA A C 1
ATOM 1610 O O . ALA A 1 206 ? 27.784 9.447 -47.016 1.00 90.94 206 ALA A O 1
ATOM 1611 N N . PHE A 1 207 ? 28.567 9.365 -44.913 1.00 93.25 207 PHE A N 1
ATOM 1612 C CA . PHE A 1 207 ? 27.274 9.199 -44.248 1.00 93.25 207 PHE A CA 1
ATOM 1613 C C . PHE A 1 207 ? 26.309 10.332 -44.615 1.00 93.25 207 PHE A C 1
ATOM 1615 O O . PHE A 1 207 ? 25.170 10.079 -44.997 1.00 93.25 207 PHE A O 1
ATOM 1622 N N . LYS A 1 208 ? 26.767 11.590 -44.576 1.00 91.19 208 LYS A N 1
ATOM 1623 C CA . LYS A 1 208 ? 25.936 12.752 -44.941 1.00 91.19 208 LYS A CA 1
ATOM 1624 C C . LYS A 1 208 ? 25.602 12.804 -46.430 1.00 91.19 208 LYS A C 1
ATOM 1626 O O . LYS A 1 208 ? 24.517 13.240 -46.796 1.00 91.19 208 LYS A O 1
ATOM 1631 N N . VAL A 1 209 ? 26.515 12.348 -47.288 1.00 91.75 209 VAL A N 1
ATOM 1632 C CA . VAL A 1 209 ? 26.245 12.215 -48.728 1.00 91.75 209 VAL A CA 1
ATOM 1633 C C . VAL A 1 209 ? 25.198 11.129 -48.989 1.00 91.75 209 VAL A C 1
ATOM 1635 O O . VAL A 1 209 ? 24.327 11.325 -49.832 1.00 91.75 209 VAL A O 1
ATOM 1638 N N . ALA A 1 210 ? 25.257 10.014 -48.257 1.00 90.12 210 ALA A N 1
ATOM 1639 C CA . ALA A 1 210 ? 24.278 8.932 -48.349 1.00 90.12 210 ALA A CA 1
ATOM 1640 C C . ALA A 1 210 ? 22.901 9.323 -47.778 1.00 90.12 210 ALA A C 1
ATOM 1642 O O . ALA A 1 210 ? 21.885 8.827 -48.257 1.00 90.12 210 ALA A O 1
ATOM 1643 N N . ASN A 1 211 ? 22.862 10.250 -46.814 1.00 91.94 211 ASN A N 1
ATOM 1644 C CA . ASN A 1 211 ? 21.649 10.697 -46.126 1.00 91.94 211 ASN A CA 1
ATOM 1645 C C . ASN A 1 211 ? 21.429 12.219 -46.300 1.00 91.94 211 ASN A C 1
ATOM 1647 O O . ASN A 1 211 ? 21.629 12.988 -45.356 1.00 91.94 211 ASN A O 1
ATOM 1651 N N . PRO A 1 212 ? 21.029 12.694 -47.500 1.00 90.62 212 PRO A N 1
ATOM 1652 C CA . PRO A 1 212 ? 20.878 14.127 -47.784 1.00 90.62 212 PRO A CA 1
ATOM 1653 C C . PRO A 1 212 ? 19.614 14.757 -47.173 1.00 90.62 212 PRO A C 1
ATOM 1655 O O . PRO A 1 212 ? 19.520 15.981 -47.077 1.00 90.62 212 PRO A O 1
ATOM 1658 N N . LEU A 1 213 ? 18.638 13.939 -46.779 1.00 92.94 213 LEU A N 1
ATOM 1659 C CA . LEU A 1 213 ? 17.365 14.348 -46.186 1.00 92.94 213 LEU A CA 1
ATOM 1660 C C . LEU A 1 213 ? 17.272 13.852 -44.736 1.00 92.94 213 LEU A C 1
ATOM 1662 O O . LEU A 1 213 ? 18.052 12.973 -44.361 1.00 92.94 213 LEU A O 1
ATOM 1666 N N . PRO A 1 214 ? 16.345 14.399 -43.922 1.00 92.00 214 PRO A N 1
ATOM 1667 C CA . PRO A 1 214 ? 16.069 13.861 -42.596 1.00 92.00 214 PRO A CA 1
ATOM 1668 C C . PRO A 1 214 ? 15.818 12.354 -42.640 1.00 92.00 214 PRO A C 1
ATOM 1670 O O . PRO A 1 214 ? 15.132 11.867 -43.544 1.00 92.00 214 PRO A O 1
ATOM 1673 N N . VAL A 1 215 ? 16.378 11.628 -41.672 1.00 90.44 215 VAL A N 1
ATOM 1674 C CA . VAL A 1 215 ? 16.254 10.165 -41.609 1.00 90.44 215 VAL A CA 1
ATOM 1675 C C . VAL A 1 215 ? 14.778 9.779 -41.485 1.00 90.44 215 VAL A C 1
ATOM 1677 O O . VAL A 1 215 ? 14.047 10.294 -40.633 1.00 90.44 215 VAL A O 1
ATOM 1680 N N . VAL A 1 216 ? 14.329 8.880 -42.360 1.00 85.06 216 VAL A N 1
ATOM 1681 C CA . VAL A 1 216 ? 12.958 8.357 -42.365 1.00 85.06 216 VAL A CA 1
ATOM 1682 C C . VAL A 1 216 ? 12.863 7.102 -41.505 1.00 85.06 216 VAL A C 1
ATOM 1684 O O . VAL A 1 216 ? 13.824 6.341 -41.405 1.00 85.06 216 VAL A O 1
ATOM 1687 N N . ALA A 1 217 ? 11.699 6.887 -40.894 1.00 79.81 217 ALA A N 1
ATOM 1688 C CA . ALA A 1 217 ? 11.394 5.624 -40.234 1.00 79.81 217 ALA A CA 1
ATOM 1689 C C . ALA A 1 217 ? 11.417 4.477 -41.261 1.00 79.81 217 ALA A C 1
ATOM 1691 O O . ALA A 1 217 ? 11.040 4.662 -42.422 1.00 79.81 217 ALA A O 1
ATOM 1692 N N . ILE A 1 218 ? 11.864 3.298 -40.833 1.00 76.38 218 ILE A N 1
ATOM 1693 C CA . ILE A 1 218 ? 11.933 2.098 -41.678 1.00 76.38 218 ILE A CA 1
ATOM 1694 C C . ILE A 1 218 ? 10.520 1.542 -41.924 1.00 76.38 218 ILE A C 1
ATOM 1696 O O . ILE A 1 218 ? 10.294 0.838 -42.910 1.00 76.38 218 ILE A O 1
ATOM 1700 N N . GLY A 1 219 ? 9.559 1.906 -41.072 1.00 67.06 219 GLY A N 1
ATOM 1701 C CA . GLY A 1 219 ? 8.172 1.480 -41.167 1.00 67.06 219 GLY A CA 1
ATOM 1702 C C . GLY A 1 219 ? 8.013 0.049 -40.682 1.00 67.06 219 GLY A C 1
ATOM 1703 O O . GLY A 1 219 ? 7.343 -0.754 -41.338 1.00 67.06 219 GLY A O 1
ATOM 1704 N N . LEU A 1 220 ? 8.654 -0.296 -39.559 1.00 65.56 220 LEU A N 1
ATOM 1705 C CA . LEU A 1 220 ? 8.394 -1.582 -38.929 1.00 65.56 220 LEU A CA 1
ATOM 1706 C C . LEU A 1 220 ? 6.916 -1.608 -38.531 1.00 65.56 220 LEU A C 1
ATOM 1708 O O . LEU A 1 220 ? 6.399 -0.677 -37.918 1.00 65.56 220 LEU A O 1
ATOM 1712 N N . ASN A 1 221 ? 6.207 -2.670 -38.915 1.00 53.47 221 ASN A N 1
ATOM 1713 C CA . ASN A 1 221 ? 4.808 -2.856 -38.540 1.00 53.47 221 ASN A CA 1
ATOM 1714 C C . ASN A 1 221 ? 4.741 -3.284 -37.064 1.00 53.47 221 ASN A C 1
ATOM 1716 O O . ASN A 1 221 ? 4.470 -4.442 -36.752 1.00 53.47 221 ASN A O 1
ATOM 1720 N N . VAL A 1 222 ? 5.086 -2.363 -36.167 1.00 53.28 222 VAL A N 1
ATOM 1721 C CA . VAL A 1 222 ? 5.033 -2.530 -34.717 1.00 53.28 222 VAL A CA 1
ATOM 1722 C C . VAL A 1 222 ? 3.726 -1.899 -34.274 1.00 53.28 222 VAL A C 1
ATOM 1724 O O . VAL A 1 222 ? 3.654 -0.708 -33.984 1.00 53.28 222 VAL A O 1
ATOM 1727 N N . LYS A 1 223 ? 2.646 -2.680 -34.299 1.00 49.66 223 LYS A N 1
ATOM 1728 C CA . LYS A 1 223 ? 1.439 -2.256 -33.593 1.00 49.66 223 LYS A CA 1
ATOM 1729 C C . LYS A 1 223 ? 1.773 -2.195 -32.103 1.00 49.66 223 LYS A C 1
ATOM 1731 O O . LYS A 1 223 ? 2.393 -3.128 -31.586 1.00 49.66 223 LYS A O 1
ATOM 1736 N N . SER A 1 224 ? 1.364 -1.119 -31.432 1.00 50.28 224 SER A N 1
ATOM 1737 C CA . SER A 1 224 ? 1.151 -1.169 -29.988 1.00 50.28 224 SER A CA 1
ATOM 1738 C C . SER A 1 224 ? 0.258 -2.367 -29.703 1.00 50.28 224 SER A C 1
ATOM 1740 O O . SER A 1 224 ? -0.669 -2.649 -30.468 1.00 50.28 224 SER A O 1
ATOM 1742 N N . TYR A 1 225 ? 0.570 -3.115 -28.654 1.00 53.56 225 TYR A N 1
ATOM 1743 C CA . TYR A 1 225 ? -0.346 -4.138 -28.186 1.00 53.56 225 TYR A CA 1
ATOM 1744 C C . TYR A 1 225 ? -1.569 -3.392 -27.651 1.00 53.56 225 TYR A C 1
ATOM 1746 O O . TYR A 1 225 ? -1.499 -2.810 -26.576 1.00 53.56 225 TYR A O 1
ATOM 1754 N N . ASP A 1 226 ? -2.619 -3.281 -28.470 1.00 48.81 226 ASP A N 1
ATOM 1755 C CA . ASP A 1 226 ? -3.827 -2.537 -28.111 1.00 48.81 226 ASP A CA 1
ATOM 1756 C C . ASP A 1 226 ? -4.388 -3.091 -26.794 1.00 48.81 226 ASP A C 1
ATOM 1758 O O . ASP A 1 226 ? -4.379 -4.307 -26.583 1.00 48.81 226 ASP A O 1
ATOM 1762 N N . ASP A 1 227 ? -4.931 -2.218 -25.941 1.00 47.25 227 ASP A N 1
ATOM 1763 C CA . ASP A 1 227 ? -5.558 -2.589 -24.660 1.00 47.25 227 ASP A CA 1
ATOM 1764 C C . ASP A 1 227 ? -6.580 -3.734 -24.821 1.00 47.25 227 ASP A C 1
ATOM 1766 O O . ASP A 1 227 ? -6.708 -4.606 -23.964 1.00 47.25 227 ASP A O 1
ATOM 1770 N N . ALA A 1 228 ? -7.236 -3.806 -25.984 1.00 47.66 228 ALA A N 1
ATOM 1771 C CA . ALA A 1 228 ? -8.164 -4.874 -26.342 1.00 47.66 228 ALA A CA 1
ATOM 1772 C C . ALA A 1 228 ? -7.517 -6.275 -26.425 1.00 47.66 228 ALA A C 1
ATOM 1774 O O . ALA A 1 228 ? -8.187 -7.263 -26.143 1.00 47.66 228 ALA A O 1
ATOM 1775 N N . GLU A 1 229 ? -6.238 -6.400 -26.807 1.00 49.19 229 GLU A N 1
ATOM 1776 C CA . GLU A 1 229 ? -5.523 -7.690 -26.828 1.00 49.19 229 GLU A CA 1
ATOM 1777 C C . GLU A 1 229 ? -5.105 -8.143 -25.419 1.00 49.19 229 GLU A C 1
ATOM 1779 O O . GLU A 1 229 ? -5.079 -9.348 -25.154 1.00 49.19 229 GLU A O 1
ATOM 1784 N N . LEU A 1 230 ? -4.801 -7.198 -24.517 1.00 48.84 230 LEU A N 1
ATOM 1785 C CA . LEU A 1 230 ? -4.560 -7.480 -23.097 1.00 48.84 230 LEU A CA 1
ATOM 1786 C C . LEU A 1 230 ? -5.832 -8.048 -22.460 1.00 48.84 230 LEU A C 1
ATOM 1788 O O . LEU A 1 230 ? -5.788 -9.161 -21.932 1.00 48.84 230 LEU A O 1
ATOM 1792 N N . GLU A 1 231 ? -6.965 -7.363 -22.648 1.00 49.41 231 GLU A N 1
ATOM 1793 C CA . GLU A 1 231 ? -8.289 -7.820 -22.205 1.00 49.41 231 GLU A CA 1
ATOM 1794 C C . GLU A 1 231 ? -8.654 -9.193 -22.797 1.00 49.41 231 GLU A C 1
ATOM 1796 O O . GLU A 1 231 ? -9.185 -10.062 -22.106 1.00 49.41 231 GLU A O 1
ATOM 1801 N N . GLU A 1 232 ? -8.346 -9.442 -24.076 1.00 46.09 232 GLU A N 1
ATOM 1802 C CA . GLU A 1 232 ? -8.644 -10.725 -24.720 1.00 46.09 232 GLU A CA 1
ATOM 1803 C C . GLU A 1 232 ? -7.741 -11.868 -24.216 1.00 46.09 232 GLU A C 1
ATOM 1805 O O . GLU A 1 232 ? -8.170 -13.026 -24.184 1.00 46.09 232 GLU A O 1
ATOM 1810 N N . SER A 1 233 ? -6.497 -11.573 -23.818 1.00 48.09 233 SER A N 1
ATOM 1811 C CA . SER A 1 233 ? -5.578 -12.551 -23.218 1.00 48.09 233 SER A CA 1
ATOM 1812 C C . SER A 1 233 ? -5.976 -12.913 -21.782 1.00 48.09 233 SER A C 1
ATOM 1814 O O . SER A 1 233 ? -5.965 -14.097 -21.436 1.00 48.09 233 SER A O 1
ATOM 1816 N N . GLU A 1 234 ? -6.438 -11.927 -21.005 1.00 49.31 234 GLU A N 1
ATOM 1817 C CA . GLU A 1 234 ? -7.023 -12.098 -19.669 1.00 49.31 234 GLU A CA 1
ATOM 1818 C C . GLU A 1 234 ? -8.378 -12.825 -19.730 1.00 49.31 234 GLU A C 1
ATOM 1820 O O . GLU A 1 234 ? -8.691 -13.660 -18.885 1.00 49.31 234 GLU A O 1
ATOM 1825 N N . ALA A 1 235 ? -9.173 -12.610 -20.783 1.00 46.41 235 ALA A N 1
ATOM 1826 C CA . ALA A 1 235 ? -10.402 -13.369 -21.008 1.00 46.41 235 ALA A CA 1
ATOM 1827 C C . ALA A 1 235 ? -10.136 -14.843 -21.394 1.00 46.41 235 ALA A C 1
ATOM 1829 O O . ALA A 1 235 ? -10.951 -15.726 -21.103 1.00 46.41 235 ALA A O 1
ATOM 1830 N N . LYS A 1 236 ? -9.001 -15.134 -22.052 1.00 41.75 236 LYS A N 1
ATOM 1831 C CA . LYS A 1 236 ? -8.629 -16.475 -22.552 1.00 41.75 236 LYS A CA 1
ATOM 1832 C C . LYS A 1 236 ? -8.002 -17.390 -21.492 1.00 41.75 236 LYS A C 1
ATOM 1834 O O . LYS A 1 236 ? -8.007 -18.604 -21.699 1.00 41.75 236 LYS A O 1
ATOM 1839 N N . THR A 1 237 ? -7.540 -16.876 -20.350 1.00 43.38 237 THR A N 1
ATOM 1840 C CA . THR A 1 237 ? -7.141 -17.696 -19.183 1.00 43.38 237 THR A CA 1
ATOM 1841 C C . THR A 1 237 ? -8.322 -18.299 -18.419 1.00 43.38 237 THR A C 1
ATOM 1843 O O . THR A 1 237 ? -8.121 -19.097 -17.503 1.00 43.38 237 THR A O 1
ATOM 1846 N N . GLY A 1 238 ? -9.556 -18.013 -18.845 1.00 38.12 238 GLY A N 1
ATOM 1847 C CA . GLY A 1 238 ? -10.769 -18.444 -18.170 1.00 38.12 238 GLY A CA 1
ATOM 1848 C C . GLY A 1 238 ? -10.998 -17.574 -16.936 1.00 38.12 238 GLY A C 1
ATOM 1849 O O . GLY A 1 238 ? -10.249 -17.604 -15.971 1.00 38.12 238 GLY A O 1
ATOM 1850 N N . GLY A 1 239 ? -12.120 -16.877 -16.819 1.00 37.38 239 GLY A N 1
ATOM 1851 C CA . GLY A 1 239 ? -13.423 -17.525 -16.943 1.00 37.38 239 GLY A CA 1
ATOM 1852 C C . GLY A 1 239 ? -13.673 -18.562 -15.835 1.00 37.38 239 GLY A C 1
ATOM 1853 O O . GLY A 1 239 ? -14.768 -19.104 -15.749 1.00 37.38 239 GLY A O 1
ATOM 1854 N N . ASN A 1 240 ? -12.697 -18.832 -14.964 1.00 44.38 240 ASN A N 1
ATOM 1855 C CA . ASN A 1 240 ? -12.948 -19.469 -13.689 1.00 44.38 240 ASN A CA 1
ATOM 1856 C C . ASN A 1 240 ? -13.415 -18.372 -12.740 1.00 44.38 240 ASN A C 1
ATOM 1858 O O . ASN A 1 240 ? -12.633 -17.547 -12.272 1.00 44.38 240 ASN A O 1
ATOM 1862 N N . SER A 1 241 ? -14.715 -18.351 -12.457 1.00 60.84 241 SER A N 1
ATOM 1863 C CA . SER A 1 241 ? -15.255 -17.592 -11.337 1.00 60.84 241 SER A CA 1
ATOM 1864 C C . SER A 1 241 ? -14.736 -18.224 -10.044 1.00 60.84 241 SER A C 1
ATOM 1866 O O . SER A 1 241 ? -15.403 -19.070 -9.448 1.00 60.84 241 SER A O 1
ATOM 1868 N N . TYR A 1 242 ? -13.514 -17.875 -9.639 1.00 69.38 242 TYR A N 1
ATOM 1869 C CA . TYR A 1 242 ? -13.015 -18.243 -8.323 1.00 69.38 242 TYR A CA 1
ATOM 1870 C C . TYR A 1 242 ? -14.016 -17.730 -7.288 1.00 69.38 242 TYR A C 1
ATOM 1872 O O . TYR A 1 242 ? -14.376 -16.550 -7.277 1.00 69.38 242 TYR A O 1
ATOM 1880 N N . SER A 1 243 ? -14.513 -18.643 -6.463 1.00 76.69 243 SER A N 1
ATOM 1881 C CA . SER A 1 243 ? -15.403 -18.321 -5.358 1.00 76.69 243 SER A CA 1
ATOM 1882 C C . SER A 1 243 ? -14.580 -18.098 -4.099 1.00 76.69 243 SER A C 1
ATOM 1884 O O . SER A 1 243 ? -13.635 -18.840 -3.829 1.00 76.69 243 SER A O 1
ATOM 1886 N N . ILE A 1 244 ? -14.975 -17.131 -3.281 1.00 81.19 244 ILE A N 1
ATOM 1887 C CA . ILE A 1 244 ? -14.445 -17.013 -1.921 1.00 81.19 244 ILE A CA 1
ATOM 1888 C C . ILE A 1 244 ? -14.911 -18.243 -1.122 1.00 81.19 244 ILE A C 1
ATOM 1890 O O . ILE A 1 244 ? -16.071 -18.637 -1.275 1.00 81.19 244 ILE A O 1
ATOM 1894 N N . PRO A 1 245 ? -14.056 -18.855 -0.279 1.00 77.62 245 PRO A N 1
ATOM 1895 C CA . PRO A 1 245 ? -14.465 -19.931 0.618 1.00 77.62 245 PRO A CA 1
ATOM 1896 C C . PRO A 1 245 ? -15.726 -19.565 1.406 1.00 77.62 245 PRO A C 1
ATOM 1898 O O . PRO A 1 245 ? -15.803 -18.498 2.019 1.00 77.62 245 PRO A O 1
ATOM 1901 N N . VAL A 1 246 ? -16.712 -20.459 1.374 1.00 70.75 246 VAL A N 1
ATOM 1902 C CA . VAL A 1 246 ? -18.052 -20.226 1.919 1.00 70.75 246 VAL A CA 1
ATOM 1903 C C . VAL A 1 246 ? -18.267 -21.072 3.169 1.00 70.75 246 VAL A C 1
ATOM 1905 O O . VAL A 1 246 ? -17.821 -22.219 3.228 1.00 70.75 246 VAL A O 1
ATOM 1908 N N . ASP A 1 247 ? -19.007 -20.541 4.140 1.00 64.31 247 ASP A N 1
ATOM 1909 C CA . ASP A 1 247 ? -19.664 -21.390 5.132 1.00 64.31 247 ASP A CA 1
ATOM 1910 C C . ASP A 1 247 ? -20.749 -22.236 4.425 1.00 64.31 247 ASP A C 1
ATOM 1912 O O . ASP A 1 247 ? -21.581 -21.666 3.717 1.00 64.31 247 ASP A O 1
ATOM 1916 N N . PRO A 1 248 ? -20.788 -23.573 4.589 1.00 60.38 248 PRO A N 1
ATOM 1917 C CA . PRO A 1 248 ? -21.801 -24.428 3.963 1.00 60.38 248 PRO A CA 1
ATOM 1918 C C . PRO A 1 248 ? -23.256 -24.069 4.310 1.00 60.38 248 PRO A C 1
ATOM 1920 O O . PRO A 1 248 ? -24.169 -24.504 3.614 1.00 60.38 248 PRO A O 1
ATOM 1923 N N . SER A 1 249 ? -23.488 -23.311 5.385 1.00 58.00 249 SER A N 1
ATOM 1924 C CA . SER A 1 249 ? -24.812 -22.821 5.796 1.00 58.00 249 SER A CA 1
ATOM 1925 C C . SER A 1 249 ? -25.281 -21.565 5.046 1.00 58.00 249 SER A C 1
ATOM 1927 O O . SER A 1 249 ? -26.382 -21.064 5.290 1.00 58.00 249 SER A O 1
ATOM 1929 N N . TYR A 1 250 ? -24.460 -21.043 4.135 1.00 65.19 250 TYR A N 1
ATOM 1930 C CA . TYR A 1 250 ? -24.736 -19.832 3.380 1.00 65.19 250 TYR A CA 1
ATOM 1931 C C . TYR A 1 250 ? -25.637 -20.103 2.163 1.00 65.19 250 TYR A C 1
ATOM 1933 O O . TYR A 1 250 ? -25.174 -20.592 1.135 1.00 65.19 250 TYR A O 1
ATOM 1941 N N . ASP A 1 251 ? -26.919 -19.743 2.274 1.00 68.56 251 ASP A N 1
ATOM 1942 C CA . ASP A 1 251 ? -27.921 -19.843 1.192 1.00 68.56 251 ASP A CA 1
ATOM 1943 C C . ASP A 1 251 ? -28.789 -18.570 1.088 1.00 68.56 251 ASP A C 1
ATOM 1945 O O . ASP A 1 251 ? -29.989 -18.613 0.821 1.00 68.56 251 ASP A O 1
ATOM 1949 N N . LYS A 1 252 ? -28.208 -17.402 1.399 1.00 76.00 252 LYS A N 1
ATOM 1950 C CA . LYS A 1 252 ? -28.946 -16.130 1.406 1.00 76.00 252 LYS A CA 1
ATOM 1951 C C . LYS A 1 252 ? -28.750 -15.349 0.100 1.00 76.00 252 LYS A C 1
ATOM 1953 O O . LYS A 1 252 ? -27.607 -15.209 -0.339 1.00 76.00 252 LYS A O 1
ATOM 1958 N N . PRO A 1 253 ? -29.822 -14.782 -0.484 1.00 84.06 253 PRO A N 1
ATOM 1959 C CA . PRO A 1 253 ? -29.718 -13.784 -1.545 1.00 84.06 253 PRO A CA 1
ATOM 1960 C C . PRO A 1 253 ? -28.868 -12.578 -1.118 1.00 84.06 253 PRO A C 1
ATOM 1962 O O . PRO A 1 253 ? -28.861 -12.206 0.055 1.00 84.06 253 PRO A O 1
ATOM 1965 N N . LEU A 1 254 ? -28.197 -11.934 -2.079 1.00 86.81 254 LEU A N 1
ATOM 1966 C CA . LEU A 1 254 ? -27.360 -10.746 -1.848 1.00 86.81 254 LEU A CA 1
ATOM 1967 C C . LEU A 1 254 ? -28.119 -9.618 -1.126 1.00 86.81 254 LEU A C 1
ATOM 1969 O O . LEU A 1 254 ? -27.575 -8.994 -0.214 1.00 86.81 254 LEU A O 1
ATOM 1973 N N . ASP A 1 255 ? -29.381 -9.397 -1.498 1.00 88.19 255 ASP A N 1
ATOM 1974 C CA . ASP A 1 255 ? -30.227 -8.348 -0.921 1.00 88.19 255 ASP A CA 1
ATOM 1975 C C . ASP A 1 255 ? -30.466 -8.552 0.585 1.00 88.19 255 ASP A C 1
ATOM 1977 O O . ASP A 1 255 ? -30.501 -7.574 1.335 1.00 88.19 255 ASP A O 1
ATOM 1981 N N . ASP A 1 256 ? -30.506 -9.806 1.045 1.00 89.44 256 ASP A N 1
ATOM 1982 C CA . ASP A 1 256 ? -30.740 -10.183 2.446 1.00 89.44 256 ASP A CA 1
ATOM 1983 C C . ASP A 1 256 ? -29.466 -10.144 3.309 1.00 89.44 256 ASP A C 1
ATOM 1985 O O . ASP A 1 256 ? -29.512 -10.401 4.518 1.00 89.44 256 ASP A O 1
ATOM 1989 N N . LEU A 1 257 ? -28.302 -9.859 2.714 1.00 91.69 257 LEU A N 1
ATOM 1990 C CA . LEU A 1 257 ? -27.057 -9.743 3.466 1.00 91.69 257 LEU A CA 1
ATOM 1991 C C . LEU A 1 257 ? -27.014 -8.424 4.234 1.00 91.69 257 LEU A C 1
ATOM 1993 O O . LEU A 1 257 ? -27.336 -7.358 3.714 1.00 91.69 257 LEU A O 1
ATOM 1997 N N . SER A 1 258 ? -26.552 -8.477 5.476 1.00 94.25 258 SER A N 1
ATOM 1998 C CA . SER A 1 258 ? -26.162 -7.275 6.206 1.00 94.25 258 SER A CA 1
ATOM 1999 C C . SER A 1 258 ? -24.703 -6.942 5.897 1.00 94.25 258 SER A C 1
ATOM 2001 O O . SER A 1 258 ? -23.894 -7.834 5.641 1.00 94.25 258 SER A O 1
ATOM 2003 N N . PHE A 1 259 ? -24.377 -5.655 5.924 1.00 97.44 259 PHE A N 1
ATOM 2004 C CA . PHE A 1 259 ? -23.034 -5.146 5.677 1.00 97.44 259 PHE A CA 1
ATOM 2005 C C . PHE A 1 259 ? -22.640 -4.181 6.793 1.00 97.44 259 PHE A C 1
ATOM 2007 O O . PHE A 1 259 ? -23.470 -3.404 7.268 1.00 97.44 259 PHE A O 1
ATOM 2014 N N . VAL A 1 260 ? -21.369 -4.217 7.184 1.00 98.31 260 VAL A N 1
ATOM 2015 C CA . VAL A 1 260 ? -20.775 -3.282 8.143 1.00 98.31 260 VAL A CA 1
ATOM 2016 C C . VAL A 1 260 ? -19.415 -2.825 7.639 1.00 98.31 260 VAL A C 1
ATOM 2018 O O . VAL A 1 260 ? -18.632 -3.618 7.119 1.00 98.31 260 VAL A O 1
ATOM 2021 N N . HIS A 1 261 ? -19.102 -1.544 7.822 1.00 98.69 261 HIS A N 1
ATOM 2022 C CA . HIS A 1 261 ? -17.785 -1.029 7.457 1.00 98.69 261 HIS A CA 1
ATOM 2023 C C . HIS A 1 261 ? -16.735 -1.388 8.512 1.00 98.69 261 HIS A C 1
ATOM 2025 O O . HIS A 1 261 ? -16.870 -1.015 9.683 1.00 98.69 261 HIS A O 1
ATOM 2031 N N . LEU A 1 262 ? -15.661 -2.047 8.069 1.00 98.81 262 LEU A N 1
ATOM 2032 C CA . LEU A 1 262 ? -14.562 -2.528 8.915 1.00 98.81 262 LEU A CA 1
ATOM 2033 C C . LEU A 1 262 ? -13.262 -1.710 8.803 1.00 98.81 262 LEU A C 1
ATOM 2035 O O . LEU A 1 262 ? -12.393 -1.857 9.658 1.00 98.81 262 LEU A O 1
ATOM 2039 N N . HIS A 1 263 ? -13.146 -0.843 7.794 1.00 98.75 263 HIS A N 1
ATOM 2040 C CA . HIS A 1 263 ? -11.968 -0.011 7.538 1.00 98.75 263 HIS A CA 1
ATOM 2041 C C . HIS A 1 263 ? -12.405 1.447 7.339 1.00 98.75 263 HIS A C 1
ATOM 2043 O O . HIS A 1 263 ? -12.879 1.834 6.269 1.00 98.75 263 HIS A O 1
ATOM 2049 N N . ASN A 1 264 ? -12.315 2.244 8.408 1.00 98.56 264 ASN A N 1
ATOM 2050 C CA . ASN A 1 264 ? -12.768 3.633 8.427 1.00 98.56 264 ASN A CA 1
ATOM 2051 C C . ASN A 1 264 ? -11.812 4.531 9.201 1.00 98.56 264 ASN A C 1
ATOM 2053 O O . ASN A 1 264 ? -11.399 4.211 10.320 1.00 98.56 264 ASN A O 1
ATOM 2057 N N . HIS A 1 265 ? -11.600 5.725 8.660 1.00 98.69 265 HIS A N 1
ATOM 2058 C CA . HIS A 1 265 ? -10.758 6.752 9.252 1.00 98.69 265 HIS A CA 1
ATOM 2059 C C . HIS A 1 265 ? -11.614 7.894 9.767 1.00 98.69 265 HIS A C 1
ATOM 2061 O O . HIS A 1 265 ? -12.440 8.450 9.040 1.00 98.69 265 HIS A O 1
ATOM 2067 N N . SER A 1 266 ? -11.388 8.305 11.009 1.00 98.50 266 SER A N 1
ATOM 2068 C CA . SER A 1 266 ? -11.945 9.530 11.572 1.00 98.50 266 SER A CA 1
ATOM 2069 C C . SER A 1 266 ? -10.984 10.701 11.405 1.00 98.50 266 SER A C 1
ATOM 2071 O O . SER A 1 266 ? -9.822 10.548 11.046 1.00 98.50 266 SER A O 1
ATOM 2073 N N . ARG A 1 267 ? -11.426 11.901 11.776 1.00 97.38 267 ARG A N 1
ATOM 2074 C CA . ARG A 1 267 ? -10.567 13.089 11.866 1.00 97.38 267 ARG A CA 1
ATOM 2075 C C . ARG A 1 267 ? -9.343 12.947 12.790 1.00 97.38 267 ARG A C 1
ATOM 2077 O O . ARG A 1 267 ? -8.501 13.844 12.803 1.00 97.38 267 ARG A O 1
ATOM 2084 N N . PHE A 1 268 ? -9.252 11.873 13.582 1.00 97.88 268 PHE A N 1
ATOM 2085 C CA . PHE A 1 268 ? -8.063 11.527 14.369 1.00 97.88 268 PHE A CA 1
ATOM 2086 C C . PHE A 1 268 ? -6.991 10.792 13.553 1.00 97.88 268 PHE A C 1
ATOM 2088 O O . PHE A 1 268 ? -5.840 10.731 13.982 1.00 97.88 268 PHE A O 1
ATOM 2095 N N . SER A 1 269 ? -7.301 10.354 12.335 1.00 97.31 269 SER A N 1
ATOM 2096 C CA . SER A 1 269 ? -6.324 10.233 11.251 1.00 97.31 269 SER A CA 1
ATOM 2097 C C . SER A 1 269 ? -5.925 11.638 10.797 1.00 97.31 269 SER A C 1
ATOM 2099 O O . SER A 1 269 ? -6.476 12.215 9.853 1.00 97.31 269 SER A O 1
ATOM 2101 N N . VAL A 1 270 ? -5.023 12.236 11.578 1.00 95.06 270 VAL A N 1
ATOM 2102 C CA . VAL A 1 270 ? -4.708 13.668 11.546 1.00 95.06 270 VAL A CA 1
ATOM 2103 C C . VAL A 1 270 ? -4.294 14.112 10.143 1.00 95.06 270 VAL A C 1
ATOM 2105 O O . VAL A 1 270 ? -3.364 13.570 9.552 1.00 95.06 270 VAL A O 1
ATOM 2108 N N . LEU A 1 271 ? -4.984 15.140 9.633 1.00 93.81 271 LEU A N 1
ATOM 2109 C CA . LEU A 1 271 ? -4.787 15.703 8.289 1.00 93.81 271 LEU A CA 1
ATOM 2110 C C . LEU A 1 271 ? -4.966 14.687 7.143 1.00 93.81 271 LEU A C 1
ATOM 2112 O O . LEU A 1 271 ? -4.414 14.873 6.061 1.00 93.81 271 LEU A O 1
ATOM 2116 N N . GLN A 1 272 ? -5.726 13.615 7.374 1.00 95.69 272 GLN A N 1
ATOM 2117 C CA . GLN A 1 272 ? -5.993 12.579 6.373 1.00 95.69 272 GLN A CA 1
ATOM 2118 C C . GLN A 1 272 ? -7.467 12.207 6.253 1.00 95.69 272 GLN A C 1
ATOM 2120 O O . GLN A 1 272 ? -7.868 11.780 5.189 1.00 95.69 272 GLN A O 1
ATOM 2125 N N . SER A 1 273 ? -8.290 12.386 7.286 1.00 97.69 273 SER A N 1
ATOM 2126 C CA . SER A 1 273 ? -9.738 12.168 7.188 1.00 97.69 273 SER A CA 1
ATOM 2127 C C . SER A 1 273 ? -10.521 13.359 7.729 1.00 97.69 273 SER A C 1
ATOM 2129 O O . SER A 1 273 ? -10.053 14.125 8.578 1.00 97.69 273 SER A O 1
ATOM 2131 N N . THR A 1 274 ? -11.733 13.528 7.204 1.00 97.50 274 THR A N 1
ATOM 2132 C CA . THR A 1 274 ? -12.680 14.572 7.624 1.00 97.50 274 THR A CA 1
ATOM 2133 C C . THR A 1 274 ? -13.863 14.019 8.422 1.00 97.50 274 THR A C 1
ATOM 2135 O O . THR A 1 274 ? -14.680 14.797 8.917 1.00 97.50 274 THR A O 1
ATOM 2138 N N . THR A 1 275 ? -13.950 12.697 8.587 1.00 98.12 275 THR A N 1
ATOM 2139 C CA . THR A 1 275 ? -15.079 12.018 9.229 1.00 98.12 275 THR A CA 1
ATOM 2140 C C . THR A 1 275 ? -15.181 12.354 10.717 1.00 98.12 275 THR A C 1
ATOM 2142 O O . THR A 1 275 ? -14.246 12.155 11.499 1.00 98.12 275 THR A O 1
ATOM 2145 N N . ASP A 1 276 ? -16.347 12.844 11.136 1.00 97.94 276 ASP A N 1
ATOM 2146 C CA . ASP A 1 276 ? -16.655 13.089 12.543 1.00 97.94 276 ASP A CA 1
ATOM 2147 C C . ASP A 1 276 ? -17.178 11.819 13.229 1.00 97.94 276 ASP A C 1
ATOM 2149 O O . ASP A 1 276 ? -18.032 11.126 12.682 1.00 97.94 276 ASP A O 1
ATOM 2153 N N . LEU A 1 277 ? -16.703 11.529 14.447 1.00 98.19 277 LEU A N 1
ATOM 2154 C CA . LEU A 1 277 ? -17.047 10.296 15.168 1.00 98.19 277 LEU A CA 1
ATOM 2155 C C . LEU A 1 277 ? -18.547 10.150 15.433 1.00 98.19 277 LEU A C 1
ATOM 2157 O O . LEU A 1 277 ? -19.088 9.052 15.320 1.00 98.19 277 LEU A O 1
ATOM 2161 N N . LYS A 1 278 ? -19.220 11.245 15.809 1.00 97.94 278 LYS A N 1
ATOM 2162 C CA . LYS A 1 278 ? -20.652 11.194 16.110 1.00 97.94 278 LYS A CA 1
ATOM 2163 C C . LYS A 1 278 ? -21.442 10.982 14.826 1.00 97.94 278 LYS A C 1
ATOM 2165 O O . LYS A 1 278 ? -22.337 10.147 14.792 1.00 97.94 278 LYS A O 1
ATOM 2170 N N . GLN A 1 279 ? -21.082 11.699 13.763 1.00 98.19 279 GLN A N 1
ATOM 2171 C CA . GLN A 1 279 ? -21.735 11.537 12.465 1.00 98.19 279 GLN A CA 1
ATOM 2172 C C . GLN A 1 279 ? -21.488 10.149 11.861 1.00 98.19 279 GLN A C 1
ATOM 2174 O O . GLN A 1 279 ? -22.397 9.609 11.240 1.00 98.19 279 GLN A O 1
ATOM 2179 N N . LEU A 1 280 ? -20.313 9.549 12.075 1.00 98.50 280 LEU A N 1
ATOM 2180 C CA . LEU A 1 280 ? -20.017 8.168 11.683 1.00 98.50 280 LEU A CA 1
ATOM 2181 C C . LEU A 1 280 ? -20.984 7.184 12.351 1.00 98.50 280 LEU A C 1
ATOM 2183 O O . LEU A 1 280 ? -21.664 6.435 11.654 1.00 98.50 280 LEU A O 1
ATOM 2187 N N . ALA A 1 281 ? -21.106 7.239 13.682 1.00 98.31 281 ALA A N 1
ATOM 2188 C CA . ALA A 1 281 ? -22.031 6.389 14.434 1.00 98.31 281 ALA A CA 1
ATOM 2189 C C . ALA A 1 281 ? -23.496 6.602 14.008 1.00 98.31 281 ALA A C 1
ATOM 2191 O O . ALA A 1 281 ? -24.214 5.639 13.752 1.00 98.31 281 ALA A O 1
ATOM 2192 N N . GLN A 1 282 ? -23.918 7.859 13.843 1.00 98.44 282 GLN A N 1
ATOM 2193 C CA . GLN A 1 282 ? -25.266 8.208 13.380 1.00 98.44 282 GLN A CA 1
ATOM 2194 C C . GLN A 1 282 ? -25.555 7.722 11.960 1.00 98.44 282 GLN A C 1
ATOM 2196 O O . GLN A 1 282 ? -26.668 7.292 11.664 1.00 98.44 282 GLN A O 1
ATOM 2201 N N . THR A 1 283 ? -24.566 7.800 11.068 1.00 98.25 283 THR A N 1
ATOM 2202 C CA . THR A 1 283 ? -24.708 7.346 9.681 1.00 98.25 283 THR A CA 1
ATOM 2203 C C . THR A 1 283 ? -24.821 5.827 9.634 1.00 98.25 283 THR A C 1
ATOM 2205 O O . THR A 1 283 ? -25.727 5.326 8.975 1.00 98.25 283 THR A O 1
ATOM 2208 N N . ALA A 1 284 ? -23.991 5.105 10.395 1.00 98.38 284 ALA A N 1
ATOM 2209 C CA . ALA A 1 284 ? -24.090 3.654 10.538 1.00 98.38 284 ALA A CA 1
ATOM 2210 C C . ALA A 1 284 ? -25.471 3.227 11.071 1.00 98.38 284 ALA A C 1
ATOM 2212 O O . ALA A 1 284 ? -26.119 2.377 10.465 1.00 98.38 284 ALA A O 1
ATOM 2213 N N . ALA A 1 285 ? -25.968 3.882 12.128 1.00 98.06 285 ALA A N 1
ATOM 2214 C CA . ALA A 1 285 ? -27.299 3.621 12.681 1.00 98.06 285 ALA A CA 1
ATOM 2215 C C . ALA A 1 285 ? -28.416 3.886 11.658 1.00 98.06 285 ALA A C 1
ATOM 2217 O O . ALA A 1 285 ? -29.311 3.064 11.477 1.00 98.06 285 ALA A O 1
ATOM 2218 N N . LYS A 1 286 ? -28.350 5.020 10.944 1.00 98.06 286 LYS A N 1
ATOM 2219 C CA . LYS A 1 286 ? -29.326 5.391 9.906 1.00 98.06 286 LYS A CA 1
ATOM 2220 C C . LYS A 1 286 ? -29.337 4.412 8.727 1.00 98.06 286 LYS A C 1
ATOM 2222 O O . LYS A 1 286 ? -30.376 4.245 8.099 1.00 98.06 286 LYS A O 1
ATOM 2227 N N . MET A 1 287 ? -28.191 3.813 8.413 1.00 97.38 287 MET A N 1
ATOM 2228 C CA . MET A 1 287 ? -28.035 2.788 7.378 1.00 97.38 287 MET A CA 1
ATOM 2229 C C . MET A 1 287 ? -28.306 1.367 7.899 1.00 97.38 287 MET A C 1
ATOM 2231 O O . MET A 1 287 ? -28.021 0.408 7.190 1.00 97.38 287 MET A O 1
ATOM 2235 N N . GLU A 1 288 ? -28.823 1.231 9.125 1.00 96.62 288 GLU A N 1
ATOM 2236 C CA . GLU A 1 288 ? -29.163 -0.050 9.759 1.00 96.62 288 GLU A CA 1
ATOM 2237 C C . GLU A 1 288 ? -27.967 -1.017 9.881 1.00 96.62 288 GLU A C 1
ATOM 2239 O O . GLU A 1 288 ? -28.121 -2.238 9.929 1.00 96.62 288 GLU A O 1
ATOM 2244 N N . MET A 1 289 ? -26.748 -0.476 9.976 1.00 97.19 289 MET A N 1
ATOM 2245 C CA . MET A 1 289 ? -25.542 -1.261 10.236 1.00 97.19 289 MET A CA 1
ATOM 2246 C C . MET A 1 289 ? -25.479 -1.632 11.723 1.00 97.19 289 MET A C 1
ATOM 2248 O O . MET A 1 289 ? -25.393 -0.762 12.590 1.00 97.19 289 MET A O 1
ATOM 2252 N N . GLY A 1 290 ? -25.469 -2.931 12.037 1.00 95.00 290 GLY A N 1
ATOM 2253 C CA . GLY A 1 290 ? -25.420 -3.415 13.427 1.00 95.00 290 GLY A CA 1
ATOM 2254 C C . GLY A 1 290 ? -24.089 -3.155 14.148 1.00 95.00 290 GLY A C 1
ATOM 2255 O O . GLY A 1 290 ? -24.021 -3.206 15.379 1.00 95.00 290 GLY A O 1
ATOM 2256 N N . ALA A 1 291 ? -23.023 -2.866 13.400 1.00 98.44 291 ALA A N 1
ATOM 2257 C CA . ALA A 1 291 ? -21.700 -2.549 13.921 1.00 98.44 291 ALA A CA 1
ATOM 2258 C C . ALA A 1 291 ? -20.963 -1.562 13.004 1.00 98.44 291 ALA A C 1
ATOM 2260 O O . ALA A 1 291 ? -21.296 -1.423 11.829 1.00 98.44 291 ALA A O 1
ATOM 2261 N N . VAL A 1 292 ? -19.932 -0.905 13.533 1.00 98.62 292 VAL A N 1
ATOM 2262 C CA . VAL A 1 292 ? -19.002 -0.086 12.743 1.00 98.62 292 VAL A CA 1
ATOM 2263 C C . VAL A 1 292 ? -17.613 -0.137 13.367 1.00 98.62 292 VAL A C 1
ATOM 2265 O O . VAL A 1 292 ? -17.485 -0.103 14.594 1.00 98.62 292 VAL A O 1
ATOM 2268 N N . ALA A 1 293 ? -16.574 -0.232 12.537 1.00 98.75 293 ALA A N 1
ATOM 2269 C CA . ALA A 1 293 ? -15.192 -0.179 12.998 1.00 98.75 293 ALA A CA 1
ATOM 2270 C C . ALA A 1 293 ? -14.590 1.221 12.905 1.00 98.75 293 ALA A C 1
ATOM 2272 O O . ALA A 1 293 ? -14.926 1.995 12.010 1.00 98.75 293 ALA A O 1
ATOM 2273 N N . LEU A 1 294 ? -13.653 1.517 13.804 1.00 98.81 294 LEU A N 1
ATOM 2274 C CA . LEU A 1 294 ? -12.751 2.657 13.687 1.00 98.81 294 LEU A CA 1
ATOM 2275 C C . LEU A 1 294 ? -11.309 2.155 13.605 1.00 98.81 294 LEU A C 1
ATOM 2277 O O . LEU A 1 294 ? -10.854 1.479 14.526 1.00 98.81 294 LEU A O 1
ATOM 2281 N N . THR A 1 295 ? -10.602 2.516 12.537 1.00 98.69 295 THR A N 1
ATOM 2282 C CA . THR A 1 295 ? -9.259 2.020 12.200 1.00 98.69 295 THR A CA 1
ATOM 2283 C C . THR A 1 295 ? -8.336 3.170 11.804 1.00 98.69 295 THR A C 1
ATOM 2285 O O . THR A 1 295 ? -7.729 3.142 10.742 1.00 98.69 295 THR A O 1
ATOM 2288 N N . ASP A 1 296 ? -8.243 4.196 12.653 1.00 98.75 296 ASP A N 1
ATOM 2289 C CA . ASP A 1 296 ? -7.429 5.384 12.373 1.00 98.75 296 ASP A CA 1
ATOM 2290 C C . ASP A 1 296 ? -5.949 5.060 12.081 1.00 98.75 296 ASP A C 1
ATOM 2292 O O . ASP A 1 296 ? -5.378 4.102 12.610 1.00 98.75 296 ASP A O 1
ATOM 2296 N N . ASN A 1 297 ? -5.311 5.923 11.286 1.00 97.50 297 ASN A N 1
ATOM 2297 C CA . ASN A 1 297 ? -3.935 5.771 10.814 1.00 97.50 297 ASN A CA 1
ATOM 2298 C C . ASN A 1 297 ? -2.915 5.809 11.955 1.00 97.50 297 ASN A C 1
ATOM 2300 O O . ASN A 1 297 ? -2.593 6.872 12.505 1.00 97.50 297 ASN A O 1
ATOM 2304 N N . GLY A 1 298 ? -2.375 4.640 12.292 1.00 96.69 298 GLY A N 1
ATOM 2305 C CA . GLY A 1 298 ? -1.272 4.447 13.225 1.00 96.69 298 GLY A CA 1
ATOM 2306 C C . GLY A 1 298 ? -1.553 4.904 14.657 1.00 96.69 298 GLY A C 1
ATOM 2307 O O . GLY A 1 298 ? -0.611 5.048 15.437 1.00 96.69 298 GLY A O 1
ATOM 2308 N N . ASN A 1 299 ? -2.808 5.178 15.024 1.00 97.81 299 ASN A N 1
ATOM 2309 C CA . ASN A 1 299 ? -3.150 5.716 16.335 1.00 97.81 299 ASN A CA 1
ATOM 2310 C C . ASN A 1 299 ? -4.521 5.248 16.840 1.00 97.81 299 ASN A C 1
ATOM 2312 O O . ASN A 1 299 ? -5.371 4.792 16.091 1.00 97.81 299 ASN A O 1
ATOM 2316 N N . MET A 1 300 ? -4.730 5.399 18.149 1.00 97.94 300 MET A N 1
ATOM 2317 C CA . MET A 1 300 ? -5.977 5.041 18.836 1.00 97.94 300 MET A CA 1
ATOM 2318 C C . MET A 1 300 ? -6.524 6.218 19.657 1.00 97.94 300 MET A C 1
ATOM 2320 O O . MET A 1 300 ? -7.176 6.021 20.685 1.00 97.94 300 MET A O 1
ATOM 2324 N N . PHE A 1 301 ? -6.236 7.459 19.247 1.00 97.94 301 PHE A N 1
ATOM 2325 C CA . PHE A 1 301 ? -6.558 8.660 20.030 1.00 97.94 301 PHE A CA 1
ATOM 2326 C C . PHE A 1 301 ? -8.061 8.816 20.282 1.00 97.94 301 PHE A C 1
ATOM 2328 O O . PHE A 1 301 ? -8.478 9.272 21.346 1.00 97.94 301 PHE A O 1
ATOM 2335 N N . ALA A 1 302 ? -8.873 8.397 19.313 1.00 97.62 302 ALA A N 1
ATOM 2336 C CA . ALA A 1 302 ? -10.313 8.592 19.320 1.00 97.62 302 ALA A CA 1
ATOM 2337 C C . ALA A 1 302 ? -11.099 7.488 20.045 1.00 97.62 302 ALA A C 1
ATOM 2339 O O . ALA A 1 302 ? -12.294 7.653 20.289 1.00 97.62 302 ALA A O 1
ATOM 2340 N N . VAL A 1 303 ? -10.464 6.359 20.383 1.00 97.81 303 VAL A N 1
ATOM 2341 C CA . VAL A 1 303 ? -11.163 5.106 20.727 1.00 97.81 303 VAL A CA 1
ATOM 2342 C C . VAL A 1 303 ? -12.154 5.274 21.877 1.00 97.81 303 VAL A C 1
ATOM 2344 O O . VAL A 1 303 ? -13.288 4.806 21.787 1.00 97.81 303 VAL A O 1
ATOM 2347 N N . PHE A 1 304 ? -11.770 5.980 22.944 1.00 95.88 304 PHE A N 1
ATOM 2348 C CA . PHE A 1 304 ? -12.660 6.193 24.087 1.00 95.88 304 PHE A CA 1
ATOM 2349 C C . PHE A 1 304 ? -13.918 6.988 23.703 1.00 95.88 304 PHE A C 1
ATOM 2351 O O . PHE A 1 304 ? -15.027 6.635 24.108 1.00 95.88 304 PHE A O 1
ATOM 2358 N N . GLN A 1 305 ? -13.757 8.044 22.900 1.00 96.81 305 GLN A N 1
ATOM 2359 C CA . GLN A 1 305 ? -14.874 8.862 22.429 1.00 96.81 305 GLN A CA 1
ATOM 2360 C C . GLN A 1 305 ? -15.740 8.094 21.426 1.00 96.81 305 GLN A C 1
ATOM 2362 O O . GLN A 1 305 ? -16.962 8.147 21.527 1.00 96.81 305 GLN A O 1
ATOM 2367 N N . PHE A 1 306 ? -15.117 7.357 20.505 1.00 98.25 306 PHE A N 1
ATOM 2368 C CA . PHE A 1 306 ? -15.790 6.529 19.509 1.00 98.25 306 PHE A CA 1
ATOM 2369 C C . PHE A 1 306 ? -16.693 5.474 20.150 1.00 98.25 306 PHE A C 1
ATOM 2371 O O . PHE A 1 306 ? -17.877 5.409 19.833 1.00 98.25 306 PHE A O 1
ATOM 2378 N N . MET A 1 307 ? -16.164 4.700 21.104 1.00 97.44 307 MET A N 1
ATOM 2379 C CA . MET A 1 307 ? -16.955 3.679 21.794 1.00 97.44 307 MET A CA 1
ATOM 2380 C C . MET A 1 307 ? -18.169 4.284 22.490 1.00 97.44 307 MET A C 1
ATOM 2382 O O . MET A 1 307 ? -19.257 3.724 22.413 1.00 97.44 307 MET A O 1
ATOM 2386 N N . LYS A 1 308 ? -17.995 5.441 23.140 1.00 95.94 308 LYS A N 1
ATOM 2387 C CA . LYS A 1 308 ? -19.098 6.148 23.789 1.00 95.94 308 LYS A CA 1
ATOM 2388 C C . LYS A 1 308 ? -20.193 6.519 22.783 1.00 95.94 308 LYS A C 1
ATOM 2390 O O . LYS A 1 308 ? -21.341 6.151 23.003 1.00 95.94 308 LYS A O 1
ATOM 2395 N N . VAL A 1 309 ? -19.845 7.214 21.696 1.00 97.25 309 VAL A N 1
ATOM 2396 C CA . VAL A 1 309 ? -20.853 7.694 20.732 1.00 97.25 309 VAL A CA 1
ATOM 2397 C C . VAL A 1 309 ? -21.507 6.555 19.950 1.00 97.25 309 VAL A C 1
ATOM 2399 O O . VAL A 1 309 ? -22.700 6.618 19.697 1.00 97.25 309 VAL A O 1
ATOM 2402 N N . ALA A 1 310 ? -20.775 5.489 19.617 1.00 97.56 310 ALA A N 1
ATOM 2403 C CA . ALA A 1 310 ? -21.345 4.324 18.942 1.00 97.56 310 ALA A CA 1
ATOM 2404 C C . ALA A 1 310 ? -22.386 3.611 19.821 1.00 97.56 310 ALA A C 1
ATOM 2406 O O . ALA A 1 310 ? -23.494 3.341 19.365 1.00 97.56 310 ALA A O 1
ATOM 2407 N N . ILE A 1 311 ? -22.062 3.388 21.102 1.00 96.12 311 ILE A N 1
ATOM 2408 C CA . ILE A 1 311 ? -22.986 2.776 22.068 1.00 96.12 311 ILE A CA 1
ATOM 2409 C C . ILE A 1 311 ? -24.222 3.661 22.287 1.00 96.12 311 ILE A C 1
ATOM 2411 O O . ILE A 1 311 ? -25.332 3.138 22.346 1.00 96.12 311 ILE A O 1
ATOM 2415 N N . GLU A 1 312 ? -24.050 4.984 22.397 1.00 96.44 312 GLU A N 1
ATOM 2416 C CA . GLU A 1 312 ? -25.161 5.940 22.546 1.00 96.44 312 GLU A CA 1
ATOM 2417 C C . GLU A 1 312 ? -26.121 5.926 21.343 1.00 96.44 312 GLU A C 1
ATOM 2419 O O . GLU A 1 312 ? -27.326 6.079 21.531 1.00 96.44 312 GLU A O 1
ATOM 2424 N N . GLU A 1 313 ? -25.607 5.698 20.132 1.00 97.62 313 GLU A N 1
ATOM 2425 C CA . GLU A 1 313 ? -26.397 5.587 18.895 1.00 97.62 313 GLU A CA 1
ATOM 2426 C C . GLU A 1 313 ? -26.884 4.145 18.620 1.00 97.62 313 GLU A C 1
ATOM 2428 O O . GLU A 1 313 ? -27.494 3.880 17.586 1.00 97.62 313 GLU A O 1
ATOM 2433 N N . GLY A 1 314 ? -26.641 3.197 19.536 1.00 96.50 314 GLY A N 1
ATOM 2434 C CA . GLY A 1 314 ? -27.119 1.813 19.425 1.00 96.50 314 GLY A CA 1
ATOM 2435 C C . GLY A 1 314 ? -26.360 0.936 18.422 1.00 96.50 314 GLY A C 1
ATOM 2436 O O . GLY A 1 314 ? -26.866 -0.116 18.038 1.00 96.50 314 GLY A O 1
ATOM 2437 N N . VAL A 1 315 ? -25.151 1.332 18.016 1.00 97.75 315 VAL A N 1
ATOM 2438 C CA . VAL A 1 315 ? -24.302 0.596 17.064 1.00 97.75 315 VAL A CA 1
ATOM 2439 C C . VAL A 1 315 ? -23.148 -0.070 17.811 1.00 97.75 315 VAL A C 1
ATOM 2441 O O . VAL A 1 315 ? -22.482 0.568 18.629 1.00 97.75 315 VAL A O 1
ATOM 2444 N N . LYS A 1 316 ? -22.858 -1.349 17.531 1.00 98.25 316 LYS A N 1
ATOM 2445 C CA . LYS A 1 316 ? -21.724 -2.044 18.163 1.00 98.25 316 LYS A CA 1
ATOM 2446 C C . LYS A 1 316 ? -20.388 -1.435 17.693 1.00 98.25 316 LYS A C 1
ATOM 2448 O O . LYS A 1 316 ? -20.083 -1.526 16.502 1.00 98.25 316 LYS A O 1
ATOM 2453 N N . PRO A 1 317 ? -19.558 -0.859 18.586 1.00 98.31 317 PRO A N 1
ATOM 2454 C CA . PRO A 1 317 ? -18.239 -0.376 18.198 1.00 98.31 317 PRO A CA 1
ATOM 2455 C C . PRO A 1 317 ? -17.265 -1.538 18.004 1.00 98.31 317 PRO A C 1
ATOM 2457 O O . PRO A 1 317 ? -17.131 -2.393 18.880 1.00 98.31 317 PRO A O 1
ATOM 2460 N N . ILE A 1 318 ? -16.519 -1.512 16.903 1.00 98.75 318 ILE A N 1
ATOM 2461 C CA . ILE A 1 318 ? -15.354 -2.371 16.676 1.00 98.75 318 ILE A CA 1
ATOM 2462 C C . ILE A 1 318 ? -14.109 -1.484 16.744 1.00 98.75 318 ILE A C 1
ATOM 2464 O O . ILE A 1 318 ? -13.956 -0.530 15.982 1.00 98.75 318 ILE A O 1
ATOM 2468 N N . VAL A 1 319 ? -13.225 -1.750 17.701 1.00 98.75 319 VAL A N 1
ATOM 2469 C CA . VAL A 1 319 ? -12.001 -0.957 17.870 1.00 98.75 319 VAL A CA 1
ATOM 2470 C C . VAL A 1 319 ? -10.892 -1.563 17.028 1.00 98.75 319 VAL A C 1
ATOM 2472 O O . VAL A 1 319 ? -10.576 -2.735 17.202 1.00 98.75 319 VAL A O 1
ATOM 2475 N N . GLY A 1 320 ? -10.256 -0.761 16.184 1.00 98.69 320 GLY A N 1
ATOM 2476 C CA . GLY A 1 320 ? -9.094 -1.168 15.411 1.00 98.69 320 GLY A CA 1
ATOM 2477 C C . GLY A 1 320 ? -8.086 -0.043 15.203 1.00 98.69 320 GLY A C 1
ATOM 2478 O O . GLY A 1 320 ? -8.136 0.993 15.870 1.00 98.69 320 GLY A O 1
ATOM 2479 N N . CYS A 1 321 ? -7.130 -0.291 14.313 1.00 98.75 321 CYS A N 1
ATOM 2480 C CA . CYS A 1 321 ? -6.084 0.643 13.899 1.00 98.75 321 CYS A CA 1
ATOM 2481 C C . CYS A 1 321 ? -5.497 0.174 12.559 1.00 98.75 321 CYS A C 1
ATOM 2483 O O . CYS A 1 321 ? -5.216 -1.019 12.412 1.00 98.75 321 CYS A O 1
ATOM 2485 N N . GLU A 1 322 ? -5.279 1.091 11.614 1.00 98.69 322 GLU A N 1
ATOM 2486 C CA . GLU A 1 322 ? -4.425 0.832 10.450 1.00 98.69 322 GLU A CA 1
ATOM 2487 C C . GLU A 1 322 ? -2.967 1.068 10.876 1.00 98.69 322 GLU A C 1
ATOM 2489 O O . GLU A 1 322 ? -2.493 2.205 10.952 1.00 98.69 322 GLU A O 1
ATOM 2494 N N . VAL A 1 323 ? -2.250 0.003 11.242 1.00 98.56 323 VAL A N 1
ATOM 2495 C CA . VAL A 1 323 ? -0.847 0.103 11.672 1.00 98.56 323 VAL A CA 1
ATOM 2496 C C . VAL A 1 323 ? 0.080 0.141 10.465 1.00 98.56 323 VAL A C 1
ATOM 2498 O O . VAL A 1 323 ? -0.184 -0.488 9.449 1.00 98.56 323 VAL A O 1
ATOM 2501 N N . MET A 1 324 ? 1.200 0.853 10.578 1.00 98.25 324 MET A N 1
ATOM 2502 C CA . MET A 1 324 ? 2.192 0.927 9.508 1.00 98.25 324 MET A CA 1
ATOM 2503 C C . MET A 1 324 ? 3.333 -0.061 9.775 1.00 98.25 324 MET A C 1
ATOM 2505 O O . MET A 1 324 ? 4.086 0.110 10.732 1.00 98.25 324 MET A O 1
ATOM 2509 N N . VAL A 1 325 ? 3.463 -1.095 8.948 1.00 98.12 325 VAL A N 1
ATOM 2510 C CA . VAL A 1 325 ? 4.453 -2.171 9.099 1.00 98.12 325 VAL A CA 1
ATOM 2511 C C . VAL A 1 325 ? 5.726 -1.844 8.326 1.00 98.12 325 VAL A C 1
ATOM 2513 O O . VAL A 1 325 ? 5.638 -1.393 7.188 1.00 98.12 325 VAL A O 1
ATOM 2516 N N . ALA A 1 326 ? 6.900 -2.063 8.922 1.00 95.88 326 ALA A N 1
ATOM 2517 C CA . ALA A 1 326 ? 8.203 -1.907 8.268 1.00 95.88 326 ALA A CA 1
ATOM 2518 C C . ALA A 1 326 ? 9.235 -2.913 8.817 1.00 95.88 326 ALA A C 1
ATOM 2520 O O . ALA A 1 326 ? 9.337 -3.081 10.032 1.00 95.88 326 ALA A O 1
ATOM 2521 N N . ASP A 1 327 ? 10.056 -3.517 7.950 1.00 86.75 327 ASP A N 1
ATOM 2522 C CA . ASP A 1 327 ? 11.056 -4.539 8.334 1.00 86.75 327 ASP A CA 1
ATOM 2523 C C . ASP A 1 327 ? 12.133 -4.011 9.294 1.00 86.75 327 ASP A C 1
ATOM 2525 O O . ASP A 1 327 ? 12.615 -4.710 10.186 1.00 86.75 327 ASP A O 1
ATOM 2529 N N . HIS A 1 328 ? 12.512 -2.742 9.132 1.00 87.88 328 HIS A N 1
ATOM 2530 C CA . HIS A 1 328 ? 13.497 -2.053 9.965 1.00 87.88 328 HIS A CA 1
ATOM 2531 C C . HIS A 1 328 ? 12.856 -0.845 10.644 1.00 87.88 328 HIS A C 1
ATOM 2533 O O . HIS A 1 328 ? 13.300 0.291 10.487 1.00 87.88 328 HIS A O 1
ATOM 2539 N N . TYR A 1 329 ? 11.772 -1.081 11.387 1.00 93.88 329 TYR A N 1
ATOM 2540 C CA . TYR A 1 329 ? 10.955 -0.002 11.947 1.00 93.88 329 TYR A CA 1
ATOM 2541 C C . TYR A 1 329 ? 11.725 0.961 12.873 1.00 93.88 329 TYR A C 1
ATOM 2543 O O . TYR A 1 329 ? 11.366 2.133 12.935 1.00 93.88 329 TYR A O 1
ATOM 2551 N N . GLU A 1 330 ? 12.802 0.522 13.538 1.00 94.75 330 GLU A N 1
ATOM 2552 C CA . GLU A 1 330 ? 13.661 1.384 14.377 1.00 94.75 330 GLU A CA 1
ATOM 2553 C C . GLU A 1 330 ? 14.667 2.237 13.568 1.00 94.75 330 GLU A C 1
ATOM 2555 O O . GLU A 1 330 ? 15.289 3.152 14.107 1.00 94.75 330 GLU A O 1
ATOM 2560 N N . GLN A 1 331 ? 14.841 1.978 12.266 1.00 92.56 331 GLN A N 1
ATOM 2561 C CA . GLN A 1 331 ? 15.721 2.768 11.401 1.00 92.56 331 GLN A CA 1
ATOM 2562 C C . GLN A 1 331 ? 15.150 4.180 11.212 1.00 92.56 331 GLN A C 1
ATOM 2564 O O . GLN A 1 331 ? 13.981 4.340 10.864 1.00 92.56 331 GLN A O 1
ATOM 2569 N N . LEU A 1 332 ? 15.980 5.212 11.407 1.00 89.50 332 LEU A N 1
ATOM 2570 C CA . LEU A 1 332 ? 15.597 6.632 11.266 1.00 89.50 332 LEU A CA 1
ATOM 2571 C C . LEU A 1 332 ? 16.415 7.386 10.202 1.00 89.50 332 LEU A C 1
ATOM 2573 O O . LEU A 1 332 ? 16.250 8.593 10.025 1.00 89.50 332 LEU A O 1
ATOM 2577 N N . GLN A 1 333 ? 17.318 6.694 9.508 1.00 89.38 333 GLN A N 1
ATOM 2578 C CA . GLN A 1 333 ? 18.143 7.249 8.436 1.00 89.38 333 GLN A CA 1
ATOM 2579 C C . GLN A 1 333 ? 17.909 6.442 7.166 1.00 89.38 333 GLN A C 1
ATOM 2581 O O . GLN A 1 333 ? 18.029 5.221 7.188 1.00 89.38 333 GLN A O 1
ATOM 2586 N N . PHE A 1 334 ? 17.582 7.121 6.071 1.00 88.62 334 PHE A N 1
ATOM 2587 C CA . PHE A 1 334 ? 17.222 6.488 4.805 1.00 88.62 334 PHE A CA 1
ATOM 2588 C C . PHE A 1 334 ? 18.017 7.101 3.667 1.00 88.62 334 PHE A C 1
ATOM 2590 O O . PHE A 1 334 ? 18.344 8.290 3.689 1.00 88.62 334 PHE A O 1
ATOM 2597 N N . THR A 1 335 ? 18.305 6.281 2.666 1.00 84.44 335 THR A N 1
ATOM 2598 C CA . THR A 1 335 ? 18.918 6.716 1.411 1.00 84.44 335 THR A CA 1
ATOM 2599 C C . THR A 1 335 ? 17.986 6.380 0.256 1.00 84.44 335 THR A C 1
ATOM 2601 O O . THR A 1 335 ? 16.951 5.739 0.442 1.00 84.44 335 THR A O 1
ATOM 2604 N N . ARG A 1 336 ? 18.336 6.809 -0.958 1.00 75.25 336 ARG A N 1
ATOM 2605 C CA . ARG A 1 336 ? 17.580 6.405 -2.149 1.00 75.25 336 ARG A CA 1
ATOM 2606 C C . ARG A 1 336 ? 17.653 4.886 -2.354 1.00 75.25 336 ARG A C 1
ATOM 2608 O O . ARG A 1 336 ? 16.699 4.287 -2.827 1.00 75.25 336 ARG A O 1
ATOM 2615 N N . GLU A 1 337 ? 18.770 4.290 -1.956 1.00 71.56 337 GLU A N 1
ATOM 2616 C CA . GLU A 1 337 ? 19.090 2.870 -2.081 1.00 71.56 337 GLU A CA 1
ATOM 2617 C C . 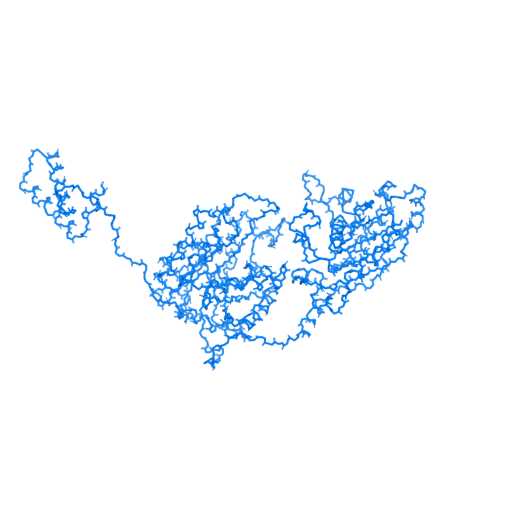GLU A 1 337 ? 18.466 2.026 -0.955 1.00 71.56 337 GLU A C 1
ATOM 2619 O O . GLU A 1 337 ? 18.243 0.830 -1.124 1.00 71.56 337 GLU A O 1
ATOM 2624 N N . ALA A 1 338 ? 18.171 2.635 0.194 1.00 78.62 338 ALA A N 1
ATOM 2625 C CA . ALA A 1 338 ? 17.485 2.015 1.323 1.00 78.62 338 ALA A CA 1
ATOM 2626 C C . ALA A 1 338 ? 16.359 2.945 1.812 1.00 78.62 338 ALA A C 1
ATOM 2628 O O . ALA A 1 338 ? 16.528 3.627 2.831 1.00 78.62 338 ALA A O 1
ATOM 2629 N N . PRO A 1 339 ? 15.245 3.041 1.058 1.00 85.69 339 PRO A N 1
ATOM 2630 C CA . PRO A 1 339 ? 14.129 3.907 1.413 1.00 85.69 339 PRO A CA 1
ATOM 2631 C C . PRO A 1 339 ? 13.318 3.329 2.581 1.00 85.69 339 PRO A C 1
ATOM 2633 O O . PRO A 1 339 ? 13.399 2.140 2.886 1.00 85.69 339 PRO A O 1
ATOM 2636 N N . ASP A 1 340 ? 12.494 4.170 3.208 1.00 90.06 340 ASP A N 1
ATOM 2637 C CA . ASP A 1 340 ? 11.521 3.749 4.224 1.00 90.06 340 ASP A CA 1
ATOM 2638 C C . ASP A 1 340 ? 10.378 2.960 3.564 1.00 90.06 340 ASP A C 1
ATOM 2640 O O . ASP A 1 340 ? 9.352 3.528 3.179 1.00 90.06 340 ASP A O 1
ATOM 2644 N N . ARG A 1 341 ? 10.589 1.652 3.368 1.00 91.00 341 ARG A N 1
ATOM 2645 C CA . ARG A 1 341 ? 9.556 0.732 2.881 1.00 91.00 341 ARG A CA 1
ATOM 2646 C C . ARG A 1 341 ? 8.626 0.380 4.027 1.00 91.00 341 ARG A C 1
ATOM 2648 O O . ARG A 1 341 ? 9.049 -0.195 5.028 1.00 91.00 341 ARG A O 1
ATOM 2655 N N . ARG A 1 342 ? 7.360 0.746 3.861 1.00 94.75 342 ARG A N 1
ATOM 2656 C CA . ARG A 1 342 ? 6.337 0.556 4.876 1.00 94.75 342 ARG A CA 1
ATOM 2657 C C . ARG A 1 342 ? 4.965 0.375 4.253 1.00 94.75 342 ARG A C 1
ATOM 2659 O O . ARG A 1 342 ? 4.660 1.030 3.255 1.00 94.75 342 ARG A O 1
ATOM 2666 N N . PHE A 1 343 ? 4.150 -0.467 4.873 1.00 97.56 343 PHE A N 1
ATOM 2667 C CA . PHE A 1 343 ? 2.845 -0.855 4.353 1.00 97.56 343 PHE A CA 1
ATOM 2668 C C . PHE A 1 343 ? 1.784 -0.850 5.461 1.00 97.56 343 PHE A C 1
ATOM 2670 O O . PHE A 1 343 ? 2.069 -1.318 6.564 1.00 97.56 343 PHE A O 1
ATOM 2677 N N . PRO A 1 344 ? 0.576 -0.318 5.213 1.00 97.81 344 PRO A N 1
ATOM 2678 C CA . PRO A 1 344 ? -0.529 -0.414 6.151 1.00 97.81 344 PRO A CA 1
ATOM 2679 C C . PRO A 1 344 ? -0.995 -1.863 6.343 1.00 97.81 344 PRO A C 1
ATOM 2681 O O . PRO A 1 344 ? -0.955 -2.674 5.415 1.00 97.81 344 PRO A O 1
ATOM 2684 N N . LEU A 1 345 ? -1.472 -2.156 7.550 1.00 98.62 345 LEU A N 1
ATOM 2685 C CA . LEU A 1 345 ? -2.143 -3.395 7.925 1.00 98.62 345 LEU A CA 1
ATOM 2686 C C . LEU A 1 345 ? -3.273 -3.071 8.907 1.00 98.62 345 LEU A C 1
ATOM 2688 O O . LEU A 1 345 ? -3.046 -2.391 9.911 1.00 98.62 345 LEU A O 1
ATOM 2692 N N . VAL A 1 346 ? -4.483 -3.563 8.651 1.00 98.88 346 VAL A N 1
ATOM 2693 C CA . VAL A 1 346 ? -5.638 -3.279 9.508 1.00 98.88 346 VAL A CA 1
ATOM 2694 C C . VAL A 1 346 ? -5.753 -4.342 10.589 1.00 98.88 346 VAL A C 1
ATOM 2696 O O . VAL A 1 346 ? -5.880 -5.530 10.296 1.00 98.88 346 VAL A O 1
ATOM 2699 N N . LEU A 1 347 ? -5.753 -3.909 11.850 1.00 98.94 347 LEU A N 1
ATOM 2700 C CA . LEU A 1 347 ? -5.934 -4.782 13.007 1.00 98.94 347 LEU A CA 1
ATOM 2701 C C . LEU A 1 347 ? -7.180 -4.369 13.793 1.00 98.94 347 LEU A C 1
ATOM 2703 O O . LEU A 1 347 ? -7.322 -3.204 14.164 1.00 98.94 347 LEU A O 1
ATOM 2707 N N . LEU A 1 348 ? -8.055 -5.328 14.096 1.00 98.94 348 LEU A N 1
ATOM 2708 C CA . LEU A 1 348 ? -9.271 -5.145 14.891 1.00 98.94 348 LEU A CA 1
ATOM 2709 C C . LEU A 1 348 ? -9.172 -5.938 16.198 1.00 98.94 348 LEU A C 1
ATOM 2711 O O . LEU A 1 348 ? -8.763 -7.095 16.216 1.00 98.94 348 LEU A O 1
ATOM 2715 N N . ALA A 1 349 ? -9.580 -5.336 17.309 1.00 98.75 349 ALA A N 1
ATOM 2716 C CA . ALA A 1 349 ? -9.623 -5.988 18.608 1.00 98.75 349 ALA A CA 1
ATOM 2717 C C . ALA A 1 349 ? -10.878 -6.860 18.742 1.00 98.75 349 ALA A C 1
ATOM 2719 O O . ALA A 1 349 ? -11.995 -6.347 18.808 1.00 98.75 349 ALA A O 1
ATOM 2720 N N . ARG A 1 350 ? -10.693 -8.180 18.863 1.00 98.25 350 ARG A N 1
ATOM 2721 C CA . ARG A 1 350 ? -11.794 -9.137 19.059 1.00 98.25 350 ARG A CA 1
ATOM 2722 C C . ARG A 1 350 ? -12.453 -8.994 20.433 1.00 98.25 350 ARG A C 1
ATOM 2724 O O . ARG A 1 350 ? -13.636 -9.262 20.590 1.00 98.25 350 ARG A O 1
ATOM 2731 N N . ASN A 1 351 ? -11.689 -8.584 21.443 1.00 98.44 351 ASN A N 1
ATOM 2732 C CA . ASN A 1 351 ? -12.162 -8.384 22.811 1.00 98.44 351 ASN A CA 1
ATOM 2733 C C . ASN A 1 351 ? -11.260 -7.395 23.571 1.00 98.44 351 ASN A C 1
ATOM 2735 O O . ASN A 1 351 ? -10.322 -6.812 23.018 1.00 98.44 351 ASN A O 1
ATOM 2739 N N . LYS A 1 352 ? -11.510 -7.223 24.875 1.00 97.62 352 LYS A N 1
ATOM 2740 C CA . LYS A 1 352 ? -10.745 -6.296 25.724 1.00 97.62 352 LYS A CA 1
ATOM 2741 C C . LYS A 1 352 ? -9.246 -6.623 25.791 1.00 97.62 352 LYS A C 1
ATOM 2743 O O . LYS A 1 352 ? -8.434 -5.703 25.890 1.00 97.62 352 LYS A O 1
ATOM 2748 N N . GLN A 1 353 ? -8.866 -7.902 25.736 1.00 98.50 353 GLN A N 1
ATOM 2749 C CA . GLN A 1 353 ? -7.455 -8.289 25.703 1.00 98.50 353 GLN A CA 1
ATOM 2750 C C . GLN A 1 353 ? -6.821 -7.933 24.353 1.00 98.50 353 GLN A C 1
ATOM 2752 O O . GLN A 1 353 ? -5.728 -7.369 24.337 1.00 98.50 353 GLN A O 1
ATOM 2757 N N . GLY A 1 354 ? -7.536 -8.156 23.247 1.00 98.62 354 GLY A N 1
ATOM 2758 C CA . GLY A 1 354 ? -7.139 -7.683 21.916 1.00 98.62 354 GLY A CA 1
ATOM 2759 C C . GLY A 1 354 ? -6.918 -6.169 21.885 1.00 98.62 354 GLY A C 1
ATOM 2760 O O . GLY A 1 354 ? -5.892 -5.699 21.407 1.00 98.62 354 GLY A O 1
ATOM 2761 N N . TYR A 1 355 ? -7.802 -5.390 22.512 1.00 98.62 355 TYR A N 1
ATOM 2762 C CA . TYR A 1 355 ? -7.609 -3.943 22.656 1.00 98.62 355 TYR A CA 1
ATOM 2763 C C . TYR A 1 355 ? -6.289 -3.602 23.367 1.00 98.62 355 TYR A C 1
ATOM 2765 O O . TYR A 1 355 ? -5.546 -2.734 22.912 1.00 98.62 355 TYR A O 1
ATOM 2773 N N . HIS A 1 356 ? -5.961 -4.289 24.464 1.00 98.44 356 HIS A N 1
ATOM 2774 C CA . HIS A 1 356 ? -4.699 -4.063 25.171 1.00 98.44 356 HIS A CA 1
ATOM 2775 C C . HIS A 1 356 ? -3.473 -4.443 24.336 1.00 98.44 356 HIS A C 1
ATOM 2777 O O . HIS A 1 356 ? -2.473 -3.725 24.376 1.00 98.44 356 HIS A O 1
ATOM 2783 N N . ASN A 1 357 ? -3.563 -5.524 23.565 1.00 98.81 357 ASN A N 1
ATOM 2784 C CA . ASN A 1 357 ? -2.524 -5.937 22.631 1.00 98.81 357 ASN A CA 1
ATOM 2785 C C . ASN A 1 357 ? -2.313 -4.879 21.535 1.00 98.81 357 ASN A C 1
ATOM 2787 O O . ASN A 1 357 ? -1.186 -4.432 21.320 1.00 98.81 357 ASN A O 1
ATOM 2791 N N . LEU A 1 358 ? -3.395 -4.369 20.943 1.00 98.69 358 LEU A N 1
ATOM 2792 C CA . LEU A 1 358 ? -3.334 -3.307 19.940 1.00 98.69 358 LEU A CA 1
ATOM 2793 C C . LEU A 1 358 ? -2.728 -2.009 20.500 1.00 98.69 358 LEU A C 1
ATOM 2795 O O . LEU A 1 358 ? -1.871 -1.398 19.863 1.00 98.69 358 LEU A O 1
ATOM 2799 N N . VAL A 1 359 ? -3.076 -1.634 21.738 1.00 98.50 359 VAL A N 1
ATOM 2800 C CA . VAL A 1 359 ? -2.454 -0.496 22.439 1.00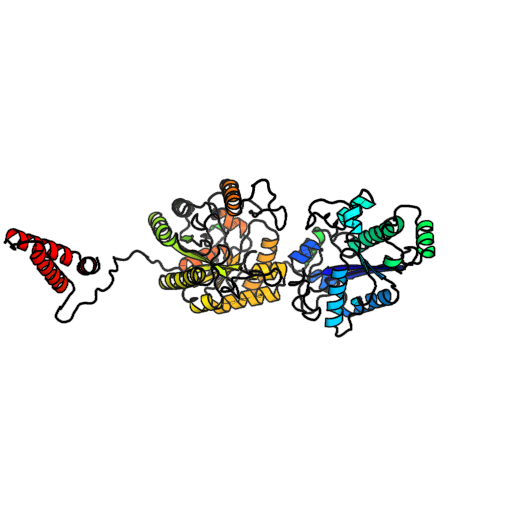 98.50 359 VAL A CA 1
ATOM 2801 C C . VAL A 1 359 ? -0.940 -0.683 22.572 1.00 98.50 359 VAL A C 1
ATOM 2803 O O . VAL A 1 359 ? -0.199 0.292 22.427 1.00 98.50 359 VAL A O 1
ATOM 2806 N N . LYS A 1 360 ? -0.451 -1.905 22.835 1.00 98.75 360 LYS A N 1
ATOM 2807 C CA . LYS A 1 360 ? 0.993 -2.185 22.908 1.00 98.75 360 LYS A CA 1
ATOM 2808 C C . LYS A 1 360 ? 1.672 -2.019 21.555 1.00 98.75 360 LYS A C 1
ATOM 2810 O O . LYS A 1 360 ? 2.688 -1.328 21.510 1.00 98.75 360 LYS A O 1
ATOM 2815 N N . ILE A 1 361 ? 1.093 -2.567 20.486 1.00 98.81 361 ILE A N 1
ATOM 2816 C CA . ILE A 1 361 ? 1.606 -2.420 19.114 1.00 98.81 361 ILE A CA 1
ATOM 2817 C C . ILE A 1 361 ? 1.732 -0.931 18.763 1.00 98.81 361 ILE A C 1
ATOM 2819 O O . ILE A 1 361 ? 2.827 -0.448 18.478 1.00 98.81 361 ILE A O 1
ATOM 2823 N N . VAL A 1 362 ? 0.641 -0.171 18.893 1.00 98.62 362 VAL A N 1
ATOM 2824 C CA . VAL A 1 362 ? 0.613 1.265 18.568 1.00 98.62 362 VAL A CA 1
ATOM 2825 C C . VAL A 1 362 ? 1.607 2.057 19.426 1.00 98.62 362 VAL A C 1
ATOM 2827 O O . VAL A 1 362 ? 2.340 2.902 18.913 1.00 98.62 362 VAL A O 1
ATOM 2830 N N . SER A 1 363 ? 1.704 1.751 20.725 1.00 98.44 363 SER A N 1
ATOM 2831 C CA . SER A 1 363 ? 2.656 2.417 21.627 1.00 98.44 363 SER A CA 1
ATOM 2832 C C . SER A 1 363 ? 4.110 2.173 21.222 1.00 98.44 363 SER A C 1
ATOM 2834 O O . SER A 1 363 ? 4.916 3.100 21.264 1.00 98.44 363 SER A O 1
ATOM 2836 N N . VAL A 1 364 ? 4.463 0.946 20.821 1.00 98.38 364 VAL A N 1
ATOM 2837 C CA . VAL A 1 364 ? 5.809 0.635 20.312 1.00 98.38 364 VAL A CA 1
ATOM 2838 C C . VAL A 1 364 ? 6.106 1.447 19.052 1.00 98.38 364 VAL A C 1
ATOM 2840 O O . VAL A 1 364 ? 7.195 2.016 18.951 1.00 98.38 364 VAL A O 1
ATOM 2843 N N . GLY A 1 365 ? 5.128 1.589 18.153 1.00 97.81 365 GLY A N 1
ATOM 2844 C CA . GLY A 1 365 ? 5.281 2.400 16.948 1.00 97.81 365 GLY A CA 1
ATOM 2845 C C . GLY A 1 365 ? 5.621 3.862 17.233 1.00 97.81 365 GLY A C 1
ATOM 2846 O O . GLY A 1 365 ? 6.508 4.420 16.591 1.00 97.81 365 GLY A O 1
ATOM 2847 N N . PHE A 1 366 ? 4.996 4.469 18.246 1.00 97.88 366 PHE A N 1
ATOM 2848 C CA . PHE A 1 366 ? 5.332 5.830 18.682 1.00 97.88 366 PHE A CA 1
ATOM 2849 C C . PHE A 1 366 ? 6.665 5.924 19.434 1.00 97.88 366 PHE A C 1
ATOM 2851 O O . PHE A 1 366 ? 7.403 6.887 19.247 1.00 97.88 366 PHE A O 1
ATOM 2858 N N . MET A 1 367 ? 6.977 4.961 20.304 1.00 97.62 367 MET A N 1
ATOM 2859 C CA . MET A 1 367 ? 8.172 5.038 21.154 1.00 97.62 367 MET A CA 1
ATOM 2860 C C . MET A 1 367 ? 9.468 4.722 20.408 1.00 97.62 367 MET A C 1
ATOM 2862 O O . MET A 1 367 ? 10.514 5.258 20.764 1.00 97.62 367 MET A O 1
ATOM 2866 N N . LYS A 1 368 ? 9.412 3.818 19.427 1.00 96.50 368 LYS A N 1
ATOM 2867 C CA . LYS A 1 368 ? 10.604 3.261 18.780 1.00 96.50 368 LYS A CA 1
ATOM 2868 C C . LYS A 1 368 ? 10.637 3.464 17.272 1.00 96.50 368 LYS A C 1
ATOM 2870 O O . LYS A 1 368 ? 11.708 3.684 16.722 1.00 96.50 368 LYS A O 1
ATOM 2875 N N . GLY A 1 369 ? 9.483 3.391 16.609 1.00 96.12 369 GLY A N 1
ATOM 2876 C CA . GLY A 1 369 ? 9.412 3.390 15.147 1.00 96.12 369 GLY A CA 1
ATOM 2877 C C . GLY A 1 369 ? 9.013 4.706 14.493 1.00 96.12 369 GLY A C 1
ATOM 2878 O O . GLY A 1 369 ? 8.822 4.750 13.274 1.00 96.12 369 GLY A O 1
ATOM 2879 N N . TYR A 1 370 ? 8.846 5.769 15.279 1.00 96.38 370 TYR A N 1
ATOM 2880 C CA . TYR A 1 370 ? 8.291 7.026 14.798 1.00 96.38 370 TYR A CA 1
ATOM 2881 C C . TYR A 1 370 ? 9.265 7.748 13.865 1.00 96.38 370 TYR A C 1
ATOM 2883 O O . TYR A 1 370 ? 10.320 8.224 14.286 1.00 96.38 370 TYR A O 1
ATOM 2891 N N . TYR A 1 371 ? 8.888 7.864 12.593 1.00 94.81 371 TYR A N 1
ATOM 2892 C CA . TYR A 1 371 ? 9.690 8.531 11.572 1.00 94.81 371 TYR A CA 1
ATOM 2893 C C . TYR A 1 371 ? 8.805 9.244 10.552 1.00 94.81 371 TYR A C 1
ATOM 2895 O O . TYR A 1 371 ? 7.779 8.720 10.122 1.00 94.81 371 TYR A O 1
ATOM 2903 N N . GLY A 1 372 ? 9.192 10.462 10.159 1.00 89.62 372 GLY A N 1
ATOM 2904 C CA . GLY A 1 372 ? 8.465 11.230 9.142 1.00 89.62 372 GLY A CA 1
ATOM 2905 C C . GLY A 1 372 ? 6.987 11.473 9.479 1.00 89.62 372 GLY A C 1
ATOM 2906 O O . GLY A 1 372 ? 6.158 11.513 8.577 1.00 89.62 372 GLY A O 1
ATOM 2907 N N . GLY A 1 373 ? 6.647 11.575 10.770 1.00 91.19 373 GLY A N 1
ATOM 2908 C CA . GLY A 1 373 ? 5.268 11.749 11.235 1.00 91.19 373 GLY A CA 1
ATOM 2909 C C . GLY A 1 373 ? 4.443 10.462 11.325 1.00 91.1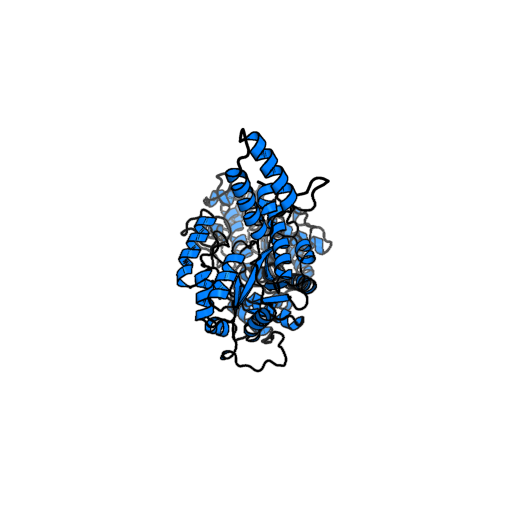9 373 GLY A C 1
ATOM 2910 O O . GLY A 1 373 ? 3.244 10.539 11.572 1.00 91.19 373 GLY A O 1
ATOM 2911 N N . ILE A 1 374 ? 5.052 9.294 11.099 1.00 94.75 374 ILE A N 1
ATOM 2912 C CA . ILE A 1 374 ? 4.348 8.014 10.997 1.00 94.75 374 ILE A CA 1
ATOM 2913 C C . ILE A 1 374 ? 4.929 7.019 12.015 1.00 94.75 374 ILE A C 1
ATOM 2915 O O . ILE A 1 374 ? 6.124 6.711 11.956 1.00 94.75 374 ILE A O 1
ATOM 2919 N N . PRO A 1 375 ? 4.117 6.519 12.966 1.00 97.00 375 PRO A N 1
ATOM 2920 C CA . PRO A 1 375 ? 4.519 5.447 13.870 1.00 97.00 375 PRO A CA 1
ATOM 2921 C C . PRO A 1 375 ? 4.541 4.118 13.109 1.00 97.00 375 PRO A C 1
ATOM 2923 O O . PRO A 1 375 ? 3.517 3.689 12.581 1.00 97.00 375 PRO A O 1
ATOM 2926 N N . ARG A 1 376 ? 5.706 3.466 13.051 1.00 97.62 376 ARG A N 1
ATOM 2927 C CA . ARG A 1 376 ? 5.896 2.191 12.340 1.00 97.62 376 ARG A CA 1
ATOM 2928 C C . ARG A 1 376 ? 6.200 1.063 13.312 1.00 97.62 376 ARG A C 1
ATOM 2930 O O . ARG A 1 376 ? 6.846 1.296 14.328 1.00 97.62 376 ARG A O 1
ATOM 2937 N N . VAL A 1 377 ? 5.788 -0.155 12.998 1.00 98.12 377 VAL A N 1
ATOM 2938 C CA . VAL A 1 377 ? 6.056 -1.352 13.806 1.00 98.12 377 VAL A CA 1
ATOM 2939 C C . VAL A 1 377 ? 6.633 -2.467 12.946 1.00 98.12 377 VAL A C 1
ATOM 2941 O O . VAL A 1 377 ? 6.355 -2.538 11.753 1.00 98.12 377 VAL A O 1
ATOM 2944 N N . GLY A 1 378 ? 7.443 -3.330 13.550 1.00 97.25 378 GLY A N 1
ATOM 2945 C CA . GLY A 1 378 ? 7.927 -4.539 12.896 1.00 97.25 378 GLY A CA 1
ATOM 2946 C C . GLY A 1 378 ? 6.917 -5.681 12.979 1.00 97.25 378 GLY A C 1
ATOM 2947 O O . GLY A 1 378 ? 6.046 -5.714 13.857 1.00 97.25 378 GLY A O 1
ATOM 2948 N N . GLU A 1 379 ? 7.057 -6.645 12.073 1.00 97.56 379 GLU A N 1
ATOM 2949 C CA . GLU A 1 379 ? 6.302 -7.901 12.111 1.00 97.56 379 GLU A CA 1
ATOM 2950 C C . GLU A 1 379 ? 6.510 -8.653 13.436 1.00 97.56 379 GLU A C 1
ATOM 2952 O O . GLU A 1 379 ? 5.575 -9.251 13.965 1.00 97.56 379 GLU A O 1
ATOM 2957 N N . ASP A 1 380 ? 7.714 -8.590 14.007 1.00 97.44 380 ASP A N 1
ATOM 2958 C CA . ASP A 1 380 ? 8.067 -9.194 15.294 1.00 97.44 380 ASP A CA 1
ATOM 2959 C C . ASP A 1 380 ? 7.183 -8.673 16.438 1.00 97.44 380 ASP A C 1
ATOM 2961 O O . ASP A 1 380 ? 6.674 -9.457 17.245 1.00 97.44 380 ASP A O 1
ATOM 2965 N N . VAL A 1 381 ? 6.928 -7.362 16.462 1.00 98.44 381 VAL A N 1
ATOM 2966 C CA . VAL A 1 381 ? 6.044 -6.716 17.440 1.00 98.44 381 VAL A CA 1
ATOM 2967 C C . VAL A 1 381 ? 4.602 -7.176 17.242 1.00 98.44 381 VAL A C 1
ATOM 2969 O O . VAL A 1 381 ? 3.921 -7.501 18.213 1.00 98.44 381 VAL A O 1
ATOM 2972 N N . ILE A 1 382 ? 4.129 -7.230 15.994 1.00 98.56 382 ILE A N 1
ATOM 2973 C CA . ILE A 1 382 ? 2.765 -7.680 15.689 1.00 98.56 382 ILE A CA 1
ATOM 2974 C C . ILE A 1 382 ? 2.588 -9.140 16.102 1.00 98.56 382 ILE A C 1
ATOM 2976 O O . ILE A 1 382 ? 1.629 -9.464 16.797 1.00 98.56 382 ILE A O 1
ATOM 2980 N N . ARG A 1 383 ? 3.542 -10.008 15.758 1.00 98.44 383 ARG A N 1
ATOM 2981 C CA . ARG A 1 383 ? 3.547 -11.422 16.139 1.00 98.44 383 ARG A CA 1
ATOM 2982 C C . ARG A 1 383 ? 3.473 -11.592 17.655 1.00 98.44 383 ARG A C 1
ATOM 2984 O O . ARG A 1 383 ? 2.662 -12.386 18.124 1.00 98.44 383 ARG A O 1
ATOM 2991 N N . GLN A 1 384 ? 4.256 -10.820 18.415 1.00 98.50 384 GLN A N 1
ATOM 2992 C CA . GLN A 1 384 ? 4.264 -10.859 19.882 1.00 98.50 384 GLN A CA 1
ATOM 2993 C C . GLN A 1 384 ? 2.896 -10.527 20.505 1.00 98.50 384 GLN A C 1
ATOM 2995 O O . GLN A 1 384 ? 2.560 -11.071 21.556 1.00 98.50 384 GLN A O 1
ATOM 3000 N N . TYR A 1 385 ? 2.125 -9.631 19.889 1.00 98.69 385 TYR A N 1
ATOM 3001 C CA . TYR A 1 385 ? 0.846 -9.140 20.413 1.00 98.69 385 TYR A CA 1
ATOM 3002 C C . TYR A 1 385 ? -0.343 -9.512 19.508 1.00 98.69 385 TYR A C 1
ATOM 3004 O O . TYR A 1 385 ? -1.346 -8.807 19.494 1.00 98.69 385 TYR A O 1
ATOM 3012 N N . SER A 1 386 ? -0.244 -10.604 18.747 1.00 98.38 386 SER A N 1
ATOM 3013 C CA . SER A 1 386 ? -1.251 -10.995 17.746 1.00 98.38 386 SER A CA 1
ATOM 3014 C C . SER A 1 386 ? -2.516 -11.623 18.343 1.00 98.38 386 SER A C 1
ATOM 3016 O O . SER A 1 386 ? -3.584 -11.546 17.738 1.00 98.38 386 SER A O 1
ATOM 3018 N N . ASP A 1 387 ? -2.436 -12.192 19.549 1.00 98.44 387 ASP A N 1
ATOM 3019 C CA . ASP A 1 387 ? -3.573 -12.852 20.196 1.00 98.44 387 ASP A CA 1
ATOM 3020 C C . ASP A 1 387 ? -4.797 -11.928 20.324 1.00 98.44 387 ASP A C 1
ATOM 3022 O O . ASP A 1 387 ? -4.695 -10.783 20.773 1.00 98.44 387 ASP A O 1
ATOM 3026 N N . ASN A 1 388 ? -5.993 -12.462 20.049 1.00 98.56 388 ASN A N 1
ATOM 3027 C CA . ASN A 1 388 ? -7.272 -11.735 20.116 1.00 98.56 388 ASN A CA 1
ATOM 3028 C C . ASN A 1 388 ? -7.380 -10.536 19.154 1.00 98.56 388 ASN A C 1
ATOM 3030 O O . ASN A 1 388 ? -8.201 -9.640 19.387 1.00 98.56 388 ASN A O 1
ATOM 3034 N N . LEU A 1 389 ? -6.574 -10.514 18.094 1.00 98.88 389 LEU A N 1
ATOM 3035 C CA . LEU A 1 389 ? -6.688 -9.556 17.003 1.00 98.88 389 LEU A CA 1
ATOM 3036 C C . LEU A 1 389 ? -7.184 -10.246 15.734 1.00 98.88 389 LEU A C 1
ATOM 3038 O O . LEU A 1 389 ? -6.786 -11.365 15.430 1.00 98.88 389 LEU A O 1
ATOM 3042 N N . ILE A 1 390 ? -8.018 -9.532 14.989 1.00 98.94 390 ILE A N 1
ATOM 3043 C CA . ILE A 1 390 ? -8.409 -9.862 13.622 1.00 98.94 390 ILE A CA 1
ATOM 3044 C C . ILE A 1 390 ? -7.573 -8.996 12.687 1.00 98.94 390 ILE A C 1
ATOM 3046 O O . ILE A 1 390 ? -7.409 -7.803 12.939 1.00 98.94 390 ILE A O 1
ATOM 3050 N N . CYS A 1 391 ? -7.039 -9.589 11.627 1.00 98.81 391 CYS A N 1
ATOM 3051 C CA . CYS A 1 391 ? -6.195 -8.919 10.646 1.00 98.81 391 CYS A CA 1
ATOM 3052 C C . CYS A 1 391 ? -6.898 -8.881 9.293 1.00 98.81 391 CYS A C 1
ATOM 3054 O O . CYS A 1 391 ? -7.303 -9.931 8.789 1.00 98.81 391 CYS A O 1
ATOM 3056 N N . LEU A 1 392 ? -7.029 -7.684 8.716 1.00 98.69 392 LEU A N 1
ATOM 3057 C CA . LEU A 1 392 ? -7.447 -7.501 7.329 1.00 98.69 392 LEU A CA 1
ATOM 3058 C C . LEU A 1 392 ? -6.219 -7.079 6.522 1.00 98.69 392 LEU A C 1
ATOM 3060 O O . LEU A 1 392 ? -5.516 -6.130 6.881 1.00 98.69 392 LEU A O 1
ATOM 3064 N N . CYS A 1 393 ? -5.939 -7.822 5.457 1.00 97.12 393 CYS A N 1
ATOM 3065 C CA . CYS A 1 393 ? -4.796 -7.570 4.593 1.00 97.12 393 CYS A CA 1
ATOM 3066 C C . CYS A 1 393 ? -5.214 -7.667 3.130 1.00 97.12 393 CYS A C 1
ATOM 3068 O O . CYS A 1 393 ? -5.714 -8.701 2.683 1.00 97.12 393 CYS A O 1
ATOM 3070 N N . GLY A 1 394 ? -5.004 -6.589 2.386 1.00 91.81 394 GLY A N 1
ATOM 3071 C CA . GLY A 1 394 ? -5.348 -6.499 0.977 1.00 91.81 394 GLY A CA 1
ATOM 3072 C C . GLY A 1 394 ? -5.378 -5.049 0.513 1.00 91.81 394 GLY A C 1
ATOM 3073 O O . GLY A 1 394 ? -4.803 -4.167 1.152 1.00 91.81 394 GLY A O 1
ATOM 3074 N N . GLY A 1 395 ? -5.981 -4.803 -0.646 1.00 93.94 395 GLY A N 1
ATOM 3075 C CA . GLY A 1 395 ? -5.929 -3.493 -1.294 1.00 93.94 395 GLY A CA 1
ATOM 3076 C C . GLY A 1 395 ? -4.530 -3.108 -1.800 1.00 93.94 395 GLY A C 1
ATOM 3077 O O . GLY A 1 395 ? -3.497 -3.660 -1.409 1.00 93.94 395 GLY A O 1
ATOM 3078 N N . THR A 1 396 ? -4.488 -2.128 -2.700 1.00 95.44 396 THR A N 1
ATOM 3079 C CA . THR A 1 396 ? -3.286 -1.762 -3.478 1.00 95.44 396 THR A CA 1
ATOM 3080 C C . THR A 1 396 ? -2.148 -1.176 -2.642 1.00 95.44 396 THR A C 1
ATOM 3082 O O . THR A 1 396 ? -1.001 -1.147 -3.089 1.00 95.44 396 THR A O 1
ATOM 3085 N N . ARG A 1 397 ? -2.451 -0.696 -1.429 1.00 94.38 397 ARG A N 1
ATOM 3086 C CA . ARG A 1 397 ? -1.472 -0.081 -0.523 1.00 94.38 397 ARG A CA 1
ATOM 3087 C C . ARG A 1 397 ? -0.802 -1.079 0.418 1.00 94.38 397 ARG A C 1
ATOM 3089 O O . ARG A 1 397 ? 0.254 -0.739 0.941 1.00 94.38 397 ARG A O 1
ATOM 3096 N N . SER A 1 398 ? -1.377 -2.262 0.633 1.00 97.12 398 SER A N 1
ATOM 3097 C CA . SER A 1 398 ? -0.773 -3.300 1.480 1.00 97.12 398 SER A CA 1
ATOM 3098 C C . SER A 1 398 ? 0.518 -3.857 0.875 1.00 97.12 398 SER A C 1
ATOM 3100 O O . SER A 1 398 ? 0.770 -3.715 -0.321 1.00 97.12 398 SER A O 1
ATOM 3102 N N . GLU A 1 399 ? 1.328 -4.534 1.691 1.00 97.06 399 GLU A N 1
ATOM 3103 C CA . GLU A 1 399 ? 2.535 -5.224 1.219 1.00 97.06 399 GLU A CA 1
ATOM 3104 C C . GLU A 1 399 ? 2.184 -6.286 0.166 1.00 97.06 399 GLU A C 1
ATOM 3106 O O . GLU A 1 399 ? 2.797 -6.328 -0.897 1.00 97.06 399 GLU A O 1
ATOM 3111 N N . VAL A 1 400 ? 1.132 -7.075 0.415 1.00 97.75 400 VAL A N 1
ATOM 3112 C CA . VAL A 1 400 ? 0.618 -8.086 -0.524 1.00 97.75 400 VAL A CA 1
ATOM 3113 C C . VAL A 1 400 ? 0.194 -7.441 -1.844 1.00 97.75 400 VAL A C 1
ATOM 3115 O O . VAL A 1 400 ? 0.597 -7.907 -2.907 1.00 97.75 400 VAL A O 1
ATOM 3118 N N . GLY A 1 401 ? -0.574 -6.347 -1.792 1.00 97.25 401 GLY A N 1
ATOM 3119 C CA . GLY A 1 401 ? -1.009 -5.625 -2.988 1.00 97.25 401 GLY A CA 1
ATOM 3120 C C . GLY A 1 401 ? 0.155 -5.014 -3.764 1.00 97.25 401 GLY A C 1
ATOM 3121 O O . GLY A 1 401 ? 0.219 -5.128 -4.986 1.00 97.25 401 GLY A O 1
ATOM 3122 N N . PHE A 1 402 ? 1.122 -4.423 -3.060 1.00 95.88 402 PHE A N 1
ATOM 3123 C CA . PHE A 1 402 ? 2.331 -3.893 -3.678 1.00 95.88 402 PHE A CA 1
ATOM 3124 C C . PHE A 1 402 ? 3.129 -4.989 -4.392 1.00 95.88 402 PHE A C 1
ATOM 3126 O O . PHE A 1 402 ? 3.521 -4.787 -5.542 1.00 95.88 402 PHE A O 1
ATOM 3133 N N . LEU A 1 403 ? 3.355 -6.131 -3.737 1.00 95.38 403 LEU A N 1
ATOM 3134 C CA . LEU A 1 403 ? 4.093 -7.255 -4.311 1.00 95.38 403 LEU A CA 1
ATOM 3135 C C . LEU A 1 403 ? 3.375 -7.816 -5.541 1.00 95.38 403 LEU A C 1
ATOM 3137 O O . LEU A 1 403 ? 4.013 -7.956 -6.581 1.00 95.38 403 LEU A O 1
ATOM 3141 N N . ALA A 1 404 ? 2.060 -8.037 -5.468 1.00 95.12 404 ALA A N 1
ATOM 3142 C CA . ALA A 1 404 ? 1.288 -8.584 -6.585 1.00 95.12 404 ALA A CA 1
ATOM 3143 C C . ALA A 1 404 ? 1.352 -7.671 -7.820 1.00 95.12 404 ALA A C 1
ATOM 3145 O O . ALA A 1 404 ? 1.549 -8.133 -8.939 1.00 95.12 404 ALA A O 1
ATOM 3146 N N . LEU A 1 405 ? 1.250 -6.355 -7.613 1.00 94.19 405 LEU A N 1
ATOM 3147 C CA . LEU A 1 405 ? 1.201 -5.386 -8.708 1.00 94.19 405 LEU A CA 1
ATOM 3148 C C . LEU A 1 405 ? 2.581 -5.026 -9.277 1.00 94.19 405 LEU A C 1
ATOM 3150 O O . LEU A 1 405 ? 2.672 -4.655 -10.446 1.00 94.19 405 LEU A O 1
ATOM 3154 N N . ASN A 1 406 ? 3.645 -5.081 -8.465 1.00 91.75 406 ASN A N 1
ATOM 3155 C CA . ASN A 1 406 ? 4.952 -4.505 -8.818 1.00 91.75 406 ASN A CA 1
ATOM 3156 C C . ASN A 1 406 ? 6.121 -5.498 -8.793 1.00 91.75 406 ASN A C 1
ATOM 3158 O O . ASN A 1 406 ? 7.214 -5.121 -9.209 1.00 91.75 406 ASN A O 1
ATOM 3162 N N . VAL A 1 407 ? 5.935 -6.721 -8.287 1.00 89.94 407 VAL A N 1
ATOM 3163 C CA . VAL A 1 407 ? 7.025 -7.699 -8.124 1.00 89.94 407 VAL A CA 1
ATOM 3164 C C . VAL A 1 407 ? 6.670 -9.061 -8.713 1.00 89.94 407 VAL A C 1
ATOM 3166 O O . VAL A 1 407 ? 7.436 -9.580 -9.517 1.00 89.94 407 VAL A O 1
ATOM 3169 N N . GLY A 1 408 ? 5.530 -9.630 -8.336 1.00 87.56 408 GLY A N 1
ATOM 3170 C CA . GLY A 1 408 ? 5.105 -10.955 -8.776 1.00 87.56 408 GLY A CA 1
ATOM 3171 C C . GLY A 1 408 ? 4.108 -11.589 -7.813 1.00 87.56 408 GLY A C 1
ATOM 3172 O O . GLY A 1 408 ? 4.074 -11.277 -6.616 1.00 87.56 408 GLY A O 1
ATOM 3173 N N . GLU A 1 409 ? 3.284 -12.491 -8.338 1.00 91.56 409 GLU A N 1
ATOM 3174 C CA . GLU A 1 409 ? 2.230 -13.140 -7.559 1.00 91.56 409 GLU A CA 1
ATOM 3175 C C . GLU A 1 409 ? 2.800 -14.121 -6.533 1.00 91.56 409 GLU A C 1
ATOM 3177 O O . GLU A 1 409 ? 2.262 -14.235 -5.432 1.00 91.56 409 GLU A O 1
ATOM 3182 N N . ALA A 1 410 ? 3.912 -14.789 -6.853 1.00 90.56 410 ALA A N 1
ATOM 3183 C CA . ALA A 1 410 ? 4.563 -15.731 -5.943 1.00 90.56 410 ALA A CA 1
ATOM 3184 C C . ALA A 1 410 ? 5.008 -15.061 -4.628 1.00 90.56 410 ALA A C 1
ATOM 3186 O O . ALA A 1 410 ? 4.738 -15.573 -3.541 1.00 90.56 410 ALA A O 1
ATOM 3187 N N . GLN A 1 411 ? 5.639 -13.887 -4.715 1.00 92.62 411 GLN A N 1
ATOM 3188 C CA . GLN A 1 411 ? 6.076 -13.111 -3.552 1.00 92.62 411 GLN A CA 1
ATOM 3189 C C . GLN A 1 411 ? 4.878 -12.572 -2.761 1.00 92.62 411 GLN A C 1
ATOM 3191 O O . GLN A 1 411 ? 4.895 -12.552 -1.528 1.00 92.62 411 GLN A O 1
ATOM 3196 N N . ALA A 1 412 ? 3.818 -12.152 -3.455 1.00 96.69 412 ALA A N 1
ATOM 3197 C CA . ALA A 1 412 ? 2.585 -11.709 -2.814 1.00 96.69 412 ALA A CA 1
ATOM 3198 C C . ALA A 1 412 ? 1.895 -12.848 -2.048 1.00 96.69 412 ALA A C 1
ATOM 3200 O O . ALA A 1 412 ? 1.440 -12.643 -0.922 1.00 96.69 412 ALA A O 1
ATOM 3201 N N . GLU A 1 413 ? 1.858 -14.054 -2.623 1.00 97.38 413 GLU A N 1
ATOM 3202 C CA . GLU A 1 413 ? 1.325 -15.257 -1.983 1.00 97.38 413 GLU A CA 1
ATOM 3203 C C . GLU A 1 413 ? 2.132 -15.632 -0.730 1.00 97.38 413 GLU A C 1
ATOM 3205 O O . GLU A 1 413 ? 1.544 -15.905 0.317 1.00 97.38 413 GLU A O 1
ATOM 3210 N N . GLU A 1 414 ? 3.466 -15.585 -0.789 1.00 97.38 414 GLU A N 1
ATOM 3211 C CA . GLU A 1 414 ? 4.323 -15.824 0.380 1.00 97.38 414 GLU A CA 1
ATOM 3212 C C . GLU A 1 414 ? 4.034 -14.821 1.511 1.00 97.38 414 GLU A C 1
ATOM 3214 O O . GLU A 1 414 ? 3.826 -15.214 2.664 1.00 97.38 414 GLU A O 1
ATOM 3219 N N . CYS A 1 415 ? 3.947 -13.529 1.179 1.00 97.56 415 CYS A N 1
ATOM 3220 C CA . CYS A 1 415 ? 3.607 -12.477 2.137 1.00 97.56 415 CYS A CA 1
ATOM 3221 C C . CYS A 1 415 ? 2.214 -12.692 2.754 1.00 97.56 415 CYS A C 1
ATOM 3223 O O . CYS A 1 415 ? 2.038 -12.591 3.972 1.00 97.56 415 CYS A O 1
ATOM 3225 N N . LEU A 1 416 ? 1.225 -13.062 1.939 1.00 98.12 416 LEU A N 1
ATOM 3226 C CA . LEU A 1 416 ? -0.126 -13.370 2.401 1.00 98.12 416 LEU A CA 1
ATOM 3227 C C . LEU A 1 416 ? -0.126 -14.539 3.403 1.00 98.12 416 LEU A C 1
ATOM 3229 O O . LEU A 1 416 ? -0.736 -14.456 4.474 1.00 98.12 416 LEU A O 1
ATOM 3233 N N . LEU A 1 417 ? 0.594 -15.620 3.088 1.00 98.31 417 LEU A N 1
ATOM 3234 C CA . LEU A 1 417 ? 0.699 -16.806 3.942 1.00 98.31 417 LEU A CA 1
ATOM 3235 C C . LEU A 1 417 ? 1.458 -16.537 5.245 1.00 98.31 417 LEU A C 1
ATOM 3237 O O . LEU A 1 417 ? 1.137 -17.131 6.281 1.00 98.31 417 LEU A O 1
ATOM 3241 N N . LYS A 1 418 ? 2.416 -15.607 5.232 1.00 98.06 418 LYS A N 1
ATOM 3242 C CA . LYS A 1 418 ? 3.112 -15.132 6.433 1.00 98.06 418 LYS A CA 1
ATOM 3243 C C . LYS A 1 418 ? 2.132 -14.523 7.438 1.00 98.06 418 LYS A C 1
ATOM 3245 O O . LYS A 1 418 ? 2.124 -14.924 8.605 1.00 98.06 418 LYS A O 1
ATOM 3250 N N . TRP A 1 419 ? 1.247 -13.633 6.987 1.00 98.38 419 TRP A N 1
ATOM 3251 C CA . TRP A 1 419 ? 0.216 -13.040 7.845 1.00 98.38 419 TRP A CA 1
ATOM 3252 C C . TRP A 1 419 ? -0.852 -14.050 8.266 1.00 98.38 419 TRP A C 1
ATOM 3254 O O . TRP A 1 419 ? -1.213 -14.098 9.445 1.00 98.38 419 TRP A O 1
ATOM 3264 N N . ARG A 1 420 ? -1.281 -14.936 7.357 1.00 98.00 420 ARG A N 1
ATOM 3265 C CA . ARG A 1 420 ? -2.173 -16.056 7.702 1.00 98.00 420 ARG A CA 1
ATOM 3266 C C . ARG A 1 420 ? -1.584 -16.947 8.796 1.00 98.00 420 ARG A C 1
ATOM 3268 O O . ARG A 1 420 ? -2.319 -17.399 9.668 1.00 98.00 420 ARG A O 1
ATOM 3275 N N . THR A 1 421 ? -0.273 -17.178 8.785 1.00 98.44 421 THR A N 1
ATOM 3276 C CA . THR A 1 421 ? 0.417 -17.970 9.816 1.00 98.44 421 THR A CA 1
ATOM 3277 C C . THR A 1 421 ? 0.392 -17.283 11.183 1.00 98.44 421 THR A C 1
ATOM 3279 O O . THR A 1 421 ? 0.307 -17.964 12.200 1.00 98.44 421 THR A O 1
ATOM 3282 N N . ILE A 1 422 ? 0.456 -15.947 11.226 1.00 98.50 422 ILE A N 1
ATOM 3283 C CA . ILE A 1 422 ? 0.419 -15.177 12.480 1.00 98.50 422 ILE A CA 1
ATOM 3284 C C . ILE A 1 422 ? -0.989 -15.172 13.086 1.00 98.50 422 ILE A C 1
ATOM 3286 O O . ILE A 1 422 ? -1.134 -15.417 14.278 1.00 98.50 422 ILE A O 1
ATOM 3290 N N . PHE A 1 423 ? -2.015 -14.896 12.280 1.00 98.56 423 PHE A N 1
ATOM 3291 C CA . PHE A 1 423 ? -3.373 -14.650 12.783 1.00 98.56 423 PHE A CA 1
ATOM 3292 C C . PHE A 1 423 ? -4.309 -15.864 12.694 1.00 98.56 423 PHE A C 1
ATOM 3294 O O . PHE A 1 423 ? -5.404 -15.842 13.256 1.00 98.56 423 PHE A O 1
ATOM 3301 N N . GLY A 1 424 ? -3.914 -16.936 12.001 1.00 97.88 424 GLY A N 1
ATOM 3302 C CA . GLY A 1 424 ? -4.748 -18.125 11.838 1.00 97.88 424 GLY A CA 1
ATOM 3303 C C . GLY A 1 424 ? -6.113 -17.773 11.245 1.00 97.88 424 GLY A C 1
ATOM 3304 O O . GLY A 1 424 ? -6.194 -17.006 10.287 1.00 97.88 424 GLY A O 1
ATOM 3305 N N . GLU A 1 425 ? -7.191 -18.311 11.820 1.00 96.38 425 GLU A N 1
ATOM 3306 C CA . GLU A 1 425 ? -8.585 -18.080 11.395 1.00 96.38 425 GLU A CA 1
ATOM 3307 C C . GLU A 1 425 ? -9.069 -16.629 11.516 1.00 96.38 425 GLU A C 1
ATOM 3309 O O . GLU A 1 425 ? -10.093 -16.283 10.925 1.00 96.38 425 GLU A O 1
ATOM 3314 N N . ASP A 1 426 ? -8.345 -15.787 12.251 1.00 98.31 426 ASP A N 1
ATOM 3315 C CA . ASP A 1 426 ? -8.629 -14.359 12.389 1.00 98.31 426 ASP A CA 1
ATOM 3316 C C . ASP A 1 426 ? -7.905 -13.510 11.323 1.00 98.31 426 ASP A C 1
ATOM 3318 O O . ASP A 1 426 ? -7.953 -12.282 11.357 1.00 98.31 426 ASP A O 1
ATOM 3322 N N . PHE A 1 427 ? -7.273 -14.151 10.335 1.00 98.69 427 PHE A N 1
ATOM 3323 C CA . PHE A 1 427 ? -6.793 -13.512 9.111 1.00 98.69 427 PHE A CA 1
ATOM 3324 C C . PHE A 1 427 ? -7.868 -13.493 8.018 1.00 98.69 427 PHE A C 1
ATOM 3326 O O . PHE A 1 427 ? -8.366 -14.554 7.626 1.00 98.69 427 PHE A O 1
ATOM 3333 N N . TYR A 1 428 ? -8.136 -12.310 7.468 1.00 98.69 428 TYR A N 1
ATOM 3334 C CA . TYR A 1 428 ? -9.034 -12.096 6.339 1.00 98.69 428 TYR A CA 1
ATOM 3335 C C . TYR A 1 428 ? -8.323 -11.348 5.211 1.00 98.69 428 TYR A C 1
ATOM 3337 O O . TYR A 1 428 ? -7.566 -10.402 5.438 1.00 98.69 428 TYR A O 1
ATOM 3345 N N . ILE A 1 429 ? -8.617 -11.754 3.980 1.00 98.69 429 ILE A N 1
ATOM 3346 C CA . ILE A 1 429 ? -8.224 -11.013 2.782 1.00 98.69 429 ILE A CA 1
ATOM 3347 C C . ILE A 1 429 ? -9.156 -9.812 2.623 1.00 98.69 429 ILE A C 1
ATOM 3349 O O . ILE A 1 429 ? -10.375 -9.969 2.613 1.00 98.69 429 ILE A O 1
ATOM 3353 N N . GLU A 1 430 ? -8.600 -8.617 2.495 1.00 98.62 430 GLU A N 1
ATOM 3354 C CA . GLU A 1 430 ? -9.374 -7.394 2.291 1.00 98.62 430 GLU A CA 1
ATOM 3355 C C . GLU A 1 430 ? -9.544 -7.104 0.796 1.00 98.62 430 GLU A C 1
ATOM 3357 O O . GLU A 1 430 ? -8.560 -6.963 0.067 1.00 98.62 430 GLU A O 1
ATOM 3362 N N . LEU A 1 431 ? -10.793 -7.005 0.340 1.00 98.62 431 LEU A N 1
ATOM 3363 C CA . LEU A 1 431 ? -11.133 -6.595 -1.018 1.00 98.62 431 LEU A CA 1
ATOM 3364 C C . LEU A 1 431 ? -11.668 -5.166 -0.998 1.00 98.62 431 LEU A C 1
ATOM 3366 O O . LEU A 1 431 ? -12.566 -4.836 -0.221 1.00 98.62 431 LEU A O 1
ATOM 3370 N N . VAL A 1 432 ? -11.125 -4.343 -1.889 1.00 98.06 432 VAL A N 1
ATOM 3371 C CA . VAL A 1 432 ? -11.437 -2.918 -2.016 1.00 98.06 432 VAL A CA 1
ATOM 3372 C C . VAL A 1 432 ? -11.688 -2.624 -3.489 1.00 98.06 432 VAL A C 1
ATOM 3374 O O . VAL A 1 432 ? -10.928 -3.093 -4.334 1.00 98.06 432 VAL A O 1
ATOM 3377 N N . ASP A 1 433 ? -12.745 -1.877 -3.804 1.00 97.50 433 ASP A N 1
ATOM 3378 C CA . ASP A 1 433 ? -13.070 -1.502 -5.184 1.00 97.50 433 ASP A CA 1
ATOM 3379 C C . ASP A 1 433 ? -13.555 -0.044 -5.263 1.00 97.50 433 ASP A C 1
ATOM 3381 O O . ASP A 1 433 ? -14.686 0.318 -4.934 1.00 97.50 433 ASP A O 1
ATOM 3385 N N . HIS A 1 434 ? -12.658 0.826 -5.706 1.00 97.75 434 HIS A N 1
ATOM 3386 C CA . HIS A 1 434 ? -12.912 2.223 -6.023 1.00 97.75 434 HIS A CA 1
ATOM 3387 C C . HIS A 1 434 ? -13.045 2.445 -7.536 1.00 97.75 434 HIS A C 1
ATOM 3389 O O . HIS A 1 434 ? -13.017 3.595 -7.983 1.00 97.75 434 HIS A O 1
ATOM 3395 N N . GLY A 1 435 ? -13.187 1.381 -8.332 1.00 95.81 435 GLY A N 1
ATOM 3396 C CA . GLY A 1 435 ? -13.257 1.427 -9.789 1.00 95.81 435 GLY A CA 1
ATOM 3397 C C . GLY A 1 435 ? -11.898 1.570 -10.477 1.00 95.81 435 GLY A C 1
ATOM 3398 O O . GLY A 1 435 ? -11.851 2.026 -11.619 1.00 95.81 435 GLY A O 1
ATOM 3399 N N . LEU A 1 436 ? -10.798 1.222 -9.801 1.00 94.88 436 LEU A N 1
ATOM 3400 C CA . LEU A 1 436 ? -9.441 1.296 -10.349 1.00 94.88 436 LEU A CA 1
ATOM 3401 C C . LEU A 1 436 ? -9.023 -0.042 -10.965 1.00 94.88 436 LEU A C 1
ATOM 3403 O O . LEU A 1 436 ? -9.288 -1.101 -10.402 1.00 94.88 436 LEU A O 1
ATOM 3407 N N . ASP A 1 437 ? -8.310 -0.009 -12.089 1.00 91.50 437 ASP A N 1
ATOM 3408 C CA . ASP A 1 437 ? -7.895 -1.247 -12.768 1.00 91.50 437 ASP A CA 1
ATOM 3409 C C . ASP A 1 437 ? -6.903 -2.066 -11.933 1.00 91.50 437 ASP A C 1
ATOM 3411 O O . ASP A 1 437 ? -7.005 -3.289 -11.879 1.00 91.50 437 ASP A O 1
ATOM 3415 N N . ASP A 1 438 ? -6.021 -1.390 -11.192 1.00 92.56 438 ASP A N 1
ATOM 3416 C CA . ASP A 1 438 ? -5.092 -2.030 -10.255 1.00 92.56 438 ASP A CA 1
ATOM 3417 C C . ASP A 1 438 ? -5.846 -2.786 -9.143 1.00 92.56 438 ASP A C 1
ATOM 3419 O O . ASP A 1 438 ? -5.416 -3.855 -8.719 1.00 92.56 438 ASP A O 1
ATOM 3423 N N . GLU A 1 439 ? -6.987 -2.260 -8.681 1.00 96.38 439 GLU A N 1
ATOM 3424 C CA . GLU A 1 439 ? -7.835 -2.918 -7.678 1.00 96.38 439 GLU A CA 1
ATOM 3425 C C . GLU A 1 439 ? -8.603 -4.096 -8.272 1.00 96.38 439 GLU A C 1
ATOM 3427 O O . GLU A 1 439 ? -8.678 -5.143 -7.636 1.00 96.38 439 GLU A O 1
ATOM 3432 N N . LYS A 1 440 ? -9.123 -3.972 -9.500 1.00 93.19 440 LYS A N 1
ATOM 3433 C CA . LYS A 1 440 ? -9.790 -5.085 -10.194 1.00 93.19 440 LYS A CA 1
ATOM 3434 C C . LYS A 1 440 ? -8.839 -6.267 -10.364 1.00 93.19 440 LYS A C 1
ATOM 3436 O O . LYS A 1 440 ? -9.171 -7.368 -9.932 1.00 93.19 440 LYS A O 1
ATOM 3441 N N . HIS A 1 441 ? -7.653 -6.020 -10.925 1.00 90.75 441 HIS A N 1
ATOM 3442 C CA . HIS A 1 441 ? -6.631 -7.048 -11.123 1.00 90.75 441 HIS A CA 1
ATOM 3443 C C . HIS A 1 441 ? -6.209 -7.674 -9.786 1.00 90.75 441 HIS A C 1
ATOM 3445 O O . HIS A 1 441 ? -6.211 -8.897 -9.629 1.00 90.75 441 HIS A O 1
ATOM 3451 N N . LEU A 1 442 ? -5.927 -6.836 -8.780 1.00 96.06 442 LEU A N 1
ATOM 3452 C CA . LEU A 1 442 ? -5.558 -7.314 -7.451 1.00 96.06 442 LEU A CA 1
ATOM 3453 C C . LEU A 1 442 ? -6.670 -8.152 -6.805 1.00 96.06 442 LEU A C 1
ATOM 3455 O O . LEU A 1 442 ? -6.377 -9.191 -6.221 1.00 96.06 442 LEU A O 1
ATOM 3459 N N . ASN A 1 443 ? -7.936 -7.745 -6.912 1.00 96.38 443 ASN A N 1
ATOM 3460 C CA . ASN A 1 443 ? -9.057 -8.485 -6.338 1.00 96.38 443 ASN A CA 1
ATOM 3461 C C . ASN A 1 443 ? -9.209 -9.873 -6.977 1.00 96.38 443 ASN A C 1
ATOM 3463 O O . ASN A 1 443 ? -9.506 -10.832 -6.265 1.00 96.38 443 ASN A O 1
ATOM 3467 N N . GLU A 1 444 ? -8.954 -10.027 -8.280 1.00 92.56 444 GLU A N 1
ATOM 3468 C CA . GLU A 1 444 ? -8.957 -11.351 -8.916 1.00 92.56 444 GLU A CA 1
ATOM 3469 C C . GLU A 1 444 ? -7.852 -12.261 -8.365 1.00 92.56 444 GLU A C 1
ATOM 3471 O O . GLU A 1 444 ? -8.124 -13.414 -8.008 1.00 92.56 444 GLU A O 1
ATOM 3476 N N . PHE A 1 445 ? -6.631 -11.734 -8.217 1.00 94.00 445 PHE A N 1
ATOM 3477 C CA . PHE A 1 445 ? -5.534 -12.444 -7.553 1.00 94.00 445 PHE A CA 1
ATOM 3478 C C . PHE A 1 445 ? -5.904 -12.826 -6.112 1.00 94.00 445 PHE A C 1
ATOM 3480 O O . PHE A 1 445 ? -5.806 -13.993 -5.724 1.00 94.00 445 PHE A O 1
ATOM 3487 N N . LEU A 1 446 ? -6.389 -11.866 -5.322 1.00 97.12 446 LEU A N 1
ATOM 3488 C CA . LEU A 1 446 ? -6.742 -12.058 -3.917 1.00 97.12 446 LEU A CA 1
ATOM 3489 C C . LEU A 1 446 ? -7.863 -13.090 -3.739 1.00 97.12 446 LEU A C 1
ATOM 3491 O O . LEU A 1 446 ? -7.776 -13.936 -2.849 1.00 97.12 446 LEU A O 1
ATOM 3495 N N . VAL A 1 447 ? -8.882 -13.098 -4.602 1.00 95.81 447 VAL A N 1
ATOM 3496 C CA . VAL A 1 447 ? -9.953 -14.108 -4.565 1.00 95.81 447 VAL A CA 1
ATOM 3497 C C . VAL A 1 447 ? -9.440 -15.487 -4.987 1.00 95.81 447 VAL A C 1
ATOM 3499 O O . VAL A 1 447 ? -9.818 -16.494 -4.382 1.00 95.81 447 VAL A O 1
ATOM 3502 N N . ARG A 1 448 ? -8.530 -15.567 -5.966 1.00 94.38 448 ARG A N 1
ATOM 3503 C CA . ARG A 1 448 ? -7.857 -16.829 -6.310 1.00 94.38 448 ARG A CA 1
ATOM 3504 C C . ARG A 1 448 ? -7.048 -17.364 -5.126 1.00 94.38 448 ARG A C 1
ATOM 3506 O O . ARG A 1 448 ? -7.101 -18.566 -4.859 1.00 94.38 448 ARG A O 1
ATOM 3513 N N . MET A 1 449 ? -6.355 -16.497 -4.386 1.00 96.00 449 MET A N 1
ATOM 3514 C CA . MET A 1 449 ? -5.628 -16.874 -3.167 1.00 96.00 449 MET A CA 1
ATOM 3515 C C . MET A 1 449 ? -6.567 -17.298 -2.035 1.00 96.00 449 MET A C 1
ATOM 3517 O O . MET A 1 449 ? -6.316 -18.317 -1.390 1.00 96.00 449 MET A O 1
ATOM 3521 N N . ALA A 1 450 ? -7.674 -16.575 -1.841 1.00 95.75 450 ALA A N 1
ATOM 3522 C CA . ALA A 1 450 ? -8.735 -16.930 -0.901 1.00 95.75 450 ALA A CA 1
ATOM 3523 C C . ALA A 1 450 ? -9.213 -18.366 -1.150 1.00 95.75 450 ALA A C 1
ATOM 3525 O O . ALA A 1 450 ? -9.180 -19.205 -0.249 1.00 95.75 450 ALA A O 1
ATOM 3526 N N . HIS A 1 451 ? -9.565 -18.673 -2.402 1.00 94.00 451 HIS A N 1
ATOM 3527 C CA . HIS A 1 451 ? -9.991 -20.002 -2.828 1.00 94.00 451 HIS A CA 1
ATOM 3528 C C . HIS A 1 451 ? -8.897 -21.063 -2.628 1.00 94.00 451 HIS A C 1
ATOM 3530 O O . HIS A 1 451 ? -9.153 -22.110 -2.036 1.00 94.00 451 HIS A O 1
ATOM 3536 N N . LYS A 1 452 ? -7.671 -20.797 -3.104 1.00 95.44 452 LYS A N 1
ATOM 3537 C CA . LYS A 1 452 ? -6.533 -21.734 -3.058 1.00 95.44 452 LYS A CA 1
ATOM 3538 C C . LYS A 1 452 ? -6.185 -22.165 -1.631 1.00 95.44 452 LYS A C 1
ATOM 3540 O O . LYS A 1 452 ? -5.887 -23.336 -1.414 1.00 95.44 452 LYS A O 1
ATOM 3545 N N . HIS A 1 453 ? -6.242 -21.235 -0.678 1.00 96.06 453 HIS A N 1
ATOM 3546 C CA . HIS A 1 453 ? -5.768 -21.446 0.696 1.00 96.06 453 HIS A CA 1
ATOM 3547 C C . HIS A 1 453 ? -6.878 -21.571 1.738 1.00 96.06 453 HIS A C 1
ATOM 3549 O O . HIS A 1 453 ? -6.590 -21.690 2.928 1.00 96.06 453 HIS A O 1
ATOM 3555 N N . GLY A 1 454 ? -8.147 -21.532 1.322 1.00 95.25 454 GLY A N 1
ATOM 3556 C CA . GLY A 1 454 ? -9.276 -21.575 2.252 1.00 95.25 454 GLY A CA 1
ATOM 3557 C C . GLY A 1 454 ? -9.331 -20.360 3.187 1.00 95.25 454 GLY A C 1
ATOM 3558 O O . GLY A 1 454 ? -9.763 -20.483 4.332 1.00 95.25 454 GLY A O 1
ATOM 3559 N N . ILE A 1 455 ? -8.863 -19.196 2.726 1.00 97.00 455 ILE A N 1
ATOM 3560 C CA . ILE A 1 455 ? -8.873 -17.945 3.493 1.00 97.00 455 ILE A CA 1
ATOM 3561 C C . ILE A 1 455 ? -10.146 -17.175 3.143 1.00 97.00 455 ILE A C 1
ATOM 3563 O O . ILE A 1 455 ? -10.471 -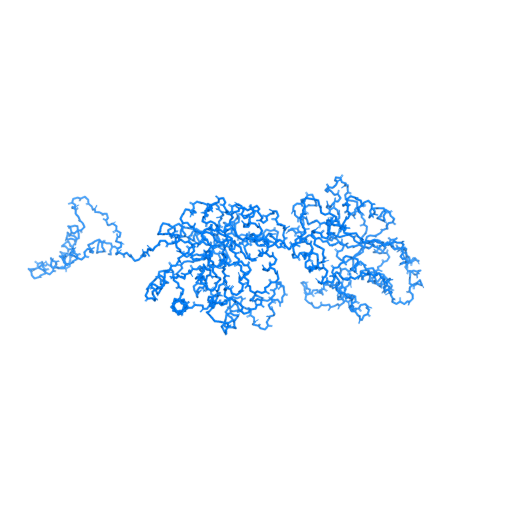17.000 1.972 1.00 97.00 455 ILE A O 1
ATOM 3567 N N . LYS A 1 456 ? -10.879 -16.702 4.153 1.00 96.94 456 LYS A N 1
ATOM 3568 C CA . LYS A 1 456 ? -12.060 -15.858 3.935 1.00 96.94 456 LYS A CA 1
ATOM 3569 C C . LYS A 1 456 ? -11.638 -14.453 3.509 1.00 96.94 456 LYS A C 1
ATOM 3571 O O . LYS A 1 456 ? -10.619 -13.940 3.966 1.00 96.94 456 LYS A O 1
ATOM 3576 N N . ALA A 1 457 ? -12.449 -13.819 2.672 1.00 97.69 457 ALA A N 1
ATOM 3577 C CA . ALA A 1 457 ? -12.255 -12.430 2.270 1.00 97.69 457 ALA A CA 1
ATOM 3578 C C . ALA A 1 457 ? -13.409 -11.548 2.763 1.00 97.69 457 ALA A C 1
ATOM 3580 O O . ALA A 1 457 ? -14.526 -12.041 2.917 1.00 97.69 457 ALA A O 1
ATOM 3581 N N . VAL A 1 458 ? -13.140 -10.268 3.012 1.00 98.50 458 VAL A N 1
ATOM 3582 C CA . VAL A 1 458 ? -14.120 -9.252 3.420 1.00 98.50 458 VAL A CA 1
ATOM 3583 C C . VAL A 1 458 ? -14.081 -8.064 2.469 1.00 98.50 458 VAL A C 1
ATOM 3585 O O . VAL A 1 458 ? -13.011 -7.670 2.014 1.00 98.50 458 VAL A O 1
ATOM 3588 N N . ALA A 1 459 ? -15.246 -7.487 2.187 1.00 98.38 459 ALA A N 1
ATOM 3589 C CA . ALA A 1 459 ? -15.356 -6.244 1.435 1.00 98.38 459 ALA A CA 1
ATOM 3590 C C . ALA A 1 459 ? -15.228 -5.039 2.377 1.00 98.38 459 ALA A C 1
ATOM 3592 O O . ALA A 1 459 ? -15.920 -4.965 3.396 1.00 98.38 459 ALA A O 1
ATOM 3593 N N . THR A 1 460 ? -14.382 -4.078 2.022 1.00 98.62 460 THR A N 1
ATOM 3594 C CA . THR A 1 460 ? -14.254 -2.788 2.716 1.00 98.62 460 THR A CA 1
ATOM 3595 C C . THR A 1 460 ? -14.204 -1.646 1.696 1.00 98.62 460 THR A C 1
ATOM 3597 O O . THR A 1 460 ? -14.264 -1.876 0.488 1.00 98.62 460 THR A O 1
ATOM 3600 N N . ASN A 1 461 ? -14.160 -0.398 2.174 1.00 98.31 461 ASN A N 1
ATOM 3601 C CA . ASN A 1 461 ? -14.132 0.783 1.306 1.00 98.31 461 ASN A CA 1
ATOM 3602 C C . ASN A 1 461 ? -13.140 1.873 1.760 1.00 98.31 461 ASN A C 1
ATOM 3604 O O . ASN A 1 461 ? -13.301 3.013 1.343 1.00 98.31 461 ASN A O 1
ATOM 3608 N N . ASP A 1 462 ? -12.195 1.549 2.658 1.00 97.69 462 ASP A N 1
ATOM 3609 C CA . ASP A 1 462 ? -11.114 2.443 3.136 1.00 97.69 462 ASP A CA 1
ATOM 3610 C C . ASP A 1 462 ? -11.531 3.931 3.235 1.00 97.69 462 ASP A C 1
ATOM 3612 O O . ASP A 1 462 ? -11.149 4.780 2.424 1.00 97.69 462 ASP A O 1
ATOM 3616 N N . THR A 1 463 ? -12.443 4.242 4.163 1.00 98.31 463 THR A N 1
ATOM 3617 C CA . THR A 1 463 ? -13.224 5.488 4.080 1.00 98.31 463 THR A CA 1
ATOM 3618 C C . THR A 1 463 ? -12.551 6.671 4.787 1.00 98.31 463 THR A C 1
ATOM 3620 O O . THR A 1 463 ? -12.127 6.568 5.939 1.00 98.31 463 THR A O 1
ATOM 3623 N N . PHE A 1 464 ? -12.516 7.844 4.140 1.00 98.38 464 PHE A N 1
ATOM 3624 C CA . PHE A 1 464 ? -11.890 9.079 4.671 1.00 98.38 464 PHE A CA 1
ATOM 3625 C C . PHE A 1 464 ? -12.873 10.246 4.866 1.00 98.38 464 PHE A C 1
ATOM 3627 O O . PHE A 1 464 ? -12.527 11.313 5.397 1.00 98.38 464 PHE A O 1
ATOM 3634 N N . TYR A 1 465 ? -14.107 10.073 4.404 1.00 98.50 465 TYR A N 1
ATOM 3635 C CA . TYR A 1 465 ? -15.180 11.054 4.509 1.00 98.50 465 TYR A CA 1
ATOM 3636 C C . TYR A 1 465 ? -16.548 10.362 4.480 1.00 98.50 465 TYR A C 1
ATOM 3638 O O . TYR A 1 465 ? -16.675 9.215 4.069 1.00 98.50 465 TYR A O 1
ATOM 3646 N N . LEU A 1 466 ? -17.601 11.034 4.950 1.00 97.56 466 LEU A N 1
ATOM 3647 C CA . LEU A 1 466 ? -18.913 10.386 5.109 1.00 97.56 466 LEU A CA 1
ATOM 3648 C C . LEU A 1 466 ? -19.745 10.345 3.830 1.00 97.56 466 LEU A C 1
ATOM 3650 O O . LEU A 1 466 ? -20.548 9.436 3.655 1.00 97.56 466 LEU A O 1
ATOM 3654 N N . ARG A 1 467 ? -19.588 11.332 2.951 1.00 97.50 467 ARG A N 1
ATOM 3655 C CA . ARG A 1 467 ? -20.396 11.479 1.738 1.00 97.50 467 ARG A CA 1
ATOM 3656 C C . ARG A 1 467 ? -19.513 11.828 0.557 1.00 97.50 467 ARG A C 1
ATOM 3658 O O . ARG A 1 467 ? -18.536 12.552 0.729 1.00 97.50 467 ARG A O 1
ATOM 3665 N N . GLU A 1 468 ? -19.897 11.384 -0.631 1.00 97.56 468 GLU A N 1
ATOM 3666 C CA . GLU A 1 468 ? -19.144 11.637 -1.861 1.00 97.56 468 GLU A CA 1
ATOM 3667 C C . GLU A 1 468 ? -18.854 13.135 -2.091 1.00 97.56 468 GLU A C 1
ATOM 3669 O O . GLU A 1 468 ? -17.733 13.519 -2.422 1.00 97.56 468 GLU A O 1
ATOM 3674 N N . ASP A 1 469 ? -19.819 14.016 -1.794 1.00 97.06 469 ASP A N 1
ATOM 3675 C CA . ASP A 1 469 ? -19.680 15.478 -1.914 1.00 97.06 469 ASP A CA 1
ATOM 3676 C C . ASP A 1 469 ? -18.602 16.085 -0.988 1.00 97.06 469 ASP A C 1
ATOM 3678 O O . ASP A 1 469 ? -18.242 17.257 -1.120 1.00 97.06 469 ASP A O 1
ATOM 3682 N N . ASN A 1 470 ? -18.056 15.314 -0.043 1.00 97.50 470 ASN A N 1
ATOM 3683 C CA . ASN A 1 470 ? -16.957 15.727 0.832 1.00 97.50 470 ASN A CA 1
ATOM 3684 C C . ASN A 1 470 ? -15.569 15.417 0.251 1.00 97.50 470 ASN A C 1
ATOM 3686 O O . ASN A 1 470 ? -14.576 15.873 0.823 1.00 97.50 470 ASN A O 1
ATOM 3690 N N . ALA A 1 471 ? -15.484 14.749 -0.905 1.00 97.88 471 ALA A N 1
ATOM 3691 C CA . ALA A 1 471 ? -14.220 14.433 -1.570 1.00 97.88 471 ALA A CA 1
ATOM 3692 C C . ALA A 1 471 ? -13.344 15.678 -1.799 1.00 97.88 471 ALA A C 1
ATOM 3694 O O . ALA A 1 471 ? -12.146 15.647 -1.532 1.00 97.88 471 ALA A O 1
ATOM 3695 N N . ASN A 1 472 ? -13.936 16.813 -2.197 1.00 97.44 472 ASN A N 1
ATOM 3696 C CA . ASN A 1 472 ? -13.187 18.061 -2.388 1.00 97.44 472 ASN A CA 1
ATOM 3697 C C . ASN A 1 472 ? -12.628 18.631 -1.070 1.00 97.44 472 ASN A C 1
ATOM 3699 O O . ASN A 1 472 ? -11.508 19.134 -1.034 1.00 97.44 472 ASN A O 1
ATOM 3703 N N . ALA A 1 473 ? -13.385 18.552 0.029 1.00 97.25 473 ALA A N 1
ATOM 3704 C CA . ALA A 1 473 ? -12.904 19.008 1.335 1.00 97.25 473 ALA A CA 1
ATOM 3705 C C . ALA A 1 473 ? -11.740 18.137 1.834 1.00 97.25 473 ALA A C 1
ATOM 3707 O O . ALA A 1 473 ? -10.766 18.652 2.384 1.00 97.25 473 ALA A O 1
ATOM 3708 N N . HIS A 1 474 ? -11.824 16.829 1.597 1.00 97.94 474 HIS A N 1
ATOM 3709 C CA . HIS A 1 474 ? -10.748 15.887 1.872 1.00 97.94 474 HIS A CA 1
ATOM 3710 C C . HIS A 1 474 ? -9.506 16.147 0.997 1.00 97.94 474 HIS A C 1
ATOM 3712 O O . HIS A 1 474 ? -8.395 16.194 1.516 1.00 97.94 474 HIS A O 1
ATOM 3718 N N . ASP A 1 475 ? -9.672 16.412 -0.300 1.00 97.56 475 ASP A N 1
ATOM 3719 C CA . ASP A 1 475 ? -8.563 16.755 -1.201 1.00 97.56 475 ASP A CA 1
ATOM 3720 C C . ASP A 1 475 ? -7.805 18.017 -0.741 1.00 97.56 475 ASP A C 1
ATOM 3722 O O . ASP A 1 475 ? -6.572 18.050 -0.713 1.00 97.56 475 ASP A O 1
ATOM 3726 N N . ILE A 1 476 ? -8.538 19.038 -0.279 1.00 97.12 476 ILE A N 1
ATOM 3727 C CA . ILE A 1 476 ? -7.950 20.240 0.332 1.00 97.12 476 ILE A CA 1
ATOM 3728 C C . ILE A 1 476 ? -7.178 19.889 1.612 1.00 97.12 476 ILE A C 1
ATOM 3730 O O . ILE A 1 476 ? -6.099 20.438 1.838 1.00 97.12 476 ILE A O 1
ATOM 3734 N N . LEU A 1 477 ? -7.690 18.977 2.444 1.00 97.62 477 LEU A N 1
ATOM 3735 C CA . LEU A 1 477 ? -7.008 18.538 3.665 1.00 97.62 477 LEU A CA 1
ATOM 3736 C C . LEU A 1 477 ? -5.652 17.883 3.356 1.00 97.62 477 LEU A C 1
ATOM 3738 O O . LEU A 1 477 ? -4.662 18.211 4.012 1.00 97.62 477 LEU A O 1
ATOM 3742 N N . LEU A 1 478 ? -5.588 17.025 2.332 1.00 96.88 478 LEU A N 1
ATOM 3743 C CA . LEU A 1 478 ? -4.332 16.415 1.879 1.00 96.88 478 LEU A CA 1
ATOM 3744 C C . LEU A 1 478 ? -3.341 17.471 1.369 1.00 96.88 478 LEU A C 1
ATOM 3746 O O . LEU A 1 478 ? -2.159 17.423 1.701 1.00 96.88 478 LEU A O 1
ATOM 3750 N N . CYS A 1 479 ? -3.823 18.484 0.645 1.00 96.69 479 CYS A N 1
ATOM 3751 C CA . CYS A 1 479 ? -2.991 19.612 0.221 1.00 96.69 479 CYS A CA 1
ATOM 3752 C C . CYS A 1 479 ? -2.409 20.387 1.417 1.00 96.69 479 CYS A C 1
ATOM 3754 O O . CYS A 1 479 ? -1.238 20.761 1.402 1.00 96.69 479 CYS A O 1
ATOM 3756 N N . VAL A 1 480 ? -3.202 20.604 2.474 1.00 96.38 480 VAL A N 1
ATOM 3757 C CA . VAL A 1 480 ? -2.738 21.260 3.709 1.00 96.38 480 VAL A CA 1
ATOM 3758 C C . VAL A 1 480 ? -1.664 20.429 4.408 1.00 96.38 480 VAL A C 1
ATOM 3760 O O . VAL A 1 480 ? -0.680 20.999 4.879 1.00 96.38 480 VAL A O 1
ATOM 3763 N N . LYS A 1 481 ? -1.830 19.102 4.457 1.00 93.88 481 LYS A N 1
ATOM 3764 C CA . LYS A 1 481 ? -0.848 18.185 5.046 1.00 93.88 481 LYS A CA 1
ATOM 3765 C C . LYS A 1 481 ? 0.521 18.304 4.377 1.00 93.88 481 LYS A C 1
ATOM 3767 O O . LYS A 1 481 ? 1.531 18.398 5.070 1.00 93.88 481 LYS A O 1
ATOM 3772 N N . ASP A 1 482 ? 0.530 18.322 3.049 1.00 91.81 482 ASP A N 1
ATOM 3773 C CA . ASP A 1 482 ? 1.761 18.245 2.260 1.00 91.81 482 ASP A CA 1
ATOM 3774 C C . ASP A 1 482 ? 2.324 19.632 1.894 1.00 91.81 482 ASP A C 1
ATOM 3776 O O . ASP A 1 482 ? 3.408 19.738 1.324 1.00 91.81 482 ASP A O 1
ATOM 3780 N N . GLY A 1 483 ? 1.615 20.715 2.240 1.00 94.19 483 GLY A N 1
ATOM 3781 C CA . GLY A 1 483 ? 2.003 22.082 1.880 1.00 94.19 483 GLY A CA 1
ATOM 3782 C C . GLY A 1 483 ? 1.873 22.376 0.381 1.00 94.19 483 GLY A C 1
ATOM 3783 O O . GLY A 1 483 ? 2.545 23.268 -0.138 1.00 94.19 483 GLY A O 1
ATOM 3784 N N . GLU A 1 484 ? 1.007 21.638 -0.312 1.00 95.06 484 GLU A N 1
ATOM 3785 C CA . GLU A 1 484 ? 0.826 21.689 -1.760 1.00 95.06 484 GLU A CA 1
ATOM 3786 C C . GLU A 1 484 ? -0.413 22.494 -2.171 1.00 95.06 484 GLU A C 1
ATOM 3788 O O . GLU A 1 484 ? -1.324 22.759 -1.384 1.00 95.06 484 GLU A O 1
ATOM 3793 N N . LYS A 1 485 ? -0.463 22.917 -3.439 1.00 95.38 485 LYS A N 1
ATOM 3794 C CA . LYS A 1 485 ? -1.641 23.607 -3.992 1.00 95.38 485 LYS A CA 1
ATOM 3795 C C . LYS A 1 485 ? -2.568 22.599 -4.655 1.00 95.38 485 LYS A C 1
ATOM 3797 O O . LYS A 1 485 ? -2.111 21.803 -5.461 1.00 95.38 485 LYS A O 1
ATOM 3802 N N . GLN A 1 486 ? -3.880 22.742 -4.464 1.00 96.12 486 GLN A N 1
ATOM 3803 C CA . GLN A 1 486 ? -4.873 21.870 -5.109 1.00 96.12 486 GLN A CA 1
ATOM 3804 C C . GLN A 1 486 ? -4.743 21.818 -6.643 1.00 96.12 486 GLN A C 1
ATOM 3806 O O . GLN A 1 486 ? -4.974 20.776 -7.249 1.00 96.12 486 GLN A O 1
ATOM 3811 N N . LYS A 1 487 ? -4.321 22.931 -7.261 1.00 96.25 487 LYS A N 1
ATOM 3812 C CA . LYS A 1 487 ? -4.067 23.026 -8.708 1.00 96.25 487 LYS A CA 1
ATOM 3813 C C . LYS A 1 487 ? -2.873 22.195 -9.197 1.00 96.25 487 LYS A C 1
ATOM 3815 O O . LYS A 1 487 ? -2.736 22.018 -10.403 1.00 96.25 487 LYS A O 1
ATOM 3820 N N . THR A 1 488 ? -1.964 21.795 -8.303 1.00 94.88 488 THR A N 1
ATOM 3821 C CA . THR A 1 488 ? -0.889 20.856 -8.637 1.00 94.88 488 THR A CA 1
ATOM 3822 C C . THR A 1 488 ? -1.563 19.526 -8.999 1.00 94.88 488 THR A C 1
ATOM 3824 O O . THR A 1 488 ? -2.449 19.097 -8.258 1.00 94.88 488 THR A O 1
ATOM 3827 N N . PRO A 1 489 ? -1.230 18.894 -10.134 1.00 94.69 489 PRO A N 1
ATOM 3828 C CA . PRO A 1 489 ? -1.886 17.661 -10.560 1.00 94.69 489 PRO A CA 1
ATOM 3829 C C . PRO A 1 489 ? -1.601 16.507 -9.590 1.00 94.69 489 PRO A C 1
ATOM 3831 O O . PRO A 1 489 ? -0.500 16.394 -9.048 1.00 94.69 489 PRO A O 1
ATOM 3834 N N . ILE A 1 490 ? -2.600 15.650 -9.374 1.00 95.00 490 ILE A N 1
ATOM 3835 C CA . ILE A 1 490 ? -2.452 14.421 -8.583 1.00 95.00 490 ILE A CA 1
ATOM 3836 C C . ILE A 1 490 ? -1.561 13.450 -9.360 1.00 95.00 490 ILE A C 1
ATOM 3838 O O . ILE A 1 490 ? -1.731 13.277 -10.565 1.00 95.00 490 ILE A O 1
ATOM 3842 N N . GLY A 1 491 ? -0.596 12.831 -8.684 1.00 91.12 491 GLY A N 1
ATOM 3843 C CA . GLY A 1 491 ? 0.307 11.866 -9.306 1.00 91.12 491 GLY A CA 1
ATOM 3844 C C . GLY A 1 491 ? 1.522 11.559 -8.438 1.00 91.12 491 GLY A C 1
ATOM 3845 O O . GLY A 1 491 ? 1.563 11.881 -7.252 1.00 91.12 491 GLY A O 1
ATOM 3846 N N . ARG A 1 492 ? 2.538 10.933 -9.035 1.00 84.81 492 ARG A N 1
ATOM 3847 C CA . ARG A 1 492 ? 3.788 10.574 -8.352 1.00 84.81 492 ARG A CA 1
ATOM 3848 C C . ARG A 1 492 ? 4.976 11.317 -8.963 1.00 84.81 492 ARG A C 1
ATOM 3850 O O . ARG A 1 492 ? 5.057 11.500 -10.173 1.00 84.81 492 ARG A O 1
ATOM 3857 N N . GLY A 1 493 ? 5.937 11.691 -8.121 1.00 79.88 493 GLY A N 1
ATOM 3858 C CA . GLY A 1 493 ? 7.192 12.315 -8.548 1.00 79.88 493 GLY A CA 1
ATOM 3859 C C . GLY A 1 493 ? 7.118 13.834 -8.726 1.00 79.88 493 GLY A C 1
ATOM 3860 O O . GLY A 1 493 ? 6.184 14.498 -8.286 1.00 79.88 493 GLY A O 1
ATOM 3861 N N . TYR A 1 494 ? 8.158 14.399 -9.342 1.00 79.69 494 TYR A N 1
ATOM 3862 C CA . TYR A 1 494 ? 8.325 15.849 -9.460 1.00 79.69 494 TYR A CA 1
ATOM 3863 C C . TYR A 1 494 ? 7.156 16.504 -10.212 1.00 79.69 494 TYR A C 1
ATOM 3865 O O . TYR A 1 494 ? 6.762 16.034 -11.277 1.00 79.69 494 TYR A O 1
ATOM 3873 N N . GLY A 1 495 ? 6.628 17.603 -9.665 1.00 86.62 495 GLY A N 1
ATOM 3874 C CA . GLY A 1 495 ? 5.525 18.364 -10.262 1.00 86.62 495 GLY A CA 1
ATOM 3875 C C . GLY A 1 495 ? 4.121 17.823 -9.973 1.00 86.62 495 GLY A C 1
ATOM 3876 O O . GLY A 1 495 ? 3.156 18.411 -10.455 1.00 86.62 495 GLY A O 1
ATOM 3877 N N . HIS A 1 496 ? 4.004 16.758 -9.178 1.00 93.38 496 HIS A N 1
ATOM 3878 C CA . HIS A 1 496 ? 2.730 16.174 -8.764 1.00 93.38 496 HIS A CA 1
ATOM 3879 C C . HIS A 1 496 ? 2.544 16.263 -7.247 1.00 93.38 496 HIS A C 1
ATOM 3881 O O . HIS A 1 496 ? 3.519 16.370 -6.502 1.00 93.38 496 HIS A O 1
ATOM 3887 N N . ARG A 1 497 ? 1.291 16.190 -6.793 1.00 94.56 497 ARG A N 1
ATOM 3888 C CA . ARG A 1 497 ? 0.922 16.118 -5.373 1.00 94.56 497 ARG A CA 1
ATOM 3889 C C . ARG A 1 497 ? 0.219 14.807 -5.041 1.00 94.56 497 ARG A C 1
ATOM 3891 O O . ARG A 1 497 ? -0.314 14.128 -5.919 1.00 94.56 497 ARG A O 1
ATOM 3898 N N . ASN A 1 498 ? 0.146 14.516 -3.748 1.00 93.50 498 ASN A N 1
ATOM 3899 C CA . ASN A 1 498 ? -0.712 13.467 -3.226 1.00 93.50 498 ASN A CA 1
ATOM 3900 C C . ASN A 1 498 ? -2.201 13.833 -3.385 1.00 93.50 498 ASN A C 1
ATOM 3902 O O . ASN A 1 498 ? -2.585 15.008 -3.346 1.00 93.50 498 ASN A O 1
ATOM 3906 N N . GLY A 1 499 ? -3.039 12.817 -3.552 1.00 94.31 499 GLY A N 1
ATOM 3907 C CA . GLY A 1 499 ? -4.480 12.947 -3.728 1.00 94.31 499 GLY A CA 1
ATOM 3908 C C . GLY A 1 499 ? -5.112 11.607 -4.088 1.00 94.31 499 GLY A C 1
ATOM 3909 O O . GLY A 1 499 ? -4.416 10.686 -4.516 1.00 94.31 499 GLY A O 1
ATOM 3910 N N . MET A 1 500 ? -6.427 11.505 -3.908 1.00 94.81 500 MET A N 1
ATOM 3911 C CA . MET A 1 500 ? -7.181 10.318 -4.312 1.00 94.81 500 MET A CA 1
ATOM 3912 C C . MET A 1 500 ? -7.435 10.339 -5.828 1.00 94.81 500 MET A C 1
ATOM 3914 O O . MET A 1 500 ? -7.683 11.414 -6.377 1.00 94.81 500 MET A O 1
ATOM 3918 N N . PRO A 1 501 ? -7.408 9.185 -6.518 1.00 94.06 501 PRO A N 1
ATOM 3919 C CA . PRO A 1 501 ? -7.647 9.116 -7.961 1.00 94.06 501 PRO A CA 1
ATOM 3920 C C . PRO A 1 501 ? -9.095 9.455 -8.356 1.00 94.06 501 PRO A C 1
ATOM 3922 O O . PRO A 1 501 ? -9.332 9.873 -9.487 1.00 94.06 501 PRO A O 1
ATOM 3925 N N . ASN A 1 502 ? -10.061 9.292 -7.444 1.00 96.50 502 ASN A N 1
ATOM 3926 C CA . ASN A 1 502 ? -11.477 9.620 -7.638 1.00 96.50 502 ASN A CA 1
ATOM 3927 C C . ASN A 1 502 ? -12.190 9.904 -6.289 1.00 96.50 502 ASN A C 1
ATOM 3929 O O . ASN A 1 502 ? -11.538 10.037 -5.249 1.00 96.50 502 ASN A O 1
ATOM 3933 N N . SER A 1 503 ? -13.524 10.029 -6.304 1.00 97.44 503 SER A N 1
ATOM 3934 C CA . SER A 1 503 ? -14.381 10.366 -5.151 1.00 97.44 503 SER A CA 1
ATOM 3935 C C . SER A 1 503 ? -14.942 9.164 -4.372 1.00 97.44 503 SER A C 1
ATOM 3937 O O . SER A 1 503 ? -15.741 9.365 -3.460 1.00 97.44 503 SER A O 1
ATOM 3939 N N . ASN A 1 504 ? -14.529 7.925 -4.661 1.00 98.00 504 ASN A N 1
ATOM 3940 C CA . ASN A 1 504 ? -15.189 6.713 -4.148 1.00 98.00 504 ASN A CA 1
ATOM 3941 C C . ASN A 1 504 ? -14.836 6.324 -2.693 1.00 98.00 504 ASN A C 1
ATOM 3943 O O . ASN A 1 504 ? -15.259 5.263 -2.228 1.00 98.00 504 ASN A O 1
ATOM 3947 N N . TYR A 1 505 ? -14.130 7.175 -1.945 1.00 98.19 505 TYR A N 1
ATOM 3948 C CA . TYR A 1 505 ? -13.592 6.886 -0.602 1.00 98.19 505 TYR A CA 1
ATOM 3949 C C . TYR A 1 505 ? -14.514 7.350 0.542 1.00 98.19 505 TYR A C 1
ATOM 3951 O O . TYR A 1 505 ? -14.053 7.747 1.621 1.00 98.19 505 TYR A O 1
ATOM 3959 N N . TYR A 1 506 ? -15.827 7.368 0.296 1.00 98.69 506 TYR A N 1
ATOM 3960 C CA . TYR A 1 506 ? -16.828 7.751 1.291 1.00 98.69 506 TYR A CA 1
ATOM 3961 C C . TYR A 1 506 ? -17.432 6.549 2.025 1.00 98.69 506 TYR A C 1
ATOM 3963 O O . TYR A 1 506 ? -17.267 5.398 1.632 1.00 98.69 506 TYR A O 1
ATOM 3971 N N . PHE A 1 507 ? -18.174 6.815 3.097 1.00 98.56 507 PHE A N 1
ATOM 3972 C CA . PHE A 1 507 ? -18.926 5.809 3.847 1.00 98.56 507 PHE A CA 1
ATOM 3973 C C . PHE A 1 507 ? -20.160 5.321 3.061 1.00 98.56 507 PHE A C 1
ATOM 3975 O O . PHE A 1 507 ? -21.284 5.775 3.287 1.00 98.56 507 PHE A O 1
ATOM 3982 N N . LYS A 1 508 ? -19.931 4.432 2.082 1.00 98.50 508 LYS A N 1
ATOM 3983 C CA . LYS A 1 508 ? -20.950 3.915 1.153 1.00 98.50 508 LYS A CA 1
ATOM 3984 C C . LYS A 1 508 ? -22.124 3.221 1.871 1.00 98.50 508 LYS A C 1
ATOM 3986 O O . LYS A 1 508 ? -21.883 2.482 2.831 1.00 98.50 508 LYS A O 1
ATOM 3991 N N . PRO A 1 509 ? -23.378 3.398 1.412 1.00 98.06 509 PRO A N 1
ATOM 3992 C CA . PRO A 1 509 ? -24.519 2.627 1.901 1.00 98.06 509 PRO A CA 1
ATOM 3993 C C . PRO A 1 509 ? -24.380 1.114 1.631 1.00 98.06 509 PRO A C 1
ATOM 3995 O O . PRO A 1 509 ? -23.727 0.732 0.657 1.00 98.06 509 PRO A O 1
ATOM 3998 N N . PRO A 1 510 ? -25.046 0.245 2.421 1.00 97.88 510 PRO A N 1
ATOM 3999 C CA . PRO A 1 510 ? -25.011 -1.207 2.230 1.00 97.88 510 PRO A CA 1
ATOM 4000 C C . PRO A 1 510 ? -25.368 -1.669 0.814 1.00 97.88 510 PRO A C 1
ATOM 4002 O O . PRO A 1 510 ? -24.672 -2.518 0.268 1.00 97.88 510 PRO A O 1
ATOM 4005 N N . ASP A 1 511 ? -26.411 -1.104 0.202 1.00 97.38 511 ASP A N 1
ATOM 4006 C CA . ASP A 1 511 ? -26.869 -1.519 -1.133 1.00 97.38 511 ASP A CA 1
ATOM 4007 C C . ASP A 1 511 ? -25.838 -1.220 -2.224 1.00 97.38 511 ASP A C 1
ATOM 4009 O O . ASP A 1 511 ? -25.670 -1.996 -3.163 1.00 97.38 511 ASP A O 1
ATOM 4013 N N . GLU A 1 512 ? -25.090 -0.128 -2.066 1.00 97.69 512 GLU A N 1
ATOM 4014 C CA . GLU A 1 512 ? -24.008 0.217 -2.979 1.00 97.69 512 GLU A CA 1
ATOM 4015 C C . GLU A 1 512 ? -22.838 -0.766 -2.840 1.00 97.69 512 GLU A C 1
ATOM 4017 O O . GLU A 1 512 ? -22.338 -1.279 -3.839 1.00 97.69 512 GLU A O 1
ATOM 4022 N N . MET A 1 513 ? -22.455 -1.104 -1.603 1.00 98.25 513 MET A N 1
ATOM 4023 C CA . MET A 1 513 ? -21.413 -2.103 -1.338 1.00 98.25 513 MET A CA 1
ATOM 4024 C C . MET A 1 513 ? -21.809 -3.493 -1.849 1.00 98.25 513 MET A C 1
ATOM 4026 O O . MET A 1 513 ? -20.993 -4.184 -2.456 1.00 98.25 513 MET A O 1
ATOM 4030 N N . LYS A 1 514 ? -23.071 -3.896 -1.661 1.00 96.94 514 LYS A N 1
ATOM 4031 C CA . LYS A 1 514 ? -23.612 -5.146 -2.213 1.00 96.94 514 LYS A CA 1
ATOM 4032 C C . LYS A 1 514 ? -23.505 -5.178 -3.732 1.00 96.94 514 LYS A C 1
ATOM 4034 O O . LYS A 1 514 ? -23.037 -6.173 -4.273 1.00 96.94 514 LYS A O 1
ATOM 4039 N N . ALA A 1 515 ? -23.917 -4.106 -4.408 1.00 96.00 515 ALA A N 1
ATOM 4040 C CA . ALA A 1 515 ? -23.853 -4.020 -5.863 1.00 96.00 515 ALA A CA 1
ATOM 4041 C C . ALA A 1 515 ? -22.407 -4.103 -6.377 1.00 96.00 515 ALA A C 1
ATOM 4043 O O . ALA A 1 515 ? -22.132 -4.850 -7.315 1.00 96.00 515 ALA A O 1
ATOM 4044 N N . LEU A 1 516 ? -21.484 -3.394 -5.722 1.00 95.69 516 LEU A N 1
ATOM 4045 C CA . LEU A 1 516 ? -20.058 -3.375 -6.050 1.00 95.69 516 LEU A CA 1
ATOM 4046 C C . LEU A 1 516 ? -19.422 -4.772 -5.949 1.00 95.69 516 LEU A C 1
ATOM 4048 O O . LEU A 1 516 ? -18.713 -5.208 -6.850 1.00 95.69 516 LEU A O 1
ATOM 4052 N N . PHE A 1 517 ? -19.753 -5.518 -4.894 1.00 94.88 517 PHE A N 1
ATOM 4053 C CA . PHE A 1 517 ? -19.225 -6.862 -4.645 1.00 94.88 517 PHE A CA 1
ATOM 4054 C C . PHE A 1 517 ? -20.201 -7.984 -5.025 1.00 94.88 517 PHE A C 1
ATOM 4056 O O . PHE A 1 517 ? -20.076 -9.106 -4.534 1.00 94.88 517 PHE A O 1
ATOM 4063 N N . ALA A 1 518 ? -21.149 -7.735 -5.934 1.00 92.06 518 ALA A N 1
ATOM 4064 C CA . ALA A 1 518 ? -22.170 -8.717 -6.316 1.00 92.06 518 ALA A CA 1
ATOM 4065 C C . ALA A 1 518 ? -21.582 -10.008 -6.917 1.00 92.06 518 ALA A C 1
ATOM 4067 O O . ALA A 1 518 ? -22.178 -11.078 -6.796 1.00 92.06 518 ALA A O 1
ATOM 4068 N N . ARG A 1 519 ? -20.389 -9.926 -7.528 1.00 88.81 519 ARG A N 1
ATOM 4069 C CA . ARG A 1 519 ? -19.622 -11.087 -8.023 1.00 88.81 519 ARG A CA 1
ATOM 4070 C C . ARG A 1 519 ? -19.144 -12.002 -6.887 1.00 88.81 519 ARG A C 1
ATOM 4072 O O . ARG A 1 519 ? -18.945 -13.195 -7.104 1.00 88.81 519 ARG A O 1
ATOM 4079 N N . TRP A 1 520 ? -18.973 -11.448 -5.690 1.00 92.12 520 TRP A N 1
ATOM 4080 C CA . TRP A 1 520 ? -18.393 -12.102 -4.522 1.00 92.12 520 TRP A CA 1
ATOM 4081 C C . TRP A 1 520 ? -19.213 -11.802 -3.254 1.00 92.12 520 TRP A C 1
ATOM 4083 O O . TRP A 1 520 ? -18.703 -11.194 -2.309 1.00 92.12 520 TRP A O 1
ATOM 4093 N N . PRO A 1 521 ? -20.485 -12.242 -3.192 1.00 92.19 521 PRO A N 1
ATOM 4094 C CA . PRO A 1 521 ? -21.407 -11.897 -2.105 1.00 92.19 521 PRO A CA 1
ATOM 4095 C C . PRO A 1 521 ? -20.912 -12.357 -0.721 1.00 92.19 521 PRO A C 1
ATOM 4097 O O . PRO A 1 521 ? -21.244 -11.758 0.303 1.00 92.19 521 PRO A O 1
ATOM 4100 N N . GLN A 1 522 ? -20.045 -13.371 -0.670 1.00 92.19 522 GLN A N 1
ATOM 4101 C CA . GLN A 1 522 ? -19.388 -13.819 0.557 1.00 92.19 522 GLN A CA 1
ATOM 4102 C C . GLN A 1 522 ? -18.500 -12.740 1.185 1.00 92.19 522 GLN A C 1
ATOM 4104 O O . GLN A 1 522 ? -18.423 -12.672 2.407 1.00 92.19 522 GLN A O 1
ATOM 4109 N N . ALA A 1 523 ? -17.867 -11.871 0.388 1.00 95.62 523 ALA A N 1
ATOM 4110 C CA . ALA A 1 523 ? -17.068 -10.764 0.915 1.00 95.62 523 ALA A CA 1
ATOM 4111 C C . ALA A 1 523 ? -17.925 -9.803 1.750 1.00 95.62 523 ALA A C 1
ATOM 4113 O O . ALA A 1 523 ? -17.480 -9.318 2.789 1.00 95.62 523 ALA A O 1
ATOM 4114 N N . ILE A 1 524 ? -19.177 -9.582 1.331 1.00 96.50 524 ILE A N 1
ATOM 4115 C CA . ILE A 1 524 ? -20.166 -8.793 2.071 1.00 96.50 524 ILE A CA 1
ATOM 4116 C C . ILE A 1 524 ? -20.592 -9.535 3.338 1.00 96.50 524 ILE A C 1
ATOM 4118 O O . ILE A 1 524 ? -20.521 -8.973 4.429 1.00 96.50 524 ILE A O 1
ATOM 4122 N N . ALA A 1 525 ? -20.975 -10.807 3.215 1.00 94.25 525 ALA A N 1
ATOM 4123 C CA . ALA A 1 525 ? -21.440 -11.614 4.343 1.00 94.25 525 ALA A CA 1
ATOM 4124 C C . ALA A 1 525 ? -20.399 -11.736 5.468 1.00 94.25 525 ALA A C 1
ATOM 4126 O O . ALA A 1 525 ? -20.731 -11.605 6.647 1.00 94.25 525 ALA A O 1
ATOM 4127 N N . ASN A 1 526 ? -19.130 -11.922 5.104 1.00 96.69 526 ASN A N 1
ATOM 4128 C CA . ASN A 1 526 ? -18.034 -12.081 6.054 1.00 96.69 526 ASN A CA 1
ATOM 4129 C C . ASN A 1 526 ? -17.771 -10.802 6.871 1.00 96.69 526 ASN A C 1
ATOM 4131 O O . ASN A 1 526 ? -17.164 -10.886 7.937 1.00 96.69 526 ASN A O 1
ATOM 4135 N N . THR A 1 527 ? -18.255 -9.627 6.440 1.00 98.00 527 THR A N 1
ATOM 4136 C CA . THR A 1 527 ? -18.158 -8.408 7.264 1.00 98.00 527 THR A CA 1
ATOM 4137 C C . THR A 1 527 ? -18.922 -8.551 8.582 1.00 98.00 527 THR A C 1
ATOM 4139 O O . THR A 1 527 ? -18.425 -8.167 9.643 1.00 98.00 527 THR A O 1
ATOM 4142 N N . MET A 1 528 ? -20.096 -9.187 8.535 1.00 96.12 528 MET A N 1
ATOM 4143 C CA . MET A 1 528 ? -20.888 -9.493 9.722 1.00 96.12 528 MET A CA 1
ATOM 4144 C C . MET A 1 528 ? -20.265 -10.598 10.558 1.00 96.12 528 MET A C 1
ATOM 4146 O O . MET A 1 528 ? -20.293 -10.502 11.777 1.00 96.12 528 MET A O 1
ATOM 4150 N N . GLU A 1 529 ? -19.637 -11.597 9.937 1.00 95.50 529 GLU A N 1
ATOM 4151 C CA . GLU A 1 529 ? -18.881 -12.615 10.674 1.00 95.50 529 GLU A CA 1
ATOM 4152 C C . GLU A 1 529 ? -17.763 -11.980 11.513 1.00 95.50 529 GLU A C 1
ATOM 4154 O O . GLU A 1 529 ? -17.624 -12.285 12.699 1.00 95.50 529 GLU A O 1
ATOM 4159 N N . VAL A 1 530 ? -16.990 -11.062 10.921 1.00 98.12 530 VAL A N 1
ATOM 4160 C CA . VAL A 1 530 ? -15.964 -10.306 11.652 1.00 98.12 530 VAL A CA 1
ATOM 4161 C C . VAL A 1 530 ? -16.596 -9.520 12.792 1.00 98.12 530 VAL A C 1
ATOM 4163 O O . VAL A 1 530 ? -16.091 -9.566 13.914 1.00 98.12 530 VAL A O 1
ATOM 4166 N N . ALA A 1 531 ? -17.713 -8.832 12.544 1.00 98.19 531 ALA A N 1
ATOM 4167 C CA . ALA A 1 531 ? -18.414 -8.131 13.606 1.00 98.19 531 ALA A CA 1
ATOM 4168 C C . ALA A 1 531 ? -18.852 -9.090 14.717 1.00 98.19 531 ALA A C 1
ATOM 4170 O O . ALA A 1 531 ? -18.640 -8.781 15.884 1.00 98.19 531 ALA A O 1
ATOM 4171 N N . ASP A 1 532 ? -19.438 -10.238 14.400 1.00 97.38 532 ASP A N 1
ATOM 4172 C CA . ASP A 1 532 ? -19.957 -11.213 15.363 1.00 97.38 532 ASP A CA 1
ATOM 4173 C C . ASP A 1 532 ? -18.859 -11.855 16.216 1.00 97.38 532 ASP A C 1
ATOM 4175 O O . ASP A 1 532 ? -19.087 -12.121 17.397 1.00 97.38 532 ASP A O 1
ATOM 4179 N N . LYS A 1 533 ? -17.642 -12.001 15.676 1.00 97.94 533 LYS A N 1
ATOM 4180 C CA . LYS A 1 533 ? -16.460 -12.397 16.458 1.00 97.94 533 LYS A CA 1
ATOM 4181 C C . LYS A 1 533 ? -16.084 -11.380 17.542 1.00 97.94 533 LYS A C 1
ATOM 4183 O O . LYS A 1 533 ? -15.446 -11.767 18.522 1.00 97.94 533 LYS A O 1
ATOM 4188 N N . VAL A 1 534 ? -16.436 -10.100 17.378 1.00 98.44 534 VAL A N 1
ATOM 4189 C CA . VAL A 1 534 ? -16.096 -9.036 18.333 1.00 98.44 534 VAL A CA 1
ATOM 4190 C C . VAL A 1 534 ? -17.034 -9.069 19.541 1.00 98.44 534 VAL A C 1
ATOM 4192 O O . VAL A 1 534 ? -18.231 -8.776 19.450 1.00 98.44 534 VAL A O 1
ATOM 4195 N N . GLU A 1 535 ? -16.450 -9.377 20.696 1.00 97.69 535 GLU A N 1
ATOM 4196 C CA . GLU A 1 535 ? -17.100 -9.390 22.003 1.00 97.69 535 GLU A CA 1
ATOM 4197 C C . GLU A 1 535 ? -17.350 -7.948 22.493 1.00 97.69 535 GLU A C 1
ATOM 4199 O O . GLU A 1 535 ? -16.443 -7.115 22.438 1.00 97.69 535 GLU A O 1
ATOM 4204 N N . PRO A 1 536 ? -18.535 -7.618 23.036 1.00 93.81 536 PRO A N 1
ATOM 4205 C CA . PRO A 1 536 ? -18.771 -6.307 23.638 1.00 93.81 536 PRO A CA 1
ATOM 4206 C C . PRO A 1 536 ? -17.912 -6.076 24.892 1.00 93.81 536 PRO A C 1
ATOM 4208 O O . PRO A 1 536 ? -17.905 -6.891 25.815 1.00 93.81 536 PRO A O 1
ATOM 4211 N N . TYR A 1 537 ? -17.240 -4.924 24.986 1.00 94.44 537 TYR A N 1
ATOM 4212 C CA . TYR A 1 537 ? -16.516 -4.508 26.195 1.00 94.44 537 TYR A CA 1
ATOM 4213 C C . TYR A 1 537 ? -16.584 -2.995 26.429 1.00 94.44 537 TYR A C 1
ATOM 4215 O O . TYR A 1 537 ? -16.911 -2.217 25.538 1.00 94.44 537 TYR A O 1
ATOM 4223 N N . GLN A 1 538 ? -16.259 -2.570 27.654 1.00 88.62 538 GLN A N 1
ATOM 4224 C CA . GLN A 1 538 ? -16.198 -1.161 28.051 1.00 88.62 538 GLN A CA 1
ATOM 4225 C C . GLN A 1 538 ? -14.791 -0.767 28.515 1.00 88.62 538 GLN A C 1
ATOM 4227 O O . GLN A 1 538 ? -14.087 -1.541 29.177 1.00 88.62 538 GLN A O 1
ATOM 4232 N N . LEU A 1 539 ? -14.402 0.467 28.185 1.00 89.75 539 LEU A N 1
ATOM 4233 C CA . LEU A 1 539 ? -13.131 1.073 28.600 1.00 89.75 539 LEU A CA 1
ATOM 4234 C C . LEU A 1 539 ? -13.264 1.980 29.825 1.00 89.75 539 LEU A C 1
ATOM 4236 O O . LEU A 1 539 ? -12.263 2.273 30.480 1.00 89.75 539 LEU A O 1
ATOM 4240 N N . SER A 1 540 ? -14.483 2.413 30.156 1.00 83.88 540 SER A N 1
ATOM 4241 C CA . SER A 1 540 ? -14.749 3.144 31.391 1.00 83.88 540 SER A CA 1
ATOM 4242 C C . SER A 1 540 ? -14.411 2.276 32.598 1.00 83.88 540 SER A C 1
ATOM 4244 O O . SER A 1 540 ? -14.797 1.109 32.677 1.00 83.88 540 SER A O 1
ATOM 4246 N N . ARG A 1 541 ? -13.692 2.861 33.553 1.00 81.56 541 ARG A N 1
ATOM 4247 C CA . ARG A 1 541 ? -13.333 2.221 34.817 1.00 81.56 541 ARG A CA 1
ATOM 4248 C C . ARG A 1 541 ? -13.407 3.236 35.957 1.00 81.56 541 ARG A C 1
ATOM 4250 O O . ARG A 1 541 ? -13.216 4.426 35.694 1.00 81.56 541 ARG A O 1
ATOM 4257 N N . PRO A 1 542 ? -13.645 2.787 37.201 1.00 77.94 542 PRO A N 1
ATOM 4258 C CA . PRO A 1 542 ? -13.474 3.634 38.373 1.00 77.94 542 PRO A CA 1
ATOM 4259 C C . PRO A 1 542 ? -12.060 4.241 38.433 1.00 77.94 542 PRO A C 1
ATOM 4261 O O . PRO A 1 542 ? -11.128 3.668 37.851 1.00 77.94 542 PRO A O 1
ATOM 4264 N N . PRO A 1 543 ? -11.876 5.377 39.130 1.00 77.25 543 PRO A N 1
ATOM 4265 C CA . PRO A 1 543 ? -10.559 5.969 39.338 1.00 77.25 543 PRO A CA 1
ATOM 4266 C C . PRO A 1 543 ? -9.554 4.946 39.884 1.00 77.25 543 PRO A C 1
ATOM 4268 O O . PRO A 1 543 ? -9.843 4.235 40.844 1.00 77.25 543 PRO A O 1
ATOM 4271 N N . ILE A 1 544 ? -8.365 4.883 39.276 1.00 78.38 544 ILE A N 1
ATOM 4272 C CA . ILE A 1 544 ? -7.234 4.110 39.800 1.00 78.38 544 ILE A CA 1
ATOM 4273 C C . ILE A 1 544 ? -6.277 5.099 40.449 1.00 78.38 544 ILE A C 1
ATOM 4275 O O . ILE A 1 544 ? -5.584 5.840 39.751 1.00 78.38 544 ILE A O 1
ATOM 4279 N N . LEU A 1 545 ? -6.257 5.120 41.778 1.00 80.38 545 LEU A N 1
ATOM 4280 C CA . LEU A 1 545 ? -5.313 5.926 42.543 1.00 80.38 545 LEU A CA 1
ATOM 4281 C C . LEU A 1 545 ? -3.992 5.155 42.709 1.00 80.38 545 LEU A C 1
ATOM 4283 O O . LEU A 1 545 ? -4.030 3.951 42.983 1.00 80.38 545 LEU A O 1
ATOM 4287 N N . PRO A 1 546 ? -2.824 5.805 42.554 1.00 80.19 546 PRO A N 1
ATOM 4288 C CA . PRO A 1 546 ? -1.553 5.191 42.911 1.00 80.19 546 PRO A CA 1
ATOM 4289 C C . PRO A 1 546 ? -1.543 4.782 44.388 1.00 80.19 546 PRO A C 1
ATOM 4291 O O . PRO A 1 546 ? -2.108 5.463 45.245 1.00 80.19 546 PRO A O 1
ATOM 4294 N N . LEU A 1 547 ? -0.876 3.671 44.698 1.00 80.00 547 LEU A N 1
ATOM 4295 C CA . LEU A 1 547 ? -0.694 3.249 46.083 1.00 80.00 547 LEU A CA 1
ATOM 4296 C C . LEU A 1 547 ? 0.342 4.154 46.755 1.00 80.00 547 LEU A C 1
ATOM 4298 O O . LEU A 1 547 ? 1.511 4.157 46.369 1.00 80.00 547 LEU A O 1
ATOM 4302 N N . PHE A 1 548 ? -0.075 4.896 47.780 1.00 84.38 548 PHE A N 1
ATOM 4303 C CA . PHE A 1 548 ? 0.853 5.604 48.653 1.00 84.38 548 PHE A CA 1
ATOM 4304 C C . PHE A 1 548 ? 1.541 4.606 49.591 1.00 84.38 548 PHE A C 1
ATOM 4306 O O . PHE A 1 548 ? 0.868 3.835 50.281 1.00 84.38 548 PHE A O 1
ATOM 4313 N N . LYS A 1 549 ? 2.878 4.609 49.612 1.00 87.50 549 LYS A N 1
ATOM 4314 C CA . LYS A 1 549 ? 3.661 3.724 50.480 1.00 87.50 549 LYS A CA 1
ATOM 4315 C C . LYS A 1 549 ? 3.625 4.248 51.917 1.00 87.50 549 LYS A C 1
ATOM 4317 O O . LYS A 1 549 ? 4.154 5.321 52.191 1.00 87.50 549 LYS A O 1
ATOM 4322 N N . LEU A 1 550 ? 3.023 3.480 52.820 1.00 89.94 550 LEU A N 1
ATOM 4323 C CA . LEU A 1 550 ? 2.902 3.849 54.231 1.00 89.94 550 LEU A CA 1
ATOM 4324 C C . LEU A 1 550 ? 4.240 3.675 54.975 1.00 89.94 550 LEU A C 1
ATOM 4326 O O . LEU A 1 550 ? 4.969 2.718 54.687 1.00 89.94 550 LEU A O 1
ATOM 4330 N N . PRO A 1 551 ? 4.580 4.573 55.918 1.00 90.25 551 PRO A N 1
ATOM 4331 C CA . PRO A 1 551 ? 5.675 4.340 56.853 1.00 90.25 551 PRO A CA 1
ATOM 4332 C C . PRO A 1 551 ? 5.330 3.236 57.863 1.00 90.25 551 PRO A C 1
ATOM 4334 O O . PRO A 1 551 ? 4.162 2.897 58.060 1.00 90.25 551 PRO A O 1
ATOM 4337 N N . GLU A 1 552 ? 6.354 2.671 58.511 1.00 88.12 552 GLU A N 1
ATOM 4338 C CA . GLU A 1 552 ? 6.155 1.685 59.580 1.00 88.12 552 GLU A CA 1
ATOM 4339 C C . GLU A 1 552 ? 5.308 2.270 60.719 1.00 88.12 552 GLU A C 1
ATOM 4341 O O . GLU A 1 552 ? 5.496 3.418 61.122 1.00 88.12 552 GLU A O 1
ATOM 4346 N N . GLY A 1 553 ? 4.388 1.460 61.250 1.00 86.62 553 GLY A N 1
ATOM 4347 C CA . GLY A 1 553 ? 3.534 1.829 62.381 1.00 86.62 553 GLY A CA 1
ATOM 4348 C C . GLY A 1 553 ? 2.140 2.347 62.020 1.00 86.62 553 GLY A C 1
ATOM 4349 O O . GLY A 1 553 ? 1.365 2.587 62.939 1.00 86.62 553 GLY A O 1
ATOM 4350 N N . PHE A 1 554 ? 1.802 2.472 60.732 1.00 90.19 554 PHE A N 1
ATOM 4351 C CA . PHE A 1 554 ? 0.454 2.837 60.278 1.00 90.19 554 PHE A CA 1
ATOM 4352 C C . PHE A 1 554 ? -0.242 1.657 59.602 1.00 90.19 554 PHE A C 1
ATOM 4354 O O . PHE A 1 554 ? 0.344 0.990 58.747 1.00 90.19 554 PHE A O 1
ATOM 4361 N N . GLU A 1 555 ? -1.496 1.412 59.981 1.00 85.56 555 GLU A N 1
ATOM 4362 C CA . GLU A 1 555 ? -2.276 0.274 59.476 1.00 85.56 555 GLU A CA 1
ATOM 4363 C C . GLU A 1 555 ? -2.851 0.536 58.077 1.00 85.56 555 GLU A C 1
ATOM 4365 O O . GLU A 1 555 ? -2.873 -0.364 57.235 1.00 85.56 555 GLU A O 1
ATOM 4370 N N . ASP A 1 556 ? -3.299 1.769 57.806 1.00 90.88 556 ASP A N 1
ATOM 4371 C CA . ASP A 1 556 ? -3.861 2.159 56.514 1.00 90.88 556 ASP A CA 1
ATOM 4372 C C . ASP A 1 556 ? -3.592 3.637 56.142 1.00 90.88 556 ASP A C 1
ATOM 4374 O O . ASP A 1 556 ? -3.024 4.426 56.902 1.00 90.88 556 ASP A O 1
ATOM 4378 N N . GLN A 1 557 ? -3.993 4.022 54.923 1.00 91.38 557 GLN A N 1
ATOM 4379 C CA . GLN A 1 557 ? -3.855 5.397 54.420 1.00 91.38 557 GLN A CA 1
ATOM 4380 C C . GLN A 1 557 ? -4.694 6.417 55.200 1.00 91.38 557 GLN A C 1
ATOM 4382 O O . GLN A 1 557 ? -4.336 7.591 55.216 1.00 91.38 557 GLN A O 1
ATOM 4387 N N . ASN A 1 558 ? -5.790 6.005 55.841 1.00 93.12 558 ASN A N 1
ATOM 4388 C CA . ASN A 1 558 ? -6.633 6.913 56.617 1.00 93.12 558 ASN A CA 1
ATOM 4389 C C . ASN A 1 558 ? -5.954 7.286 57.933 1.00 93.12 558 ASN A C 1
ATOM 4391 O O . ASN A 1 558 ? -5.964 8.453 58.318 1.00 93.12 558 ASN A O 1
ATOM 4395 N N . ASP A 1 559 ? -5.358 6.301 58.602 1.00 92.62 559 ASP A N 1
ATOM 4396 C CA . ASP A 1 559 ? -4.615 6.474 59.845 1.00 92.62 559 ASP A CA 1
ATOM 4397 C C . ASP A 1 559 ? -3.396 7.376 59.629 1.00 92.62 559 ASP A C 1
ATOM 4399 O O . ASP A 1 559 ? -3.213 8.382 60.323 1.00 92.62 559 ASP A O 1
ATOM 4403 N N . TYR A 1 560 ? -2.629 7.107 58.568 1.00 95.00 560 TYR A N 1
ATOM 4404 C CA . TYR A 1 560 ? -1.482 7.946 58.235 1.00 95.00 560 TYR A CA 1
ATOM 4405 C C . TYR A 1 560 ? -1.884 9.370 57.833 1.00 95.00 560 TYR A C 1
ATOM 4407 O O . TYR A 1 560 ? -1.278 10.339 58.298 1.00 95.00 560 TYR A O 1
ATOM 4415 N N . LEU A 1 561 ? -2.942 9.522 57.025 1.00 95.69 561 LEU A N 1
ATOM 4416 C CA . LEU A 1 561 ? -3.454 10.842 56.662 1.00 95.69 561 LEU A CA 1
ATOM 4417 C C . LEU A 1 561 ? -3.906 11.611 57.902 1.00 95.69 561 LEU A C 1
ATOM 4419 O O . LEU A 1 561 ? -3.527 12.767 58.066 1.00 95.69 561 LEU A O 1
ATOM 4423 N N . ARG A 1 562 ? -4.646 10.963 58.809 1.00 95.25 562 ARG A N 1
ATOM 4424 C CA . ARG A 1 562 ? -5.070 11.572 60.070 1.00 95.25 562 ARG A CA 1
ATOM 4425 C C . ARG A 1 562 ? -3.867 12.026 60.893 1.00 95.25 562 ARG A C 1
ATOM 4427 O O . ARG A 1 562 ? -3.858 13.161 61.363 1.00 95.25 562 ARG A O 1
ATOM 4434 N N . HIS A 1 563 ? -2.839 11.192 61.035 1.00 94.62 563 HIS A N 1
ATOM 4435 C CA . HIS A 1 563 ? -1.612 11.571 61.734 1.00 94.62 563 HIS A CA 1
ATOM 4436 C C . HIS A 1 563 ? -0.977 12.837 61.140 1.00 94.62 563 HIS A C 1
ATOM 4438 O O . HIS A 1 563 ? -0.750 13.804 61.870 1.00 94.62 563 HIS A O 1
ATOM 4444 N N . LEU A 1 564 ? -0.770 12.871 59.820 1.00 96.00 564 LEU A N 1
ATOM 4445 C CA . LEU A 1 564 ? -0.200 14.032 59.133 1.00 96.00 564 LEU A CA 1
ATOM 4446 C C . LEU A 1 564 ? -1.084 15.279 59.242 1.00 96.00 564 LEU A C 1
ATOM 4448 O O . LEU A 1 564 ? -0.569 16.381 59.425 1.00 96.00 564 LEU A O 1
ATOM 4452 N N . THR A 1 565 ? -2.407 15.127 59.164 1.00 96.56 565 THR A N 1
ATOM 4453 C CA . THR A 1 565 ? -3.355 16.237 59.322 1.00 96.56 565 THR A CA 1
ATOM 4454 C C . THR A 1 565 ? -3.224 16.883 60.697 1.00 96.56 565 THR A C 1
ATOM 4456 O O . THR A 1 565 ? -3.145 18.108 60.791 1.00 96.56 565 THR A O 1
ATOM 4459 N N . PHE A 1 566 ? -3.139 16.087 61.765 1.00 95.50 566 PHE A N 1
ATOM 4460 C CA . PHE A 1 566 ? -2.978 16.621 63.117 1.00 95.50 566 PHE A CA 1
ATOM 4461 C C . PHE A 1 566 ? -1.571 17.184 63.369 1.00 95.50 566 PHE A C 1
ATOM 4463 O O . PHE A 1 566 ? -1.452 18.223 64.018 1.00 95.50 566 PHE A O 1
ATOM 4470 N N . GLU A 1 567 ? -0.515 16.577 62.819 1.00 95.00 567 GLU A N 1
ATOM 4471 C CA . GLU A 1 567 ? 0.838 17.157 62.838 1.00 95.00 567 GLU A CA 1
ATOM 4472 C C . GLU A 1 567 ? 0.875 18.522 62.132 1.00 95.00 567 GLU A C 1
ATOM 4474 O O . GLU A 1 567 ? 1.363 19.509 62.687 1.00 95.00 567 GLU A O 1
ATOM 4479 N N . GLY A 1 568 ? 0.279 18.620 60.942 1.00 95.50 568 GLY A N 1
ATOM 4480 C CA . GLY A 1 568 ? 0.164 19.874 60.201 1.00 95.50 568 GLY A CA 1
ATOM 4481 C C . GLY A 1 568 ? -0.690 20.920 60.925 1.00 95.50 568 GLY A C 1
ATOM 4482 O O . GLY A 1 568 ? -0.347 22.105 60.926 1.00 95.50 568 GLY A O 1
ATOM 4483 N N . ALA A 1 569 ? -1.772 20.504 61.589 1.00 95.88 569 ALA A N 1
ATOM 4484 C CA . ALA A 1 569 ? -2.606 21.396 62.390 1.00 95.88 569 ALA A CA 1
ATOM 4485 C C . ALA A 1 569 ? -1.822 22.003 63.565 1.00 95.88 569 ALA A C 1
ATOM 4487 O O . ALA A 1 569 ? -1.889 23.215 63.771 1.00 95.88 569 ALA A O 1
ATOM 4488 N N . ARG A 1 570 ? -1.005 21.209 64.273 1.00 94.75 570 ARG A N 1
ATOM 4489 C CA . ARG A 1 570 ? -0.140 21.700 65.368 1.00 94.75 570 ARG A CA 1
ATOM 4490 C C . ARG A 1 570 ? 0.869 22.754 64.910 1.00 94.75 570 ARG A C 1
ATOM 4492 O O . ARG A 1 570 ? 1.244 23.619 65.692 1.00 94.75 570 ARG A O 1
ATOM 4499 N N . GLN A 1 571 ? 1.307 22.697 63.654 1.00 95.19 571 GLN A N 1
ATOM 4500 C CA . GLN A 1 571 ? 2.232 23.686 63.093 1.00 95.19 571 GLN A CA 1
ATOM 4501 C C . GLN A 1 571 ? 1.530 24.987 62.678 1.00 95.19 571 GLN A C 1
ATOM 4503 O O . GLN A 1 571 ? 2.130 26.060 62.731 1.00 95.19 571 GLN A O 1
ATOM 4508 N N . ARG A 1 572 ? 0.268 24.906 62.238 1.00 95.31 572 ARG A N 1
ATOM 4509 C CA . ARG A 1 572 ? -0.492 26.048 61.696 1.00 95.31 572 ARG A CA 1
ATOM 4510 C C . ARG A 1 572 ? -1.286 26.806 62.753 1.00 95.31 572 ARG A C 1
ATOM 4512 O O . ARG A 1 572 ? -1.500 28.009 62.606 1.00 95.31 572 ARG A O 1
ATOM 4519 N N . TYR A 1 573 ? -1.720 26.119 63.803 1.00 93.81 573 TYR A N 1
ATOM 4520 C CA . TYR A 1 573 ? -2.579 26.666 64.844 1.00 93.81 573 TYR A CA 1
ATOM 4521 C C . TYR A 1 573 ? -1.863 26.634 66.194 1.00 93.81 573 TYR A C 1
ATOM 4523 O O . TYR A 1 573 ? -1.232 25.644 66.550 1.00 93.81 573 TYR A O 1
ATOM 4531 N N . LYS A 1 574 ? -1.972 27.725 66.966 1.00 88.88 574 LYS A N 1
ATOM 4532 C CA . LYS A 1 574 ? -1.366 27.819 68.308 1.00 88.88 574 LYS A CA 1
ATOM 4533 C C . LYS A 1 574 ? -2.001 26.852 69.309 1.00 88.88 574 LYS A C 1
ATOM 4535 O O . LYS A 1 574 ? -1.320 26.374 70.207 1.00 88.88 574 LYS A O 1
ATOM 4540 N N . GLU A 1 575 ? -3.296 26.599 69.157 1.00 91.88 575 GLU A N 1
ATOM 4541 C CA . GLU A 1 575 ? -4.079 25.680 69.976 1.00 91.88 575 GLU A CA 1
ATOM 4542 C C . GLU A 1 575 ? -5.087 24.962 69.075 1.00 91.88 575 GLU A C 1
ATOM 4544 O O . GLU A 1 575 ? -5.676 25.580 68.183 1.00 91.88 575 GLU A O 1
ATOM 4549 N N . ILE A 1 576 ? -5.275 23.660 69.297 1.00 92.25 576 ILE A N 1
ATOM 4550 C CA . ILE A 1 576 ? -6.315 22.880 68.624 1.00 92.25 576 ILE A CA 1
ATOM 4551 C C . ILE A 1 576 ? -7.572 22.961 69.488 1.00 92.25 576 ILE A C 1
ATOM 4553 O O . ILE A 1 576 ? -7.703 22.248 70.480 1.00 92.25 576 ILE A O 1
ATOM 4557 N N . THR A 1 577 ? -8.478 23.872 69.132 1.00 94.62 577 THR A N 1
ATOM 4558 C CA . THR A 1 577 ? -9.778 24.007 69.798 1.00 94.62 577 THR A CA 1
ATOM 4559 C C . THR A 1 577 ? -10.707 22.854 69.419 1.00 94.62 577 THR A C 1
ATOM 4561 O O . THR A 1 577 ? -10.520 22.203 68.389 1.00 94.62 577 THR A O 1
ATOM 4564 N N . LYS A 1 578 ? -11.759 22.633 70.217 1.00 94.06 578 LYS A N 1
ATOM 4565 C CA . LYS A 1 578 ? -12.744 21.576 69.947 1.00 94.06 578 LYS A CA 1
ATOM 4566 C C . LYS A 1 578 ? -13.429 21.737 68.585 1.00 94.06 578 LYS A C 1
ATOM 4568 O O . LYS A 1 578 ? -13.588 20.764 67.863 1.00 94.06 578 LYS A O 1
ATOM 4573 N N . GLU A 1 579 ? -13.750 22.972 68.205 1.00 95.44 579 GLU A N 1
ATOM 4574 C CA . GLU A 1 579 ? -14.337 23.290 66.897 1.00 95.44 579 GLU A CA 1
ATOM 4575 C C . GLU A 1 579 ? -13.401 22.923 65.732 1.00 95.44 579 GLU A C 1
ATOM 4577 O O . GLU A 1 579 ? -13.850 22.388 64.719 1.00 95.44 579 GLU A O 1
ATOM 4582 N N . LEU A 1 580 ? -12.092 23.171 65.879 1.00 94.88 580 LEU A N 1
ATOM 4583 C CA . LEU A 1 580 ? -11.099 22.822 64.863 1.00 94.88 580 LEU A CA 1
ATOM 4584 C C . LEU A 1 580 ? -10.893 21.306 64.771 1.00 94.88 580 LEU A C 1
ATOM 4586 O O . LEU A 1 580 ? -10.821 20.770 63.669 1.00 94.88 580 LEU A O 1
ATOM 4590 N N . GLU A 1 581 ? -10.816 20.620 65.911 1.00 95.31 581 GLU A N 1
ATOM 4591 C CA . GLU A 1 581 ? -10.723 19.158 65.964 1.00 95.31 581 GLU A CA 1
ATOM 4592 C C . GLU A 1 581 ? -11.930 18.502 65.279 1.00 95.31 581 GLU A C 1
ATOM 4594 O O . GLU A 1 581 ? -11.753 17.687 64.376 1.00 95.31 581 GLU A O 1
ATOM 4599 N N . ASP A 1 582 ? -13.147 18.925 65.634 1.00 96.44 582 ASP A N 1
ATOM 4600 C CA . ASP A 1 582 ? -14.383 18.385 65.061 1.00 96.44 582 ASP A CA 1
ATOM 4601 C C . ASP A 1 582 ? -14.455 18.630 63.546 1.00 96.44 582 ASP A C 1
ATOM 4603 O O . ASP A 1 582 ? -14.937 17.781 62.791 1.00 96.44 582 ASP A O 1
ATOM 4607 N N . ARG A 1 583 ? -13.927 19.768 63.075 1.00 96.69 583 ARG A N 1
ATOM 4608 C CA . ARG A 1 583 ? -13.823 20.061 61.644 1.00 96.69 583 ARG A CA 1
ATOM 4609 C C . ARG A 1 583 ? -12.837 19.133 60.932 1.00 96.69 583 ARG A C 1
ATOM 4611 O O . ARG A 1 583 ? -13.177 18.619 59.867 1.00 96.69 583 ARG A O 1
ATOM 4618 N N . LEU A 1 584 ? -11.647 18.921 61.497 1.00 96.75 584 LEU A N 1
ATOM 4619 C CA . LEU A 1 584 ? -10.625 18.046 60.910 1.00 96.75 584 LEU A CA 1
ATOM 4620 C C . LEU A 1 584 ? -11.109 16.598 60.850 1.00 96.75 584 LEU A C 1
ATOM 4622 O O . LEU A 1 584 ? -11.003 15.961 59.804 1.00 96.75 584 LEU A O 1
ATOM 4626 N N . ASP A 1 585 ? -11.695 16.092 61.933 1.00 96.25 585 ASP A N 1
ATOM 4627 C CA . ASP A 1 585 ? -12.231 14.733 61.966 1.00 96.25 585 ASP A CA 1
ATOM 4628 C C . ASP A 1 585 ? -13.425 14.563 61.007 1.00 96.25 585 ASP A C 1
ATOM 4630 O O . ASP A 1 585 ? -13.542 13.521 60.356 1.00 96.25 585 ASP A O 1
ATOM 4634 N N . TYR A 1 586 ? -14.280 15.583 60.845 1.00 97.12 586 TYR A N 1
ATOM 4635 C CA . TYR A 1 586 ? -15.350 15.562 59.842 1.00 97.12 586 TYR A CA 1
ATOM 4636 C C . TYR A 1 586 ? -14.801 15.464 58.412 1.00 97.12 586 TYR A C 1
ATOM 4638 O O . TYR A 1 586 ? -15.246 14.611 57.643 1.00 97.12 586 TYR A O 1
ATOM 4646 N N . GLU A 1 587 ? -13.825 16.299 58.047 1.00 97.25 587 GLU A N 1
ATOM 4647 C CA . GLU A 1 587 ? -13.229 16.269 56.706 1.00 97.25 587 GLU A CA 1
ATOM 4648 C C . GLU A 1 587 ? -12.496 14.949 56.440 1.00 97.25 587 GLU A C 1
ATOM 4650 O O . GLU A 1 587 ? -12.711 14.329 55.398 1.00 97.25 587 GLU A O 1
ATOM 4655 N N . LEU A 1 588 ? -11.708 14.464 57.404 1.00 96.94 588 LEU A N 1
ATOM 4656 C CA . LEU A 1 588 ? -11.028 13.169 57.318 1.00 96.94 588 LEU A CA 1
ATOM 4657 C C . LEU A 1 588 ? -12.013 12.013 57.133 1.00 96.94 588 LEU A C 1
ATOM 4659 O O . LEU A 1 588 ? -11.760 11.108 56.336 1.00 96.94 588 LEU A O 1
ATOM 4663 N N . LYS A 1 589 ? -13.158 12.054 57.822 1.00 96.50 589 LYS A N 1
ATOM 4664 C CA . LYS A 1 589 ? -14.224 11.069 57.636 1.00 96.50 589 LYS A CA 1
ATOM 4665 C C . LYS A 1 589 ? -14.790 11.119 56.216 1.00 96.50 589 LYS A C 1
ATOM 4667 O O . LYS A 1 589 ? -14.909 10.075 55.587 1.00 96.50 589 LYS A O 1
ATOM 4672 N N . VAL A 1 590 ? -15.091 12.306 55.684 1.00 96.31 590 VAL A N 1
ATOM 4673 C CA . VAL A 1 590 ? -15.592 12.448 54.304 1.00 96.31 590 VAL A CA 1
ATOM 4674 C C . VAL A 1 590 ? -14.567 11.931 53.288 1.00 96.31 590 VAL A C 1
ATOM 4676 O O . VAL A 1 590 ? -14.936 11.221 52.353 1.00 96.31 590 VAL A O 1
ATOM 4679 N N . ILE A 1 591 ? -13.278 12.230 53.474 1.00 94.56 591 ILE A N 1
ATOM 4680 C CA . ILE A 1 591 ? -12.190 11.748 52.604 1.00 94.56 591 ILE A CA 1
ATOM 4681 C C . ILE A 1 591 ? -12.090 10.218 52.640 1.00 94.56 591 ILE A C 1
ATOM 4683 O O . ILE A 1 591 ? -11.959 9.581 51.591 1.00 94.56 591 ILE A O 1
ATOM 4687 N N . LYS A 1 592 ? -12.199 9.625 53.834 1.00 92.69 592 LYS A N 1
ATOM 4688 C CA . LYS A 1 592 ? -12.236 8.173 54.024 1.00 92.69 592 LYS A CA 1
ATOM 4689 C C . LYS A 1 592 ? -13.438 7.546 53.319 1.00 92.69 592 LYS A C 1
ATOM 4691 O O . LYS A 1 592 ? -13.263 6.620 52.530 1.00 92.69 592 LYS A O 1
ATOM 4696 N N . ASP A 1 593 ? -14.636 8.076 53.561 1.00 92.50 593 ASP A N 1
ATOM 4697 C CA . ASP A 1 593 ? -15.896 7.542 53.028 1.00 92.50 593 ASP A CA 1
ATOM 4698 C C . ASP A 1 593 ? -15.965 7.642 51.492 1.00 92.50 593 ASP A C 1
ATOM 4700 O O . ASP A 1 593 ? -16.615 6.828 50.837 1.00 92.50 593 ASP A O 1
ATOM 4704 N N . THR A 1 594 ? -15.265 8.615 50.900 1.00 89.75 594 THR A N 1
ATOM 4705 C CA . THR A 1 594 ? -15.186 8.810 49.443 1.00 89.75 594 THR A CA 1
ATOM 4706 C C . THR A 1 594 ? -14.016 8.077 48.777 1.00 89.75 594 THR A C 1
ATOM 4708 O O . THR A 1 594 ? -13.942 8.053 47.549 1.00 89.75 594 THR A O 1
ATOM 4711 N N . GLY A 1 595 ? -13.126 7.442 49.550 1.00 87.12 595 GLY A N 1
ATOM 4712 C CA . GLY A 1 595 ? -12.018 6.641 49.022 1.00 87.12 595 GLY A CA 1
ATOM 4713 C C . GLY A 1 595 ? -10.844 7.455 48.469 1.00 87.12 595 GLY A C 1
ATOM 4714 O O . GLY A 1 595 ? -10.079 6.936 47.657 1.00 87.12 595 GLY A O 1
ATOM 4715 N N . TYR A 1 596 ? -10.659 8.702 48.920 1.00 89.88 596 TYR A N 1
ATOM 4716 C CA . TYR A 1 596 ? -9.570 9.579 48.467 1.00 89.88 596 TYR A CA 1
ATOM 4717 C C . TYR A 1 596 ? -8.384 9.786 49.436 1.00 89.88 596 TYR A C 1
ATOM 4719 O O . TYR A 1 596 ? -7.606 10.708 49.183 1.00 89.88 596 TYR A O 1
ATOM 4727 N N . PRO A 1 597 ? -8.135 8.985 50.497 1.00 89.88 597 PRO A N 1
ATOM 4728 C CA . PRO A 1 597 ? -7.029 9.283 51.409 1.00 89.88 597 PRO A CA 1
ATOM 4729 C C . PRO A 1 597 ? -5.667 9.237 50.698 1.00 89.88 597 PRO A C 1
ATOM 4731 O O . PRO A 1 597 ? -4.846 10.131 50.880 1.00 89.88 597 PRO A O 1
ATOM 4734 N N . GLY A 1 598 ? -5.454 8.271 49.796 1.00 88.50 598 GLY A N 1
ATOM 4735 C CA . GLY A 1 598 ? -4.232 8.178 48.994 1.00 88.50 598 GLY A CA 1
ATOM 4736 C C . GLY A 1 598 ? -3.998 9.383 48.080 1.00 88.50 598 GLY A C 1
ATOM 4737 O O . GLY A 1 598 ? -2.853 9.767 47.880 1.00 88.50 598 GLY A O 1
ATOM 4738 N N . TYR A 1 599 ? -5.057 10.023 47.573 1.00 89.00 599 TYR A N 1
ATOM 4739 C CA . TYR A 1 599 ? -4.920 11.243 46.773 1.00 89.00 599 TYR A CA 1
ATOM 4740 C C . TYR A 1 599 ? -4.349 12.393 47.613 1.00 89.00 599 TYR A C 1
ATOM 4742 O O . TYR A 1 599 ? -3.386 13.025 47.193 1.00 89.00 599 TYR A O 1
ATOM 4750 N N . PHE A 1 600 ? -4.882 12.606 48.820 1.00 92.12 600 PHE A N 1
ATOM 4751 C CA . PHE A 1 600 ? -4.384 13.632 49.744 1.00 92.12 600 PHE A CA 1
ATOM 4752 C C . PHE A 1 600 ? -2.970 13.355 50.260 1.00 92.12 600 PHE A C 1
ATOM 4754 O O . PHE A 1 600 ? -2.276 14.290 50.626 1.00 92.12 600 PHE A O 1
ATOM 4761 N N . LEU A 1 601 ? -2.551 12.089 50.321 1.00 91.88 601 LEU A N 1
ATOM 4762 C CA . LEU A 1 601 ? -1.183 11.733 50.699 1.00 91.88 601 LEU A CA 1
ATOM 4763 C C . LEU A 1 601 ? -0.173 11.976 49.567 1.00 91.88 601 LEU A C 1
ATOM 4765 O O . LEU A 1 601 ? 1.001 12.211 49.837 1.00 91.88 601 LEU A O 1
ATOM 4769 N N . ILE A 1 602 ? -0.606 11.862 48.308 1.00 88.25 602 ILE A N 1
ATOM 4770 C CA . ILE A 1 602 ? 0.253 12.059 47.130 1.00 88.25 602 ILE A CA 1
ATOM 4771 C C . ILE A 1 602 ? 0.462 13.547 46.821 1.00 88.25 602 ILE A C 1
ATOM 4773 O O . ILE A 1 602 ? 1.562 13.916 46.407 1.00 88.25 602 ILE A O 1
ATOM 4777 N N . VAL A 1 603 ? -0.595 14.358 46.949 1.00 89.06 603 VAL A N 1
ATOM 4778 C CA . VAL A 1 603 ? -0.582 15.817 46.722 1.00 89.06 603 VAL A CA 1
ATOM 4779 C C . VAL A 1 603 ? 0.109 16.526 47.877 1.00 89.06 603 VAL A C 1
ATOM 4781 O O . VAL A 1 603 ? 0.966 17.392 47.586 1.00 89.06 603 VAL A O 1
#